Protein 1G5A (pdb70)

Nearest PDB structures (foldseek):
  1jg9-assembly1_A  TM=1.001E+00  e=0.000E+00  Neisseria polysaccharea
  1jgi-assembly1_A  TM=1.001E+00  e=0.000E+00  Neisseria polysaccharea
  1zs2-assembly1_A  TM=1.001E+00  e=0.000E+00  Neisseria polysaccharea
  5n6v-assembly1_A  TM=1.001E+00  e=0.000E+00  Neisseria polysaccharea
  5n7j-assembly1_A  TM=1.001E+00  e=0.000E+00  Neisseria polysaccharea

InterPro domains:
  IPR006047 Glycosyl hydrolase family 13, catalytic domain [PF00128] (110-401)
  IPR006047 Glycosyl hydrolase family 13, catalytic domain [SM00642] (112-553)
  IPR013780 Glycosyl hydrolase, all-beta [G3DSA:2.60.40.1180] (563-636)
  IPR017853 Glycoside hydrolase superfamily [SSF51445] (16-560)
  IPR044077 Amylosucrase, catalytic domain [cd11324] (36-559)
  IPR045857 Oligo-1,6-glucosidase, domain 2 [G3DSA:3.90.400.10] (195-266)
  IPR055218 Amylosucrase, C-terminal domain [PF22582] (583-633)

GO terms:
  GO:0047669 amylosucrase activity (F, EXP)

CATH classification: 1.10.1740.10 (+3 more: 3.20.20.80, 3.90.400.10, 2.60.40.1180)

Foldseek 3Di:
DDALVVLVVVLLPVDDPVVSVVLVPDPLNVQLSVLCNVQVVLLVVLLCVQQPVPVCSVVLVSVLSNLLSVLQVPFDPVLVVLLVVCVVVLCPQQFLLAAEAEAECCQAQFALVRVLVCLVVCVVLRHQEYEYEAFQDADPLAGPRNLAAQDLQAGHPRHHGLVSVLVSCVSCVVSNHAYEYALSQFWHFCNHPLNVCCVVPNPVSDQQFDKAQACPVQVQQQVQEDADAVVQDRGQWDADPVGIITGHNDHNRITTTAVSDSVSLSVSLSSVSVVLSSRHQEYEHPQLQQNADDGPYNSGLDPSSQSSQLSSLSSCSSRRSRYAYEYEDLAALVSQQSQDDSSGHQEYEDLQLQLLLLLCLQVLFCVSNQLCLAPRFDHDPSHFYAFENDDLDWRFNRYDQVSQVVVVHHPLVSQLSSQCLQCVNDPPRLANWHWFNQDPVPRGITTAWALQRRQNVVVPDVCSLLSLLLRQLCSSFQTGHYYHHPPVQLRDTFADPQCPSVSRNNGRSNRHNHHNDPVSVVCCCPCVDSRVVSNVLSSLSSVCSSPPSQRGHRDKHWQDQVWRSWTWIGGPNFKIKIWGSAQAKDKRALVSQVVFDQWWAWSRVGDIDGSNGIDIAGGGDMTITGRD

Structure (mmCIF, N/CA/C/O backbone):
data_1G5A
#
_entry.id   1G5A
#
_cell.length_a   95.765
_cell.length_b   117.110
_cell.length_c   60.965
_cell.angle_alpha   90.00
_cell.angle_beta   90.00
_cell.angle_gamma   90.00
#
_symmetry.space_group_name_H-M   'P 21 21 2'
#
loop_
_entity.id
_entity.type
_entity.pdbx_description
1 polymer AMYLOSUCRASE
2 non-polymer 'SODIUM ION'
3 non-polymer 2-AMINO-2-HYDROXYMETHYL-PROPANE-1,3-DIOL
4 non-polymer '4-(2-HYDROXYETHYL)-1-PIPERAZINE ETHANESULFONIC ACID'
5 water water
#
loop_
_atom_site.group_PDB
_atom_site.id
_atom_site.type_symbol
_atom_site.label_atom_id
_atom_site.label_alt_id
_atom_site.label_comp_id
_atom_site.label_asym_id
_atom_site.label_entity_id
_atom_site.label_seq_id
_atom_site.pdbx_PDB_ins_code
_atom_site.Cartn_x
_atom_site.Cartn_y
_atom_site.Cartn_z
_atom_site.occupancy
_atom_site.B_iso_or_equiv
_atom_site.auth_seq_id
_atom_site.auth_comp_id
_atom_site.auth_asym_id
_atom_site.auth_atom_id
_atom_site.pdbx_PDB_model_num
ATOM 1 N N . SER A 1 1 ? 86.907 43.429 -9.318 1.00 21.74 1 SER A N 1
ATOM 2 C CA . SER A 1 1 ? 87.061 43.055 -7.882 1.00 21.45 1 SER A CA 1
ATOM 3 C C . SER A 1 1 ? 88.461 43.398 -7.385 1.00 20.97 1 SER A C 1
ATOM 4 O O . SER A 1 1 ? 89.451 43.159 -8.079 1.00 21.28 1 SER A O 1
ATOM 7 N N . PRO A 1 2 ? 88.561 43.962 -6.170 1.00 20.30 2 PRO A N 1
ATOM 8 C CA . PRO A 1 2 ? 89.854 44.335 -5.586 1.00 19.60 2 PRO A CA 1
ATOM 9 C C . PRO A 1 2 ? 90.666 43.098 -5.207 1.00 18.84 2 PRO A C 1
ATOM 10 O O . PRO A 1 2 ? 90.095 42.041 -4.924 1.00 18.93 2 PRO A O 1
ATOM 14 N N . ASN A 1 3 ? 91.991 43.223 -5.203 1.00 17.88 3 ASN A N 1
ATOM 15 C CA . ASN A 1 3 ? 92.837 42.092 -4.846 1.00 16.98 3 ASN A CA 1
ATOM 16 C C . ASN A 1 3 ? 93.405 42.252 -3.438 1.00 16.53 3 ASN A C 1
ATOM 17 O O . ASN A 1 3 ? 93.375 43.343 -2.865 1.00 16.29 3 ASN A O 1
ATOM 22 N N . SER A 1 4 ? 93.912 41.156 -2.885 1.00 16.01 4 SER A N 1
ATOM 23 C CA . SER A 1 4 ? 94.464 41.140 -1.536 1.00 15.73 4 SER A CA 1
ATOM 24 C C . SER A 1 4 ? 95.572 42.159 -1.275 1.00 15.74 4 SER A C 1
ATOM 25 O O . SER A 1 4 ? 95.549 42.856 -0.258 1.00 15.57 4 SER A O 1
ATOM 29 N N . GLN A 1 5 ? 96.540 42.246 -2.182 1.00 15.64 5 GLN A N 1
ATOM 30 C CA . GLN A 1 5 ? 97.650 43.176 -1.996 1.00 15.95 5 GLN A CA 1
ATOM 31 C C . GLN A 1 5 ? 97.152 44.611 -1.874 1.00 15.86 5 GLN A C 1
ATOM 32 O O . GLN A 1 5 ? 97.551 45.342 -0.968 1.00 15.67 5 GLN A O 1
ATOM 38 N N . TYR A 1 6 ? 96.269 45.005 -2.782 1.00 15.89 6 TYR A N 1
ATOM 39 C CA . TYR A 1 6 ? 95.710 46.347 -2.761 1.00 16.15 6 TYR A CA 1
ATOM 40 C C . TYR A 1 6 ? 94.948 46.624 -1.464 1.00 16.05 6 TYR A C 1
ATOM 41 O O . TYR A 1 6 ? 95.144 47.656 -0.828 1.00 16.01 6 TYR A O 1
ATOM 50 N N . LEU A 1 7 ? 94.073 45.705 -1.074 1.00 16.08 7 LEU A N 1
ATOM 51 C CA . LEU A 1 7 ? 93.287 45.896 0.138 1.00 16.11 7 LEU A CA 1
ATOM 52 C C . LEU A 1 7 ? 94.154 46.004 1.388 1.00 16.08 7 LEU A C 1
ATOM 53 O O . LEU A 1 7 ? 93.829 46.750 2.309 1.00 16.01 7 LEU A O 1
ATOM 58 N N . LYS A 1 8 ? 95.257 45.267 1.421 1.00 16.00 8 LYS A N 1
ATOM 59 C CA . LYS A 1 8 ? 96.149 45.326 2.572 1.00 16.24 8 LYS A CA 1
ATOM 60 C C . LYS A 1 8 ? 96.838 46.689 2.702 1.00 16.33 8 LYS A C 1
ATOM 61 O O . LYS A 1 8 ? 97.061 47.164 3.816 1.00 16.22 8 LYS A O 1
ATOM 67 N N . THR A 1 9 ? 97.165 47.328 1.581 1.00 16.47 9 THR A N 1
ATOM 68 C CA . THR A 1 9 ? 97.806 48.639 1.661 1.00 16.95 9 THR A CA 1
ATOM 69 C C . THR A 1 9 ? 96.846 49.649 2.280 1.00 17.07 9 THR A C 1
ATOM 70 O O . THR A 1 9 ? 97.271 50.601 2.929 1.00 17.10 9 THR A O 1
ATOM 74 N N . ARG A 1 10 ? 95.549 49.439 2.080 1.00 17.26 10 ARG A N 1
ATOM 75 C CA . ARG A 1 10 ? 94.553 50.343 2.639 1.00 17.43 10 ARG A CA 1
ATOM 76 C C . ARG A 1 10 ? 94.297 50.049 4.114 1.00 17.10 10 ARG A C 1
ATOM 77 O O . ARG A 1 10 ? 93.972 50.954 4.879 1.00 16.88 10 ARG A O 1
ATOM 85 N N . ILE A 1 11 ? 94.450 48.790 4.518 1.00 16.68 11 ILE A N 1
ATOM 86 C CA . ILE A 1 11 ? 94.278 48.432 5.924 1.00 16.55 11 ILE A CA 1
ATOM 87 C C . ILE A 1 11 ? 95.327 49.214 6.720 1.00 16.74 11 ILE A C 1
ATOM 88 O O . ILE A 1 11 ? 95.040 49.784 7.774 1.00 16.53 11 ILE A O 1
ATOM 95 N N . LEU A 1 12 ? 96.545 49.251 6.190 1.00 17.01 12 LEU A N 1
ATOM 96 C CA . LEU A 1 12 ? 97.645 49.936 6.854 1.00 17.31 12 LEU A CA 1
ATOM 97 C C . LEU A 1 12 ? 97.603 51.460 6.822 1.00 17.57 12 LEU A C 1
ATOM 98 O O . LEU A 1 12 ? 98.386 52.108 7.513 1.00 17.49 12 LEU A O 1
ATOM 103 N N . ASP A 1 13 ? 96.696 52.039 6.041 1.00 17.97 13 ASP A N 1
ATOM 104 C CA . ASP A 1 13 ? 96.620 53.495 5.961 1.00 18.36 13 ASP A CA 1
ATOM 105 C C . ASP A 1 13 ? 96.208 54.187 7.257 1.00 18.52 13 ASP A C 1
ATOM 106 O O . ASP A 1 13 ? 96.312 55.410 7.363 1.00 18.50 13 ASP A O 1
ATOM 111 N N . ILE A 1 14 ? 95.741 53.427 8.245 1.00 18.60 14 ILE A N 1
ATOM 112 C CA . ILE A 1 14 ? 95.345 54.044 9.509 1.00 18.79 14 ILE A CA 1
ATOM 113 C C . ILE A 1 14 ? 96.571 54.398 10.345 1.00 18.97 14 ILE A C 1
ATOM 114 O O . ILE A 1 14 ? 96.476 55.171 11.298 1.00 19.04 14 ILE A O 1
ATOM 119 N N . TYR A 1 15 ? 97.721 53.839 9.980 1.00 19.12 15 TYR A N 1
ATOM 120 C CA . TYR A 1 15 ? 98.956 54.093 10.713 1.00 19.41 15 TYR A CA 1
ATOM 121 C C . TYR A 1 15 ? 99.788 55.222 10.121 1.00 19.77 15 TYR A C 1
ATOM 122 O O . TYR A 1 15 ? 99.771 55.454 8.910 1.00 19.73 15 TYR A O 1
ATOM 131 N N . THR A 1 16 ? 100.510 55.928 10.984 1.00 20.19 16 THR A N 1
ATOM 132 C CA . THR A 1 16 ? 101.382 57.000 10.523 1.00 20.65 16 THR A CA 1
ATOM 133 C C . THR A 1 16 ? 102.548 56.290 9.843 1.00 21.08 16 THR A C 1
ATOM 134 O O . THR A 1 16 ? 102.742 55.088 10.031 1.00 20.99 16 THR A O 1
ATOM 138 N N . PRO A 1 17 ? 103.337 57.016 9.038 1.00 21.42 17 PRO A N 1
ATOM 139 C CA . PRO A 1 17 ? 104.475 56.394 8.359 1.00 21.78 17 PRO A CA 1
ATOM 140 C C . PRO A 1 17 ? 105.376 55.605 9.309 1.00 22.14 17 PRO A C 1
ATOM 141 O O . PRO A 1 17 ? 105.818 54.502 8.989 1.00 22.12 17 PRO A O 1
ATOM 145 N N . GLU A 1 18 ? 105.636 56.171 10.484 1.00 22.63 18 GLU A N 1
ATOM 146 C CA . GLU A 1 18 ? 106.493 55.524 11.472 1.00 23.14 18 GLU A CA 1
ATOM 147 C C . GLU A 1 18 ? 105.875 54.245 12.027 1.00 22.91 18 GLU A C 1
ATOM 148 O O . GLU A 1 18 ? 106.544 53.214 12.121 1.00 22.97 18 GLU A O 1
ATOM 154 N N . GLN A 1 19 ? 104.602 54.312 12.404 1.00 22.61 19 GLN A N 1
ATOM 155 C CA . GLN A 1 19 ? 103.923 53.142 12.947 1.00 22.31 19 GLN A CA 1
ATOM 156 C C . GLN A 1 19 ? 103.809 52.057 11.886 1.00 21.97 19 GLN A C 1
ATOM 157 O O . GLN A 1 19 ? 104.023 50.877 12.167 1.00 21.87 19 GLN A O 1
ATOM 163 N N . ARG A 1 20 ? 103.468 52.465 10.667 1.00 21.53 20 ARG A N 1
ATOM 164 C CA . ARG A 1 20 ? 103.305 51.530 9.559 1.00 21.24 20 ARG A CA 1
ATOM 165 C C . ARG A 1 20 ? 104.544 50.672 9.331 1.00 21.09 20 ARG A C 1
ATOM 166 O O . ARG A 1 20 ? 104.439 49.467 9.116 1.00 21.02 20 ARG A O 1
ATOM 174 N N . ALA A 1 21 ? 105.716 51.296 9.374 1.00 21.09 21 ALA A N 1
ATOM 175 C CA . ALA A 1 21 ? 106.966 50.572 9.168 1.00 21.06 21 ALA A CA 1
ATOM 176 C C . ALA A 1 21 ? 107.108 49.453 10.194 1.00 21.11 21 ALA A C 1
ATOM 177 O O . ALA A 1 21 ? 107.588 48.362 9.877 1.00 21.28 21 ALA A O 1
ATOM 179 N N . GLY A 1 22 ? 106.682 49.726 11.424 1.00 21.11 22 GLY A N 1
ATOM 180 C CA . GLY A 1 22 ? 106.765 48.721 12.469 1.00 21.02 22 GLY A CA 1
ATOM 181 C C . GLY A 1 22 ? 105.781 47.586 12.251 1.00 21.00 22 GLY A C 1
ATOM 182 O O . GLY A 1 22 ? 106.130 46.414 12.392 1.00 21.02 22 GLY A O 1
ATOM 183 N N . ILE A 1 23 ? 104.546 47.932 11.904 1.00 20.96 23 ILE A N 1
ATOM 184 C CA . ILE A 1 23 ? 103.518 46.924 11.668 1.00 20.92 23 ILE A CA 1
ATOM 185 C C . ILE A 1 23 ? 103.941 45.958 10.564 1.00 21.10 23 ILE A C 1
ATOM 186 O O . ILE A 1 23 ? 103.821 44.741 10.718 1.00 20.95 23 ILE A O 1
ATOM 191 N N . GLU A 1 24 ? 104.441 46.503 9.457 1.00 21.32 24 GLU A N 1
ATOM 192 C CA . GLU A 1 24 ? 104.860 45.679 8.328 1.00 21.74 24 GLU A CA 1
ATOM 193 C C . GLU A 1 24 ? 105.945 44.657 8.657 1.00 21.76 24 GLU A C 1
ATOM 194 O O . GLU A 1 24 ? 106.075 43.645 7.968 1.00 21.72 24 GLU A O 1
ATOM 204 N N . LYS A 1 25 ? 106.715 44.914 9.709 1.00 21.87 25 LYS A N 1
ATOM 205 C CA . LYS A 1 25 ? 107.776 43.993 10.110 1.00 22.08 25 LYS A CA 1
ATOM 206 C C . LYS A 1 25 ? 107.325 43.033 11.211 1.00 21.84 25 LYS A C 1
ATOM 207 O O . LYS A 1 25 ? 108.037 42.086 11.540 1.00 21.89 25 LYS A O 1
ATOM 213 N N . SER A 1 26 ? 106.144 43.273 11.775 1.00 21.45 26 SER A N 1
ATOM 214 C CA . SER A 1 26 ? 105.637 42.436 12.861 1.00 21.12 26 SER A CA 1
ATOM 215 C C . SER A 1 26 ? 105.231 41.030 12.431 1.00 20.90 26 SER A C 1
ATOM 216 O O . SER A 1 26 ? 104.823 40.805 11.290 1.00 20.78 26 SER A O 1
ATOM 219 N N . GLU A 1 27 ? 105.343 40.087 13.362 1.00 20.83 27 GLU A N 1
ATOM 220 C CA . GLU A 1 27 ? 104.988 38.695 13.109 1.00 20.65 27 GLU A CA 1
ATOM 221 C C . GLU A 1 27 ? 103.492 38.539 12.846 1.00 20.08 27 GLU A C 1
ATOM 222 O O . GLU A 1 27 ? 103.089 37.761 11.985 1.00 19.87 27 GLU A O 1
ATOM 228 N N . ASP A 1 28 ? 102.670 39.277 13.589 1.00 19.45 28 ASP A N 1
ATOM 229 C CA . ASP A 1 28 ? 101.225 39.197 13.405 1.00 19.00 28 ASP A CA 1
ATOM 230 C C . ASP A 1 28 ? 100.820 39.629 12.002 1.00 18.65 28 ASP A C 1
ATOM 231 O O . ASP A 1 28 ? 99.970 38.996 11.377 1.00 18.49 28 ASP A O 1
ATOM 236 N N . TRP A 1 29 ? 101.417 40.707 11.504 1.00 18.33 29 TRP A N 1
ATOM 237 C CA . TRP A 1 29 ? 101.086 41.169 10.164 1.00 17.96 29 TRP A CA 1
ATOM 238 C C . TRP A 1 29 ? 101.563 40.160 9.125 1.00 18.07 29 TRP A C 1
ATOM 239 O O . TRP A 1 29 ? 100.887 39.919 8.129 1.00 18.11 29 TRP A O 1
ATOM 250 N N . ARG A 1 30 ? 102.729 39.571 9.360 1.00 18.26 30 ARG A N 1
ATOM 251 C CA . ARG A 1 30 ? 103.273 38.578 8.441 1.00 18.55 30 ARG A CA 1
ATOM 252 C C . ARG A 1 30 ? 102.300 37.408 8.271 1.00 18.15 30 ARG A C 1
ATOM 253 O O . ARG A 1 30 ? 102.046 36.957 7.151 1.00 17.91 30 ARG A O 1
ATOM 261 N N . GLN A 1 31 ? 101.760 36.924 9.387 1.00 17.78 31 GLN A N 1
ATOM 262 C CA . GLN A 1 31 ? 100.819 35.809 9.368 1.00 17.61 31 GLN A CA 1
ATOM 263 C C . GLN A 1 31 ? 99.496 36.218 8.723 1.00 16.90 31 GLN A C 1
ATOM 264 O O . GLN A 1 31 ? 98.946 35.483 7.907 1.00 16.48 31 GLN A O 1
ATOM 270 N N . PHE A 1 32 ? 98.993 37.393 9.093 1.00 16.31 32 PHE A N 1
ATOM 271 C CA . PHE A 1 32 ? 97.738 37.897 8.541 1.00 16.01 32 PHE A CA 1
ATOM 272 C C . PHE A 1 32 ? 97.873 38.094 7.034 1.00 15.81 32 PHE A C 1
ATOM 273 O O . PHE A 1 32 ? 96.983 37.725 6.265 1.00 15.41 32 PHE A O 1
ATOM 281 N N . SER A 1 33 ? 98.994 38.673 6.616 1.00 15.65 33 SER A N 1
ATOM 282 C CA . SER A 1 33 ? 99.245 38.927 5.205 1.00 15.73 33 SER A CA 1
ATOM 283 C C . SER A 1 33 ? 99.286 37.639 4.395 1.00 15.70 33 SER A C 1
ATOM 284 O O . SER A 1 33 ? 98.730 37.570 3.301 1.00 15.60 33 SER A O 1
ATOM 288 N N . ARG A 1 34 ? 99.947 36.619 4.936 1.00 15.74 34 ARG A N 1
ATOM 289 C CA . ARG A 1 34 ? 100.041 35.329 4.266 1.00 15.82 34 ARG A CA 1
ATOM 290 C C . ARG A 1 34 ? 98.655 34.708 4.093 1.00 15.51 34 ARG A C 1
ATOM 291 O O . ARG A 1 34 ? 98.296 34.250 3.008 1.00 15.36 34 ARG A O 1
ATOM 299 N N . ARG A 1 35 ? 97.880 34.689 5.172 1.00 15.12 35 ARG A N 1
ATOM 300 C CA . ARG A 1 35 ? 96.544 34.112 5.126 1.00 14.80 35 ARG A CA 1
ATOM 301 C C . ARG A 1 35 ? 95.615 34.887 4.198 1.00 14.60 35 ARG A C 1
ATOM 302 O O . ARG A 1 35 ? 94.741 34.301 3.559 1.00 14.46 35 ARG A O 1
ATOM 310 N N . MET A 1 36 ? 95.807 36.200 4.114 1.00 14.66 36 MET A N 1
ATOM 311 C CA . MET A 1 36 ? 94.997 37.023 3.219 1.00 14.89 36 MET A CA 1
ATOM 312 C C . MET A 1 36 ? 95.239 36.586 1.773 1.00 15.06 36 MET A C 1
ATOM 313 O O . MET A 1 36 ? 94.299 36.365 1.013 1.00 14.92 36 MET A O 1
ATOM 318 N N . ASP A 1 37 ? 96.504 36.458 1.389 1.00 15.29 37 ASP A N 1
ATOM 319 C CA . ASP A 1 37 ? 96.805 36.061 0.020 1.00 15.69 37 ASP A CA 1
ATOM 320 C C . ASP A 1 37 ? 96.234 34.696 -0.330 1.00 15.47 37 ASP A C 1
ATOM 321 O O . ASP A 1 37 ? 95.761 34.480 -1.441 1.00 15.42 37 ASP A O 1
ATOM 326 N N . THR A 1 38 ? 96.260 33.780 0.628 1.00 15.23 38 THR A N 1
ATOM 327 C CA . THR A 1 38 ? 95.758 32.435 0.400 1.00 15.11 38 THR A CA 1
ATOM 328 C C . THR A 1 38 ? 94.238 32.307 0.401 1.00 14.89 38 THR A C 1
ATOM 329 O O . THR A 1 38 ? 93.665 31.629 -0.453 1.00 15.04 38 THR A O 1
ATOM 333 N N . HIS A 1 39 ? 93.586 32.972 1.348 1.00 14.58 39 HIS A N 1
ATOM 334 C CA . HIS A 1 39 ? 92.142 32.848 1.492 1.00 14.21 39 HIS A CA 1
ATOM 335 C C . HIS A 1 39 ? 91.248 33.984 1.005 1.00 14.22 39 HIS A C 1
ATOM 336 O O . HIS A 1 39 ? 90.045 33.779 0.829 1.00 14.08 39 HIS A O 1
ATOM 343 N N . PHE A 1 40 ? 91.804 35.171 0.787 1.00 14.32 40 PHE A N 1
ATOM 344 C CA . PHE A 1 40 ? 90.971 36.281 0.332 1.00 14.43 40 PHE A CA 1
ATOM 345 C C . PHE A 1 40 ? 90.246 36.000 -0.984 1.00 14.58 40 PHE A C 1
ATOM 346 O O . PHE A 1 40 ? 89.086 36.379 -1.147 1.00 14.36 40 PHE A O 1
ATOM 354 N N . PRO A 1 41 ? 90.921 35.351 -1.951 1.00 14.66 41 PRO A N 1
ATOM 355 C CA . PRO A 1 41 ? 90.238 35.072 -3.220 1.00 14.77 41 PRO A CA 1
ATOM 356 C C . PRO A 1 41 ? 88.895 34.373 -3.031 1.00 14.77 41 PRO A C 1
ATOM 357 O O . PRO A 1 41 ? 87.930 34.667 -3.740 1.00 14.82 41 PRO A O 1
ATOM 361 N N . LYS A 1 42 ? 88.839 33.447 -2.079 1.00 14.80 42 LYS A N 1
ATOM 362 C CA . LYS A 1 42 ? 87.600 32.726 -1.794 1.00 14.89 42 LYS A CA 1
ATOM 363 C C . LYS A 1 42 ? 86.551 33.673 -1.216 1.00 14.77 42 LYS A C 1
ATOM 364 O O . LYS A 1 42 ? 85.388 33.638 -1.614 1.00 14.58 42 LYS A O 1
ATOM 370 N N . LEU A 1 43 ? 86.966 34.521 -0.281 1.00 14.53 43 LEU A N 1
ATOM 371 C CA . LEU A 1 43 ? 86.053 35.466 0.352 1.00 14.52 43 LEU A CA 1
ATOM 372 C C . LEU A 1 43 ? 85.438 36.393 -0.684 1.00 14.70 43 LEU A C 1
ATOM 373 O O . LEU A 1 43 ? 84.231 36.628 -0.682 1.00 14.65 43 LEU A O 1
ATOM 378 N N . MET A 1 44 ? 86.278 36.910 -1.573 1.00 14.96 44 MET A N 1
ATOM 379 C CA . MET A 1 44 ? 85.830 37.825 -2.612 1.00 15.26 44 MET A CA 1
ATOM 380 C C . MET A 1 44 ? 84.879 37.131 -3.576 1.00 15.42 44 MET A C 1
ATOM 381 O O . MET A 1 44 ? 83.837 37.681 -3.934 1.00 15.21 44 MET A O 1
ATOM 386 N N . ASN A 1 45 ? 85.237 35.921 -3.998 1.00 15.64 45 ASN A N 1
ATOM 387 C CA . ASN A 1 45 ? 84.397 35.173 -4.926 1.00 16.08 45 ASN A CA 1
ATOM 388 C C . ASN A 1 45 ? 83.030 34.865 -4.321 1.00 15.98 45 ASN A C 1
ATOM 389 O O . ASN A 1 45 ? 82.005 35.011 -4.988 1.00 15.63 45 ASN A O 1
ATOM 394 N N . GLU A 1 46 ? 83.007 34.442 -3.061 1.00 15.67 46 GLU A N 1
ATOM 395 C CA . GLU A 1 46 ? 81.740 34.124 -2.415 1.00 15.77 46 GLU A CA 1
ATOM 396 C C . GLU A 1 46 ? 80.872 35.374 -2.255 1.00 15.58 46 GLU A C 1
ATOM 397 O O . GLU A 1 46 ? 79.682 35.350 -2.560 1.00 15.51 46 GLU A O 1
ATOM 403 N N . LEU A 1 47 ? 81.460 36.470 -1.782 1.00 15.52 47 LEU A N 1
ATOM 404 C CA . LEU A 1 47 ? 80.696 37.701 -1.613 1.00 15.66 47 LEU A CA 1
ATOM 405 C C . LEU A 1 47 ? 80.201 38.244 -2.956 1.00 15.95 47 LEU A C 1
ATOM 406 O O . LEU A 1 47 ? 79.091 38.770 -3.044 1.00 15.83 47 LEU A O 1
ATOM 411 N N . ASP A 1 48 ? 81.012 38.115 -4.003 1.00 16.21 48 ASP A N 1
ATOM 412 C CA . ASP A 1 48 ? 80.601 38.586 -5.320 1.00 16.70 48 ASP A CA 1
ATOM 413 C C . ASP A 1 48 ? 79.425 37.775 -5.866 1.00 16.65 48 ASP A C 1
ATOM 414 O O . ASP A 1 48 ? 78.535 38.322 -6.518 1.00 16.48 48 ASP A O 1
ATOM 419 N N . SER A 1 49 ? 79.411 36.472 -5.599 1.00 16.44 49 SER A N 1
ATOM 420 C CA . SER A 1 49 ? 78.324 35.632 -6.094 1.00 16.56 49 SER A CA 1
ATOM 421 C C . SER A 1 49 ? 76.996 35.991 -5.434 1.00 16.59 49 SER A C 1
ATOM 422 O O . SER A 1 49 ? 75.932 35.727 -5.990 1.00 16.86 49 SER A O 1
ATOM 425 N N . VAL A 1 50 ? 77.056 36.597 -4.254 1.00 16.40 50 VAL A N 1
ATOM 426 C CA . VAL A 1 50 ? 75.841 36.977 -3.540 1.00 16.26 50 VAL A CA 1
ATOM 427 C C . VAL A 1 50 ? 75.440 38.430 -3.760 1.00 16.37 50 VAL A C 1
ATOM 428 O O . VAL A 1 50 ? 74.297 38.720 -4.108 1.00 16.75 50 VAL A O 1
ATOM 432 N N . TYR A 1 51 ? 76.386 39.341 -3.564 1.00 16.37 51 TYR A N 1
ATOM 433 C CA . TYR A 1 51 ? 76.097 40.762 -3.690 1.00 16.45 51 TYR A CA 1
ATOM 434 C C . TYR A 1 51 ? 76.368 41.387 -5.055 1.00 16.99 51 TYR A C 1
ATOM 435 O O . TYR A 1 51 ? 75.858 42.469 -5.357 1.00 17.33 51 TYR A O 1
ATOM 444 N N . GLY A 1 52 ? 77.154 40.707 -5.883 1.00 17.56 52 GLY A N 1
ATOM 445 C CA . GLY A 1 52 ? 77.447 41.228 -7.208 1.00 17.99 52 GLY A CA 1
ATOM 446 C C . GLY A 1 52 ? 78.027 42.632 -7.212 1.00 18.20 52 GLY A C 1
ATOM 447 O O . GLY A 1 52 ? 78.981 42.921 -6.491 1.00 18.65 52 GLY A O 1
ATOM 448 N N . ASN A 1 53 ? 77.442 43.508 -8.023 1.00 18.32 53 ASN A N 1
ATOM 449 C CA . ASN A 1 53 ? 77.907 44.887 -8.152 1.00 18.16 53 ASN A CA 1
ATOM 450 C C . ASN A 1 53 ? 77.274 45.866 -7.166 1.00 17.74 53 ASN A C 1
ATOM 451 O O . ASN A 1 53 ? 77.200 47.064 -7.441 1.00 17.46 53 ASN A O 1
ATOM 456 N N . ASN A 1 54 ? 76.822 45.363 -6.022 1.00 17.28 54 ASN A N 1
ATOM 457 C CA . ASN A 1 54 ? 76.207 46.209 -4.999 1.00 17.01 54 ASN A CA 1
ATOM 458 C C . ASN A 1 54 ? 77.200 47.301 -4.590 1.00 16.99 54 ASN A C 1
ATOM 459 O O . ASN A 1 54 ? 78.362 47.010 -4.302 1.00 16.74 54 ASN A O 1
ATOM 464 N N . GLU A 1 55 ? 76.751 48.554 -4.565 1.00 17.10 55 GLU A N 1
ATOM 465 C CA . GLU A 1 55 ? 77.639 49.654 -4.192 1.00 17.52 55 GLU A CA 1
ATOM 466 C C . GLU A 1 55 ? 78.240 49.507 -2.797 1.00 17.26 55 GLU A C 1
ATOM 467 O O . GLU A 1 55 ? 79.355 49.964 -2.552 1.00 17.31 55 GLU A O 1
ATOM 473 N N . ALA A 1 56 ? 77.516 48.857 -1.890 1.00 17.02 56 ALA A N 1
ATOM 474 C CA . ALA A 1 56 ? 77.998 48.689 -0.521 1.00 16.72 56 ALA A CA 1
ATOM 475 C C . ALA A 1 56 ? 79.018 47.570 -0.325 1.00 16.50 56 ALA A C 1
ATOM 476 O O . ALA A 1 56 ? 79.662 47.501 0.717 1.00 16.47 56 ALA A O 1
ATOM 478 N N . LEU A 1 57 ? 79.174 46.701 -1.317 1.00 16.41 57 LEU A N 1
ATOM 479 C CA . LEU A 1 57 ? 80.115 45.592 -1.181 1.00 16.30 57 LEU A CA 1
ATOM 480 C C . LEU A 1 57 ? 81.550 46.009 -0.856 1.00 16.33 57 LEU A C 1
ATOM 481 O O . LEU A 1 57 ? 82.113 45.564 0.146 1.00 16.14 57 LEU A O 1
ATOM 486 N N . LEU A 1 58 ? 82.141 46.854 -1.697 1.00 16.31 58 LEU A N 1
ATOM 487 C CA . LEU A 1 58 ? 83.516 47.301 -1.482 1.00 16.52 58 LEU A CA 1
ATOM 488 C C . LEU A 1 58 ? 83.709 47.989 -0.131 1.00 16.21 58 LEU A C 1
ATOM 489 O O . LEU A 1 58 ? 84.618 47.641 0.621 1.00 15.95 58 LEU A O 1
ATOM 494 N N . PRO A 1 59 ? 82.865 48.985 0.194 1.00 16.07 59 PRO A N 1
ATOM 495 C CA . PRO A 1 59 ? 83.024 49.661 1.487 1.00 15.90 59 PRO A CA 1
ATOM 496 C C . PRO A 1 59 ? 82.845 48.706 2.673 1.00 15.88 59 PRO A C 1
ATOM 497 O O . PRO A 1 59 ? 83.557 48.802 3.672 1.00 15.72 59 PRO A O 1
ATOM 502 N N . MET A 1 60 ? 81.895 47.782 2.556 1.0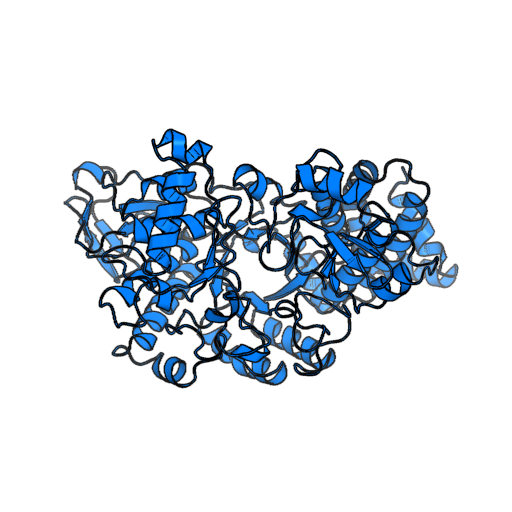0 15.82 60 MET A N 1
ATOM 503 C CA . MET A 1 60 ? 81.650 46.816 3.621 1.00 15.91 60 MET A CA 1
ATOM 504 C C . MET A 1 60 ? 82.857 45.898 3.783 1.00 15.97 60 MET A C 1
ATOM 505 O O . MET A 1 60 ? 83.310 45.637 4.894 1.00 15.93 60 MET A O 1
ATOM 510 N N . LEU A 1 61 ? 83.380 45.420 2.661 1.00 16.08 61 LEU A N 1
ATOM 511 C CA . LEU A 1 61 ? 84.524 44.525 2.684 1.00 16.31 61 LEU A CA 1
ATOM 512 C C . LEU A 1 61 ? 85.751 45.173 3.318 1.00 16.26 61 LEU A C 1
ATOM 513 O O . LEU A 1 61 ? 86.439 44.554 4.130 1.00 16.01 61 LEU A O 1
ATOM 518 N N . GLU A 1 62 ? 86.032 46.419 2.954 1.00 16.29 62 GLU A N 1
ATOM 519 C CA . GLU A 1 62 ? 87.188 47.091 3.524 1.00 16.46 62 GLU A CA 1
ATOM 520 C C . GLU A 1 62 ? 87.009 47.296 5.024 1.00 16.54 62 GLU A C 1
ATOM 521 O O . GLU A 1 62 ? 87.972 47.204 5.785 1.00 16.36 62 GLU A O 1
ATOM 527 N N . MET A 1 63 ? 85.779 47.563 5.451 1.00 16.79 63 MET A N 1
ATOM 528 C CA . MET A 1 63 ? 85.506 47.746 6.870 1.00 17.08 63 MET A CA 1
ATOM 529 C C . MET A 1 63 ? 85.716 46.417 7.591 1.00 16.65 63 MET A C 1
ATOM 530 O O . MET A 1 63 ? 86.301 46.371 8.671 1.00 16.44 63 MET A O 1
ATOM 535 N N . LEU A 1 64 ? 85.239 45.336 6.981 1.00 16.32 64 LEU A N 1
ATOM 536 C CA . LEU A 1 64 ? 85.380 44.008 7.565 1.00 16.05 64 LEU A CA 1
ATOM 537 C C . LEU A 1 64 ? 86.842 43.589 7.691 1.00 15.70 64 LEU A C 1
ATOM 538 O O . LEU A 1 64 ? 87.245 43.028 8.710 1.00 15.53 64 LEU A O 1
ATOM 543 N N . LEU A 1 65 ? 87.636 43.852 6.657 1.00 15.32 65 LEU A N 1
ATOM 544 C CA . LEU A 1 65 ? 89.049 43.485 6.687 1.00 15.12 65 LEU A CA 1
ATOM 545 C C . LEU A 1 65 ? 89.812 44.289 7.741 1.00 14.95 65 LEU A C 1
ATOM 546 O O . LEU A 1 65 ? 90.721 43.766 8.383 1.00 14.82 65 LEU A O 1
ATOM 551 N N . ALA A 1 66 ? 89.443 45.556 7.919 1.00 14.80 66 ALA A N 1
ATOM 552 C CA . ALA A 1 66 ? 90.090 46.397 8.922 1.00 14.85 66 ALA A CA 1
ATOM 553 C C . ALA A 1 66 ? 89.803 45.812 10.311 1.00 14.97 66 ALA A C 1
ATOM 554 O O . ALA A 1 66 ? 90.685 45.750 11.169 1.00 14.92 66 ALA A O 1
ATOM 556 N N . GLN A 1 67 ? 88.562 45.380 10.521 1.00 15.12 67 GLN A N 1
ATOM 557 C CA . GLN A 1 67 ? 88.158 44.786 11.792 1.00 15.36 67 GLN A CA 1
ATOM 558 C C . GLN A 1 67 ? 88.861 43.444 11.998 1.00 15.13 67 GLN A C 1
ATOM 559 O O . GLN A 1 67 ? 89.251 43.102 13.115 1.00 15.06 67 GLN A O 1
ATOM 570 N N . ALA A 1 68 ? 88.998 42.675 10.921 1.00 14.86 68 ALA A N 1
ATOM 571 C CA . ALA A 1 68 ? 89.652 41.374 10.999 1.00 14.75 68 ALA A CA 1
ATOM 572 C C . ALA A 1 68 ? 91.106 41.527 11.441 1.00 14.68 68 ALA A C 1
ATOM 573 O O . ALA A 1 68 ? 91.601 40.734 12.239 1.00 14.62 68 ALA A O 1
ATOM 575 N N . TRP A 1 69 ? 91.792 42.542 10.922 1.00 14.73 69 TRP A N 1
ATOM 576 C CA . TRP A 1 69 ? 93.182 42.764 11.302 1.00 14.76 69 TRP A CA 1
ATOM 577 C C . TRP A 1 69 ? 93.268 43.118 12.786 1.00 14.95 69 TRP A C 1
ATOM 578 O O . TRP A 1 69 ? 94.072 42.546 13.518 1.00 15.04 69 TRP A O 1
ATOM 589 N N . GLN A 1 70 ? 92.437 44.054 13.233 1.00 15.13 70 GLN A N 1
ATOM 590 C CA . GLN A 1 70 ? 92.458 44.441 14.637 1.00 15.58 70 GLN A CA 1
ATOM 591 C C . GLN A 1 70 ? 92.141 43.235 15.512 1.00 15.26 70 GLN A C 1
ATOM 592 O O . GLN A 1 70 ? 92.761 43.028 16.555 1.00 15.36 70 GLN A O 1
ATOM 598 N N . SER A 1 71 ? 91.182 42.428 15.078 1.00 15.00 71 SER A N 1
ATOM 599 C CA . SER A 1 71 ? 90.808 41.246 15.840 1.00 14.69 71 SER A CA 1
ATOM 600 C C . SER A 1 71 ? 91.982 40.274 15.946 1.00 14.69 71 SER A C 1
ATOM 601 O O . SER A 1 71 ? 92.282 39.770 17.032 1.00 14.57 71 SER A O 1
ATOM 604 N N . TYR A 1 72 ? 92.655 40.013 14.827 1.00 14.64 72 TYR A N 1
ATOM 605 C CA . TYR A 1 72 ? 93.782 39.091 14.861 1.00 14.73 72 TYR A CA 1
ATOM 606 C C . TYR A 1 72 ? 94.936 39.651 15.690 1.00 15.01 72 TYR A C 1
ATOM 607 O O . TYR A 1 72 ? 95.591 38.915 16.424 1.00 14.98 72 TYR A O 1
ATOM 616 N N . SER A 1 73 ? 95.186 40.949 15.568 1.00 15.32 73 SER A N 1
ATOM 617 C CA . SER A 1 73 ? 96.256 41.579 16.329 1.00 15.96 73 SER A CA 1
ATOM 618 C C . SER A 1 73 ? 96.005 41.402 17.830 1.00 16.09 73 SER A C 1
ATOM 619 O O . SER A 1 73 ? 96.933 41.122 18.595 1.00 16.51 73 SER A O 1
ATOM 622 N N . GLN A 1 74 ? 94.746 41.539 18.237 1.00 16.18 74 GLN A N 1
ATOM 623 C CA . GLN A 1 74 ? 94.341 41.411 19.641 1.00 16.29 74 GLN A CA 1
ATOM 624 C C . GLN A 1 74 ? 94.289 39.967 20.144 1.00 16.36 74 GLN A C 1
ATOM 625 O O . GLN A 1 74 ? 94.439 39.712 21.340 1.00 16.38 74 GLN A O 1
ATOM 631 N N . ARG A 1 75 ? 94.059 39.034 19.226 1.00 16.26 75 ARG A N 1
ATOM 632 C CA . ARG A 1 75 ? 93.954 37.616 19.560 1.00 16.42 75 ARG A CA 1
ATOM 633 C C . ARG A 1 75 ? 95.096 37.149 20.464 1.00 16.83 75 ARG A C 1
ATOM 634 O O . ARG A 1 75 ? 96.266 37.410 20.189 1.00 16.90 75 ARG A O 1
ATOM 642 N N . ASN A 1 76 ? 94.743 36.454 21.545 1.00 17.26 76 ASN A N 1
ATOM 643 C CA . ASN A 1 76 ? 95.723 35.954 22.510 1.00 17.83 76 ASN A CA 1
ATOM 644 C C . ASN A 1 76 ? 96.724 34.987 21.868 1.00 17.86 76 ASN A C 1
ATOM 645 O O . ASN A 1 76 ? 96.372 34.185 21.002 1.00 17.72 76 ASN A O 1
ATOM 650 N N . SER A 1 77 ? 97.975 35.080 22.304 1.00 17.94 77 SER A N 1
ATOM 651 C CA . SER A 1 77 ? 99.053 34.241 21.785 1.00 18.22 77 SER A CA 1
ATOM 652 C C . SER A 1 77 ? 98.778 32.734 21.867 1.00 18.19 77 SER A C 1
ATOM 653 O O . SER A 1 77 ? 99.148 31.974 20.968 1.00 18.37 77 SER A O 1
ATOM 657 N N . SER A 1 78 ? 98.137 32.299 22.946 1.00 18.27 78 SER A N 1
ATOM 658 C CA . SER A 1 78 ? 97.832 30.881 23.099 1.00 18.33 78 SER A CA 1
ATOM 659 C C . SER A 1 78 ? 96.852 30.417 22.023 1.00 18.11 78 SER A C 1
ATOM 660 O O . SER A 1 78 ? 96.940 29.290 21.541 1.00 18.18 78 SER A O 1
ATOM 664 N N . LEU A 1 79 ? 95.918 31.287 21.650 1.00 17.91 79 LEU A N 1
ATOM 665 C CA . LEU A 1 79 ? 94.941 30.948 20.622 1.00 17.75 79 LEU A CA 1
ATOM 666 C C . LEU A 1 79 ? 95.630 30.953 19.257 1.00 17.94 79 LEU A C 1
ATOM 667 O O . LEU A 1 79 ? 95.270 30.180 18.365 1.00 17.89 79 LEU A O 1
ATOM 672 N N . LYS A 1 80 ? 96.632 31.814 19.099 1.00 18.15 80 LYS A N 1
ATOM 673 C CA . LYS A 1 80 ? 97.367 31.877 17.843 1.00 18.50 80 LYS A CA 1
ATOM 674 C C . LYS A 1 80 ? 98.163 30.593 17.616 1.00 18.81 80 LYS A C 1
ATOM 675 O O . LYS A 1 80 ? 98.410 30.203 16.475 1.00 18.77 80 LYS A O 1
ATOM 681 N N . ASP A 1 81 ? 98.561 29.931 18.701 1.00 19.08 81 ASP A N 1
ATOM 682 C CA . ASP A 1 81 ? 99.295 28.676 18.574 1.00 19.43 81 ASP A CA 1
ATOM 683 C C . ASP A 1 81 ? 98.341 27.586 18.103 1.00 19.11 81 ASP A C 1
ATOM 684 O O . ASP A 1 81 ? 98.725 26.706 17.336 1.00 19.19 81 ASP A O 1
ATOM 689 N N . ILE A 1 82 ? 97.096 27.647 18.570 1.00 18.78 82 ILE A N 1
ATOM 690 C CA . ILE A 1 82 ? 96.095 26.669 18.167 1.00 18.39 82 ILE A CA 1
ATOM 691 C C . ILE A 1 82 ? 95.754 26.920 16.699 1.00 18.05 82 ILE A C 1
ATOM 692 O O . ILE A 1 82 ? 95.494 25.979 15.954 1.00 17.91 82 ILE A O 1
ATOM 698 N N . ASP A 1 83 ? 95.758 28.188 16.288 1.00 17.70 83 ASP A N 1
ATOM 699 C CA . ASP A 1 83 ? 95.476 28.528 14.892 1.00 17.52 83 ASP A CA 1
ATOM 700 C C . ASP A 1 83 ? 96.459 27.784 13.994 1.00 17.42 83 ASP A C 1
ATOM 701 O O . ASP A 1 83 ? 96.070 27.147 13.015 1.00 17.20 83 ASP A O 1
ATOM 706 N N . ILE A 1 84 ? 97.742 27.878 14.335 1.00 17.57 84 ILE A N 1
ATOM 707 C CA . ILE A 1 84 ? 98.789 27.226 13.563 1.00 17.73 84 ILE A CA 1
ATOM 708 C C . ILE A 1 84 ? 98.665 25.705 13.621 1.00 17.75 84 ILE A C 1
ATOM 709 O O . ILE A 1 84 ? 98.817 25.026 12.611 1.00 17.73 84 ILE A O 1
ATOM 714 N N . ALA A 1 85 ? 98.379 25.178 14.806 1.00 17.89 85 ALA A N 1
ATOM 715 C CA . ALA A 1 85 ? 98.236 23.740 14.979 1.00 18.13 85 ALA A CA 1
ATOM 716 C C . ALA A 1 85 ? 97.148 23.172 14.068 1.00 18.15 85 ALA A C 1
ATOM 717 O O . ALA A 1 85 ? 97.353 22.159 13.397 1.00 18.32 85 ALA A O 1
ATOM 719 N N . ARG A 1 86 ? 95.992 23.826 14.028 1.00 18.10 86 ARG A N 1
ATOM 720 C CA . ARG A 1 86 ? 94.909 23.330 13.193 1.00 18.05 86 ARG A CA 1
ATOM 721 C C . ARG A 1 86 ? 95.088 23.599 11.707 1.00 18.11 86 ARG A C 1
ATOM 722 O O . ARG A 1 86 ? 94.595 22.836 10.881 1.00 17.85 86 ARG A O 1
ATOM 730 N N . GLU A 1 87 ? 95.804 24.666 11.362 1.00 18.17 87 GLU A N 1
ATOM 731 C CA . GLU A 1 87 ? 96.067 24.964 9.957 1.00 18.50 87 GLU A CA 1
ATOM 732 C C . GLU A 1 87 ? 96.793 23.779 9.332 1.00 18.59 87 GLU A C 1
ATOM 733 O O . GLU A 1 87 ? 96.594 23.461 8.160 1.00 18.74 87 GLU A O 1
ATOM 739 N N . ASN A 1 88 ? 97.650 23.136 10.120 1.00 18.46 88 ASN A N 1
ATOM 740 C CA . ASN A 1 88 ? 98.413 22.002 9.623 1.00 18.41 88 ASN A CA 1
ATOM 741 C C . ASN A 1 88 ? 97.889 20.644 10.079 1.00 18.18 88 ASN A C 1
ATOM 742 O O . ASN A 1 88 ? 98.564 19.630 9.929 1.00 18.42 88 ASN A O 1
ATOM 750 N N . ASN A 1 89 ? 96.679 20.627 10.628 1.00 17.68 89 ASN A N 1
ATOM 751 C CA . ASN A 1 89 ? 96.054 19.386 11.078 1.00 17.21 89 ASN A CA 1
ATOM 752 C C . ASN A 1 89 ? 94.546 19.495 10.857 1.00 16.81 89 ASN A C 1
ATOM 753 O O . ASN A 1 89 ? 93.756 19.482 11.804 1.00 16.60 89 ASN A O 1
ATOM 758 N N . PRO A 1 90 ? 94.130 19.602 9.588 1.00 16.31 90 PRO A N 1
ATOM 759 C CA . PRO A 1 90 ? 92.714 19.719 9.228 1.00 16.26 90 PRO A CA 1
ATOM 760 C C . PRO A 1 90 ? 91.841 18.544 9.661 1.00 16.13 90 PRO A C 1
ATOM 761 O O . PRO A 1 90 ? 90.624 18.687 9.807 1.00 15.93 90 PRO A O 1
ATOM 765 N N . ASP A 1 91 ? 92.454 17.386 9.881 1.00 16.12 91 ASP A N 1
ATOM 766 C CA . ASP A 1 91 ? 91.684 16.215 10.272 1.00 16.26 91 ASP A CA 1
ATOM 767 C C . ASP A 1 91 ? 91.572 15.971 11.770 1.00 16.01 91 ASP A C 1
ATOM 768 O O . ASP A 1 91 ? 91.233 14.865 12.190 1.00 15.85 91 ASP A O 1
ATOM 773 N N . TRP A 1 92 ? 91.833 16.993 12.581 1.00 16.00 92 TRP A N 1
ATOM 774 C CA . TRP A 1 92 ? 91.726 16.815 14.024 1.00 16.12 92 TRP A CA 1
ATOM 775 C C . TRP A 1 92 ? 90.296 16.413 14.391 1.00 16.10 92 TRP A C 1
ATOM 776 O O . TRP A 1 92 ? 90.069 15.698 15.368 1.00 16.30 92 TRP A O 1
ATOM 787 N N . ILE A 1 93 ? 89.340 16.865 13.586 1.00 16.08 93 ILE A N 1
ATOM 788 C CA . ILE A 1 93 ? 87.925 16.567 13.802 1.00 15.94 93 ILE A CA 1
ATOM 789 C C . ILE A 1 93 ? 87.550 15.115 13.501 1.00 15.67 93 ILE A C 1
ATOM 790 O O . ILE A 1 93 ? 86.492 14.646 13.926 1.00 15.52 93 ILE A O 1
ATOM 795 N N . LEU A 1 94 ? 88.414 14.411 12.771 1.00 15.26 94 LEU A N 1
ATOM 796 C CA . LEU A 1 94 ? 88.162 13.022 12.386 1.00 15.11 94 LEU A CA 1
ATOM 797 C C . LEU A 1 94 ? 88.837 11.982 13.274 1.00 15.09 94 LEU A C 1
ATOM 798 O O . LEU A 1 94 ? 88.659 10.778 13.077 1.00 15.29 94 LEU A O 1
ATOM 803 N N . SER A 1 95 ? 89.606 12.443 14.251 1.00 15.09 95 SER A N 1
ATOM 804 C CA . SER A 1 95 ? 90.312 11.541 15.153 1.00 15.02 95 SER A CA 1
ATOM 805 C C . SER A 1 95 ? 89.375 10.780 16.084 1.00 15.12 95 SER A C 1
ATOM 806 O O . SER A 1 95 ? 88.421 11.345 16.614 1.00 15.18 95 SER A O 1
ATOM 809 N N . ASN A 1 96 ? 89.656 9.495 16.286 1.00 15.16 96 ASN A N 1
ATOM 810 C CA . ASN A 1 96 ? 88.839 8.676 17.177 1.00 15.46 96 ASN A CA 1
ATOM 811 C C . ASN A 1 96 ? 89.000 9.128 18.630 1.00 15.54 96 ASN A C 1
ATOM 812 O O . ASN A 1 96 ? 88.227 8.736 19.501 1.00 15.33 96 ASN A O 1
ATOM 817 N N . LYS A 1 97 ? 90.001 9.963 18.894 1.00 15.91 97 LYS A N 1
ATOM 818 C CA . LYS A 1 97 ? 90.208 10.450 20.250 1.00 16.27 97 LYS A CA 1
ATOM 819 C C . LYS A 1 97 ? 89.134 11.443 20.678 1.00 15.99 97 LYS A C 1
ATOM 820 O O . LYS A 1 97 ? 88.977 11.718 21.870 1.00 15.87 97 LYS A O 1
ATOM 826 N N . GLN A 1 98 ? 88.384 11.964 19.710 1.00 15.69 98 GLN A N 1
ATOM 827 C CA . GLN A 1 98 ? 87.336 12.938 19.997 1.00 15.57 98 GLN A CA 1
ATOM 828 C C . GLN A 1 98 ? 86.002 12.329 20.416 1.00 15.03 98 GLN A C 1
ATOM 829 O O . GLN A 1 98 ? 85.503 11.395 19.784 1.00 15.14 98 GLN A O 1
ATOM 835 N N . VAL A 1 99 ? 85.441 12.877 21.491 1.00 14.66 99 VAL A N 1
ATOM 836 C CA . VAL A 1 99 ? 84.137 12.482 22.020 1.00 14.22 99 VAL A CA 1
ATOM 837 C C . VAL A 1 99 ? 83.573 13.742 22.665 1.00 13.95 99 VAL A C 1
ATOM 838 O O . VAL A 1 99 ? 84.213 14.357 23.516 1.00 13.71 99 VAL A O 1
ATOM 842 N N . GLY A 1 100 ? 82.375 14.135 22.255 1.00 13.65 100 GLY A N 1
ATOM 843 C CA . GLY A 1 100 ? 81.802 15.345 22.808 1.00 13.59 100 GLY A CA 1
ATOM 844 C C . GLY A 1 100 ? 80.569 15.177 23.667 1.00 13.44 100 GLY A C 1
ATOM 845 O O . GLY A 1 100 ? 79.946 14.113 23.704 1.00 13.45 100 GLY A O 1
ATOM 846 N N . GLY A 1 101 ? 80.237 16.247 24.377 1.00 13.45 101 GLY A N 1
ATOM 847 C CA . GLY A 1 101 ? 79.062 16.259 25.227 1.00 13.51 101 GLY A CA 1
ATOM 848 C C . GLY A 1 101 ? 78.387 17.615 25.103 1.00 13.52 101 GLY A C 1
ATOM 849 O O . GLY A 1 101 ? 79.027 18.597 24.725 1.00 13.65 101 GLY A O 1
ATOM 850 N N . VAL A 1 102 ? 77.093 17.675 25.396 1.00 13.76 102 VAL A N 1
ATOM 851 C CA . VAL A 1 102 ? 76.364 18.940 25.333 1.00 13.82 102 VAL A CA 1
ATOM 852 C C . VAL A 1 102 ? 75.472 19.076 26.558 1.00 13.96 102 VAL A C 1
ATOM 853 O O . VAL A 1 102 ? 74.917 18.088 27.042 1.00 14.03 102 VAL A O 1
ATOM 857 N N . CYS A 1 103 ? 75.354 20.296 27.077 1.00 14.18 103 CYS A N 1
ATOM 858 C CA . CYS A 1 103 ? 74.497 20.533 28.232 1.00 14.66 103 CYS A CA 1
ATOM 859 C C . CYS A 1 103 ? 74.128 21.998 28.388 1.00 14.45 103 CYS A C 1
ATOM 860 O O . CYS A 1 103 ? 74.772 22.883 27.817 1.00 14.26 103 CYS A O 1
ATOM 863 N N . TYR A 1 104 ? 73.060 22.237 29.144 1.00 14.51 104 TYR A N 1
ATOM 864 C CA . TYR A 1 104 ? 72.621 23.592 29.452 1.00 14.69 104 TYR A CA 1
ATOM 865 C C . TYR A 1 104 ? 73.361 23.919 30.738 1.00 15.16 104 TYR A C 1
ATOM 866 O O . TYR A 1 104 ? 73.362 23.117 31.673 1.00 15.19 104 TYR A O 1
ATOM 875 N N . VAL A 1 105 ? 73.986 25.089 30.795 1.00 15.52 105 VAL A N 1
ATOM 876 C CA . VAL A 1 105 ? 74.723 25.478 31.987 1.00 15.98 105 VAL A CA 1
ATOM 877 C C . VAL A 1 105 ? 73.821 25.557 33.220 1.00 16.27 105 VAL A C 1
ATOM 878 O O . VAL A 1 105 ? 74.174 25.053 34.287 1.00 16.54 105 VAL A O 1
ATOM 882 N N . ASP A 1 106 ? 72.652 26.172 33.079 1.00 16.67 106 ASP A N 1
ATOM 883 C CA . ASP A 1 106 ? 71.754 26.300 34.219 1.00 17.13 106 ASP A CA 1
ATOM 884 C C . ASP A 1 106 ? 71.155 24.971 34.678 1.00 17.19 106 ASP A C 1
ATOM 885 O O . ASP A 1 106 ? 71.125 24.678 35.875 1.00 17.36 106 ASP A O 1
ATOM 890 N N . LEU A 1 107 ? 70.704 24.155 33.733 1.00 17.03 107 LEU A N 1
ATOM 891 C CA . LEU A 1 107 ? 70.095 22.875 34.077 1.00 16.82 107 LEU A CA 1
ATOM 892 C C . LEU A 1 107 ? 71.091 21.853 34.613 1.00 16.79 107 LEU A C 1
ATOM 893 O O . LEU A 1 107 ? 70.791 21.119 35.556 1.00 16.65 107 LEU A O 1
ATOM 898 N N . PHE A 1 108 ? 72.278 21.808 34.020 1.00 16.77 108 PHE A N 1
ATOM 899 C CA . PHE A 1 108 ? 73.290 20.845 34.432 1.00 16.98 108 PHE A CA 1
ATOM 900 C C . PHE A 1 108 ? 74.138 21.261 35.630 1.00 17.27 108 PHE A C 1
ATOM 901 O O . PHE A 1 108 ? 74.503 20.419 36.449 1.00 17.22 108 PHE A O 1
ATOM 909 N N . ALA A 1 109 ? 74.450 22.550 35.747 1.00 17.66 109 ALA A N 1
ATOM 910 C CA . ALA A 1 109 ? 75.301 22.993 36.849 1.00 18.20 109 ALA A CA 1
ATOM 911 C C . ALA A 1 109 ? 74.946 24.312 37.534 1.00 18.41 109 ALA A C 1
ATOM 912 O O . ALA A 1 109 ? 75.761 24.850 38.285 1.00 18.73 109 ALA A O 1
ATOM 914 N N . GLY A 1 110 ? 73.752 24.839 37.283 1.00 18.62 110 GLY A N 1
ATOM 915 C CA . GLY A 1 110 ? 73.357 26.090 37.917 1.00 18.93 110 GLY A CA 1
ATOM 916 C C . GLY A 1 110 ? 73.862 27.332 37.205 1.00 19.10 110 GLY A C 1
ATOM 917 O O . GLY A 1 110 ? 73.075 28.101 36.651 1.00 19.15 110 GLY A O 1
ATOM 918 N N . ASP A 1 111 ? 75.173 27.546 37.235 1.00 19.22 111 ASP A N 1
ATOM 919 C CA . ASP A 1 111 ? 75.768 28.699 36.565 1.00 19.60 111 ASP A CA 1
ATOM 920 C C . ASP A 1 111 ? 77.168 28.382 36.057 1.00 19.47 111 ASP A C 1
ATOM 921 O O . ASP A 1 111 ? 77.655 27.263 36.219 1.00 19.23 111 ASP A O 1
ATOM 926 N N . LEU A 1 112 ? 77.814 29.367 35.441 1.00 19.38 112 LEU A N 1
ATOM 927 C CA . LEU A 1 112 ? 79.150 29.169 34.890 1.00 19.62 112 LEU A CA 1
ATOM 928 C C . LEU A 1 112 ? 80.185 28.719 35.916 1.00 19.94 112 LEU A C 1
ATOM 929 O O . LEU A 1 112 ? 81.041 27.894 35.607 1.00 19.84 112 LEU A O 1
ATOM 934 N N . LYS A 1 113 ? 80.117 29.251 37.132 1.00 20.36 113 LYS A N 1
ATOM 935 C CA . LYS A 1 113 ? 81.069 28.840 38.159 1.00 20.95 113 LYS A CA 1
ATOM 936 C C . LYS A 1 113 ? 80.808 27.387 38.526 1.00 20.97 113 LYS A C 1
ATOM 937 O O . LYS A 1 113 ? 81.740 26.623 38.781 1.00 21.06 113 LYS A O 1
ATOM 943 N N . GLY A 1 114 ? 79.534 27.010 38.539 1.00 20.89 114 GLY A N 1
ATOM 944 C CA . GLY A 1 114 ? 79.172 25.642 38.854 1.00 20.76 114 GLY A CA 1
ATOM 945 C C . GLY A 1 114 ? 79.623 24.700 37.753 1.00 20.83 114 GLY A C 1
ATOM 946 O O . GLY A 1 114 ? 80.049 23.577 38.020 1.00 20.89 114 GLY A O 1
ATOM 947 N N . LEU A 1 115 ? 79.532 25.157 36.509 1.00 20.86 115 LEU A N 1
ATOM 948 C CA . LEU A 1 115 ? 79.939 24.349 35.364 1.00 21.10 115 LEU A CA 1
ATOM 949 C C . LEU A 1 115 ? 81.430 24.053 35.468 1.00 21.31 115 LEU A C 1
ATOM 950 O O . LEU A 1 115 ? 81.882 22.943 35.176 1.00 21.26 115 LEU A O 1
ATOM 955 N N . LYS A 1 116 ? 82.191 25.057 35.889 1.00 21.59 116 LYS A N 1
ATOM 956 C CA . LYS A 1 116 ? 83.631 24.911 36.025 1.00 21.89 116 LYS A CA 1
ATOM 957 C C . LYS A 1 116 ? 83.953 23.792 37.012 1.00 21.92 116 LYS A C 1
ATOM 958 O O . LYS A 1 116 ? 84.927 23.062 36.833 1.00 21.82 116 LYS A O 1
ATOM 964 N N . ASP A 1 117 ? 83.124 23.649 38.044 1.00 21.96 117 ASP A N 1
ATOM 965 C CA . ASP A 1 117 ? 83.332 22.603 39.042 1.00 22.07 117 ASP A CA 1
ATOM 966 C C . ASP A 1 117 ? 82.969 21.211 38.518 1.00 21.66 117 ASP A C 1
ATOM 967 O O . ASP A 1 117 ? 83.300 20.204 39.142 1.00 21.70 117 ASP A O 1
ATOM 972 N N . LYS A 1 118 ? 82.291 21.157 37.375 1.00 21.17 118 LYS A N 1
ATOM 973 C CA . LYS A 1 118 ? 81.900 19.883 36.774 1.00 20.63 118 LYS A CA 1
ATOM 974 C C . LYS A 1 118 ? 82.946 19.382 35.778 1.00 20.02 118 LYS A C 1
ATOM 975 O O . LYS A 1 118 ? 82.853 18.258 35.279 1.00 19.85 118 LYS A O 1
ATOM 982 N N . ILE A 1 119 ? 83.944 20.210 35.487 1.00 19.56 119 ILE A N 1
ATOM 983 C CA . ILE A 1 119 ? 84.972 19.820 34.534 1.00 19.11 119 ILE A CA 1
ATOM 984 C C . ILE A 1 119 ? 85.676 18.512 34.902 1.00 18.83 119 ILE A C 1
ATOM 985 O O . ILE A 1 119 ? 85.984 17.705 34.024 1.00 18.77 119 ILE A O 1
ATOM 990 N N . PRO A 1 120 ? 85.944 18.278 36.200 1.00 18.54 120 PRO A N 1
ATOM 991 C CA . PRO A 1 120 ? 86.608 17.015 36.541 1.00 18.33 120 PRO A CA 1
ATOM 992 C C . PRO A 1 120 ? 85.753 15.818 36.107 1.00 18.04 120 PRO A C 1
ATOM 993 O O . PRO A 1 120 ? 86.283 14.777 35.714 1.00 18.10 120 PRO A O 1
ATOM 997 N N . TYR A 1 121 ? 84.433 15.963 36.185 1.00 17.62 121 TYR A N 1
ATOM 998 C CA . TYR A 1 121 ? 83.545 14.886 35.764 1.00 17.22 121 TYR A CA 1
ATOM 999 C C . TYR A 1 121 ? 83.656 14.696 34.253 1.00 17.06 121 TYR A C 1
ATOM 1000 O O . TYR A 1 121 ? 83.677 13.570 33.761 1.00 16.61 121 TYR A O 1
ATOM 1009 N N . PHE A 1 122 ? 83.718 15.797 33.510 1.00 16.91 122 PHE A N 1
ATOM 1010 C CA . PHE A 1 122 ? 83.836 15.688 32.063 1.00 17.26 122 PHE A CA 1
ATOM 1011 C C . PHE A 1 122 ? 85.122 14.947 31.705 1.00 17.50 122 PHE A C 1
ATOM 1012 O O . PHE A 1 122 ? 85.155 14.193 30.736 1.00 17.28 122 PHE A O 1
ATOM 1020 N N . GLN A 1 123 ? 86.177 15.150 32.492 1.00 18.00 123 GLN A N 1
ATOM 1021 C CA . GLN A 1 123 ? 87.440 14.455 32.243 1.00 18.64 123 GLN A CA 1
ATOM 1022 C C . GLN A 1 123 ? 87.271 12.981 32.606 1.00 18.72 123 GLN A C 1
ATOM 1023 O O . GLN A 1 123 ? 87.809 12.099 31.936 1.00 19.01 123 GLN A O 1
ATOM 1029 N N . GLU A 1 124 ? 86.522 12.724 33.675 1.00 18.75 124 GLU A N 1
ATOM 1030 C CA . GLU A 1 124 ? 86.254 11.361 34.131 1.00 18.79 124 GLU A CA 1
ATOM 1031 C C . GLU A 1 124 ? 85.545 10.592 33.017 1.00 18.40 124 GLU A C 1
ATOM 1032 O O . GLU A 1 124 ? 85.874 9.443 32.730 1.00 18.57 124 GLU A O 1
ATOM 1038 N N . LEU A 1 125 ? 84.568 11.244 32.395 1.00 18.04 125 LEU A N 1
ATOM 1039 C CA . LEU A 1 125 ? 83.795 10.632 31.321 1.00 17.53 125 LEU A CA 1
ATOM 1040 C C . LEU A 1 125 ? 84.616 10.459 30.046 1.00 17.25 125 LEU A C 1
ATOM 1041 O O . LEU A 1 125 ? 84.337 9.570 29.243 1.00 17.25 125 LEU A O 1
ATOM 1046 N N . GLY A 1 126 ? 85.618 11.314 29.863 1.00 16.81 126 GLY A N 1
ATOM 1047 C CA . GLY A 1 126 ? 86.473 11.228 28.689 1.00 16.57 126 GLY A CA 1
ATOM 1048 C C . GLY A 1 126 ? 86.192 12.235 27.583 1.00 16.30 126 GLY A C 1
ATOM 1049 O O . GLY A 1 126 ? 86.672 12.075 26.462 1.00 16.44 126 GLY A O 1
ATOM 1050 N N . LEU A 1 127 ? 85.431 13.282 27.886 1.00 15.82 127 LEU A N 1
ATOM 1051 C CA . LEU A 1 127 ? 85.104 14.286 26.876 1.00 15.56 127 LEU A CA 1
ATOM 1052 C C . LEU A 1 127 ? 86.303 15.121 26.427 1.00 15.37 127 LEU A C 1
ATOM 1053 O O . LEU A 1 127 ? 87.200 15.425 27.210 1.00 15.49 127 LEU A O 1
ATOM 1058 N N . THR A 1 128 ? 86.298 15.496 25.153 1.00 15.01 128 THR A N 1
ATOM 1059 C CA . THR A 1 128 ? 87.351 16.325 24.575 1.00 14.75 128 THR A CA 1
ATOM 1060 C C . THR A 1 128 ? 86.680 17.489 23.856 1.00 14.58 128 THR A C 1
ATOM 1061 O O . THR A 1 128 ? 87.343 18.340 23.264 1.00 14.47 128 THR A O 1
ATOM 1065 N N . TYR A 1 129 ? 85.354 17.528 23.949 1.00 14.27 129 TYR A N 1
ATOM 1066 C CA . TYR A 1 129 ? 84.536 18.521 23.259 1.00 14.23 129 TYR A CA 1
ATOM 1067 C C . TYR A 1 129 ? 83.292 18.796 24.118 1.00 13.90 129 TYR A C 1
ATOM 1068 O O . TYR A 1 129 ? 82.627 17.861 24.558 1.00 13.58 129 TYR A O 1
ATOM 1077 N N . LEU A 1 130 ? 82.988 20.066 24.372 1.00 13.71 130 LEU A N 1
ATOM 1078 C CA . LEU A 1 130 ? 81.817 20.409 25.175 1.00 13.64 130 LEU A CA 1
ATOM 1079 C C . LEU A 1 130 ? 81.048 21.580 24.585 1.00 13.48 130 LEU A C 1
ATOM 1080 O O . LEU A 1 130 ? 81.573 22.688 24.462 1.00 13.57 130 LEU A O 1
ATOM 1085 N N . HIS A 1 131 ? 79.802 21.311 24.212 1.00 13.29 131 HIS A N 1
ATOM 1086 C CA . HIS A 1 131 ? 78.910 22.322 23.660 1.00 13.41 131 HIS A CA 1
ATOM 1087 C C . HIS A 1 131 ? 78.036 22.846 24.796 1.00 13.51 131 HIS A C 1
ATOM 1088 O O . HIS A 1 131 ? 77.335 22.075 25.461 1.00 13.52 131 HIS A O 1
ATOM 1095 N N . LEU A 1 132 ? 78.109 24.152 25.036 1.00 13.75 132 LEU A N 1
ATOM 1096 C CA . LEU A 1 132 ? 77.294 24.787 26.064 1.00 14.11 132 LEU A CA 1
ATOM 1097 C C . LEU A 1 132 ? 76.161 25.503 25.332 1.00 14.24 132 LEU A C 1
ATOM 1098 O O . LEU A 1 132 ? 76.404 26.253 24.384 1.00 14.30 132 LEU A O 1
ATOM 1103 N N . MET A 1 133 ? 74.927 25.255 25.762 1.00 14.30 133 MET A N 1
ATOM 1104 C CA . MET A 1 133 ? 73.752 25.861 25.137 1.00 14.29 133 MET A CA 1
ATOM 1105 C C . MET A 1 133 ? 73.762 27.388 25.294 1.00 14.32 133 MET A C 1
ATOM 1106 O O . MET A 1 133 ? 74.465 27.917 26.152 1.00 14.17 133 MET A O 1
ATOM 1111 N N . PRO A 1 134 ? 72.971 28.111 24.472 1.00 14.29 134 PRO A N 1
ATOM 1112 C CA . PRO A 1 134 ? 72.896 29.582 24.502 1.00 14.39 134 PRO A CA 1
ATOM 1113 C C . PRO A 1 134 ? 73.151 30.233 25.860 1.00 14.84 134 PRO A C 1
ATOM 1114 O O . PRO A 1 134 ? 72.396 30.039 26.816 1.00 14.91 134 PRO A O 1
ATOM 1118 N N . LEU A 1 135 ? 74.211 31.038 25.908 1.00 15.13 135 LEU A N 1
ATOM 1119 C CA . LEU A 1 135 ? 74.670 31.694 27.132 1.00 15.64 135 LEU A CA 1
ATOM 1120 C C . LEU A 1 135 ? 74.408 33.186 27.269 1.00 15.76 135 LEU A C 1
ATOM 1121 O O . LEU A 1 135 ? 74.543 33.736 28.365 1.00 15.71 135 LEU A O 1
ATOM 1126 N N . PHE A 1 136 ? 74.045 33.847 26.179 1.00 16.05 136 PHE A N 1
ATOM 1127 C CA . PHE A 1 136 ? 73.864 35.288 26.227 1.00 16.44 136 PHE A CA 1
ATOM 1128 C C . PHE A 1 136 ? 72.471 35.815 26.535 1.00 16.80 136 PHE A C 1
ATOM 1129 O O . PHE A 1 136 ? 71.488 35.070 26.520 1.00 16.84 136 PHE A O 1
ATOM 1137 N N . LYS A 1 137 ? 72.408 37.109 26.841 1.00 17.03 137 LYS A N 1
ATOM 1138 C CA . LYS A 1 137 ? 71.159 37.770 27.202 1.00 17.55 137 LYS A CA 1
ATOM 1139 C C . LYS A 1 137 ? 70.025 37.454 26.234 1.00 17.51 137 LYS A C 1
ATOM 1140 O O . LYS A 1 137 ? 70.205 37.465 25.017 1.00 17.26 137 LYS A O 1
ATOM 1146 N N . CYS A 1 138 ? 68.854 37.180 26.795 1.00 17.75 138 CYS A N 1
ATOM 1147 C CA . CYS A 1 138 ? 67.674 36.839 26.010 1.00 18.12 138 CYS A CA 1
ATOM 1148 C C . CYS A 1 138 ? 66.425 37.267 26.780 1.00 18.31 138 CYS A C 1
ATOM 1149 O O . CYS A 1 138 ? 66.502 37.576 27.969 1.00 18.35 138 CYS A O 1
ATOM 1152 N N . PRO A 1 139 ? 65.258 37.291 26.113 1.00 18.60 139 PRO A N 1
ATOM 1153 C CA . PRO A 1 139 ? 64.019 37.694 26.786 1.00 19.04 139 PRO A CA 1
ATOM 1154 C C . PRO A 1 139 ? 63.706 36.849 28.013 1.00 19.63 139 PRO A C 1
ATOM 1155 O O . PRO A 1 139 ? 64.001 35.654 28.053 1.00 19.55 139 PRO A O 1
ATOM 1159 N N . GLU A 1 140 ? 63.105 37.480 29.014 1.00 20.26 140 GLU A N 1
ATOM 1160 C CA . GLU A 1 140 ? 62.735 36.779 30.233 1.00 20.95 140 GLU A CA 1
ATOM 1161 C C . GLU A 1 140 ? 61.467 35.965 29.981 1.00 20.74 140 GLU A C 1
ATOM 1162 O O . GLU A 1 140 ? 60.588 36.382 29.225 1.00 20.95 140 GLU A O 1
ATOM 1168 N N . GLY A 1 141 ? 61.384 34.790 30.594 1.00 20.47 141 GLY A N 1
ATOM 1169 C CA . GLY A 1 141 ? 60.208 33.954 30.416 1.00 20.10 141 GLY A CA 1
ATOM 1170 C C . GLY A 1 141 ? 60.263 33.029 29.212 1.00 19.66 141 GLY A C 1
ATOM 1171 O O . GLY A 1 141 ? 60.473 31.825 29.360 1.00 20.19 141 GLY A O 1
ATOM 1172 N N . LYS A 1 142 ? 60.066 33.587 28.021 1.00 19.21 142 LYS A N 1
ATOM 1173 C CA . LYS A 1 142 ? 60.086 32.799 26.788 1.00 18.50 142 LYS A CA 1
ATOM 1174 C C . LYS A 1 142 ? 61.139 33.320 25.814 1.00 17.88 142 LYS A C 1
ATOM 1175 O O . LYS A 1 142 ? 61.034 34.438 25.306 1.00 17.76 142 LYS A O 1
ATOM 1181 N N . SER A 1 143 ? 62.149 32.493 25.554 1.00 17.05 143 SER A N 1
ATOM 1182 C CA . SER A 1 143 ? 63.247 32.863 24.664 1.00 16.38 143 SER A CA 1
ATOM 1183 C C . SER A 1 143 ? 63.703 31.689 23.804 1.00 15.84 143 SER A C 1
ATOM 1184 O O . SER A 1 143 ? 64.812 31.706 23.262 1.00 15.60 143 SER A O 1
ATOM 1187 N N . ASP A 1 144 ? 62.849 30.678 23.670 1.00 15.34 144 ASP A N 1
ATOM 1188 C CA . ASP A 1 144 ? 63.187 29.484 22.900 1.00 14.92 144 ASP A CA 1
ATOM 1189 C C . ASP A 1 144 ? 64.469 28.878 23.474 1.00 14.62 144 ASP A C 1
ATOM 1190 O O . ASP A 1 144 ? 65.396 28.531 22.742 1.00 14.28 144 ASP A O 1
ATOM 1195 N N . GLY A 1 145 ? 64.507 28.762 24.798 1.00 14.35 145 GLY A N 1
ATOM 1196 C CA . GLY A 1 145 ? 65.662 28.192 25.467 1.00 14.21 145 GLY A CA 1
ATOM 1197 C C . GLY A 1 145 ? 66.958 28.927 25.192 1.00 14.16 145 GLY A C 1
ATOM 1198 O O . GLY A 1 145 ? 68.015 28.303 25.055 1.00 14.20 145 GLY A O 1
ATOM 1199 N N . GLY A 1 146 ? 66.873 30.253 25.107 1.00 14.06 146 GLY A N 1
ATOM 1200 C CA . GLY A 1 146 ? 68.049 31.067 24.857 1.00 13.85 146 GLY A CA 1
ATOM 1201 C C . GLY A 1 146 ? 68.352 31.345 23.395 1.00 13.87 146 GLY A C 1
ATOM 1202 O O . GLY A 1 146 ? 69.258 32.125 23.094 1.00 13.70 146 GLY A O 1
ATOM 1203 N N . TYR A 1 147 ? 67.609 30.724 22.480 1.00 13.80 147 TYR A N 1
ATOM 1204 C CA . TYR A 1 147 ? 67.854 30.940 21.058 1.00 13.75 147 TYR A CA 1
ATOM 1205 C C . TYR A 1 147 ? 67.312 32.253 20.494 1.00 13.85 147 TYR A C 1
ATOM 1206 O O . TYR A 1 147 ? 67.448 32.522 19.304 1.00 13.91 147 TYR A O 1
ATOM 1215 N N . ALA A 1 148 ? 66.692 33.063 21.346 1.00 14.01 148 ALA A N 1
ATOM 1216 C CA . ALA A 1 148 ? 66.213 34.388 20.937 1.00 14.43 148 ALA A CA 1
ATOM 1217 C C . ALA A 1 148 ? 67.201 35.322 21.640 1.00 14.81 148 ALA A C 1
ATOM 1218 O O . ALA A 1 148 ? 67.028 35.652 22.812 1.00 15.16 148 ALA A O 1
ATOM 1220 N N . VAL A 1 149 ? 68.247 35.724 20.922 1.00 15.22 149 VAL A N 1
ATOM 1221 C CA . VAL A 1 149 ? 69.299 36.565 21.493 1.00 15.75 149 VAL A CA 1
ATOM 1222 C C . VAL A 1 149 ? 69.015 38.064 21.502 1.00 15.95 149 VAL A C 1
ATOM 1223 O O . VAL A 1 149 ? 68.698 38.658 20.472 1.00 15.95 149 VAL A O 1
ATOM 1227 N N . SER A 1 150 ? 69.145 38.674 22.676 1.00 16.36 150 SER A N 1
ATOM 1228 C CA . SER A 1 150 ? 68.909 40.107 22.823 1.00 17.12 150 SER A CA 1
ATOM 1229 C C . SER A 1 150 ? 70.221 40.886 22.840 1.00 17.69 150 SER A C 1
ATOM 1230 O O . SER A 1 150 ? 70.231 42.114 22.764 1.00 17.91 150 SER A O 1
ATOM 1233 N N . SER A 1 151 ? 71.326 40.156 22.941 1.00 18.38 151 SER A N 1
ATOM 1234 C CA . SER A 1 151 ? 72.661 40.741 22.942 1.00 19.10 151 SER A CA 1
ATOM 1235 C C . SER A 1 151 ? 73.666 39.622 22.728 1.00 19.33 151 SER A C 1
ATOM 1236 O O . SER A 1 151 ? 73.633 38.610 23.427 1.00 19.58 151 SER A O 1
ATOM 1239 N N . TYR A 1 152 ? 74.550 39.802 21.753 1.00 19.64 152 TYR A N 1
ATOM 1240 C CA . TYR A 1 152 ? 75.560 38.801 21.451 1.00 19.67 152 TYR A CA 1
ATOM 1241 C C . TYR A 1 152 ? 76.803 38.939 22.324 1.00 20.01 152 TYR A C 1
ATOM 1242 O O . TYR A 1 152 ? 77.685 38.083 22.273 1.00 20.28 152 TYR A O 1
ATOM 1251 N N . ARG A 1 153 ? 76.876 39.996 23.128 1.00 20.33 153 ARG A N 1
ATOM 1252 C CA . ARG A 1 153 ? 78.063 40.206 23.954 1.00 20.49 153 ARG A CA 1
ATOM 1253 C C . ARG A 1 153 ? 77.851 40.100 25.459 1.00 20.58 153 ARG A C 1
ATOM 1254 O O . ARG A 1 153 ? 78.783 39.773 26.194 1.00 20.86 153 ARG A O 1
ATOM 1269 N N . ASP A 1 154 ? 76.640 40.379 25.925 1.00 20.54 154 ASP A N 1
ATOM 1270 C CA . ASP A 1 154 ? 76.359 40.317 27.353 1.00 20.54 154 ASP A CA 1
ATOM 1271 C C . ASP A 1 154 ? 75.820 38.957 27.766 1.00 20.22 154 ASP A C 1
ATOM 1272 O O . ASP A 1 154 ? 74.812 38.492 27.244 1.00 19.85 154 ASP A O 1
ATOM 1277 N N . VAL A 1 155 ? 76.509 38.327 28.709 1.00 19.87 155 VAL A N 1
ATOM 1278 C CA . VAL A 1 155 ? 76.120 37.018 29.211 1.00 19.79 155 VAL A CA 1
ATOM 1279 C C . VAL A 1 155 ? 74.840 37.095 30.043 1.00 19.85 155 VAL A C 1
ATOM 1280 O O . VAL A 1 155 ? 74.586 38.090 30.726 1.00 19.73 155 VAL A O 1
ATOM 1284 N N . ASN A 1 156 ? 74.027 36.045 29.956 1.00 19.92 156 ASN A N 1
ATOM 1285 C CA . ASN A 1 156 ? 72.787 35.955 30.718 1.00 20.19 156 ASN A CA 1
ATOM 1286 C C . ASN A 1 156 ? 73.201 36.091 32.182 1.00 20.48 156 ASN A C 1
ATOM 1287 O O . ASN A 1 156 ? 73.917 35.239 32.707 1.00 20.24 156 ASN A O 1
ATOM 1292 N N . PRO A 1 157 ? 72.755 37.161 32.860 1.00 20.76 157 PRO A N 1
ATOM 1293 C CA . PRO A 1 157 ? 73.110 37.382 34.267 1.00 21.03 157 PRO A CA 1
ATOM 1294 C C . PRO A 1 157 ? 72.850 36.226 35.230 1.00 21.16 157 PRO A C 1
ATOM 1295 O O . PRO A 1 157 ? 73.484 36.138 36.279 1.00 21.26 157 PRO A O 1
ATOM 1299 N N . ALA A 1 158 ? 71.929 35.336 34.880 1.00 21.27 158 ALA A N 1
ATOM 1300 C CA . ALA A 1 158 ? 71.633 34.199 35.745 1.00 21.41 158 ALA A CA 1
ATOM 1301 C C . ALA A 1 158 ? 72.767 33.183 35.675 1.00 21.55 158 ALA A C 1
ATOM 1302 O O . ALA A 1 158 ? 72.938 32.365 36.580 1.00 21.72 158 ALA A O 1
ATOM 1304 N N . LEU A 1 159 ? 73.543 33.247 34.598 1.00 21.60 159 LEU A N 1
ATOM 1305 C CA . LEU A 1 159 ? 74.656 32.325 34.400 1.00 21.69 159 LEU A CA 1
ATOM 1306 C C . LEU A 1 159 ? 75.982 32.895 34.887 1.00 21.87 159 LEU A C 1
ATOM 1307 O O . LEU A 1 159 ? 76.882 32.149 35.276 1.00 21.82 159 LEU A O 1
ATOM 1312 N N . GLY A 1 160 ? 76.101 34.217 34.858 1.00 22.09 160 GLY A N 1
ATOM 1313 C CA . GLY A 1 160 ? 77.324 34.862 35.295 1.00 22.42 160 GLY A CA 1
ATOM 1314 C C . GLY A 1 160 ? 77.705 36.018 34.392 1.00 22.65 160 GLY A C 1
ATOM 1315 O O . GLY A 1 160 ? 76.849 36.609 33.733 1.00 22.62 160 GLY A O 1
ATOM 1316 N N . THR A 1 161 ? 78.996 36.331 34.355 1.00 22.98 161 THR A N 1
ATOM 1317 C CA . THR A 1 161 ? 79.514 37.428 33.545 1.00 23.36 161 THR A CA 1
ATOM 1318 C C . THR A 1 161 ? 80.390 36.919 32.404 1.00 23.49 161 THR A C 1
ATOM 1319 O O . THR A 1 161 ? 80.738 35.739 32.355 1.00 23.45 161 THR A O 1
ATOM 1323 N N . ILE A 1 162 ? 80.747 37.815 31.490 1.00 23.67 162 ILE A N 1
ATOM 1324 C CA . ILE A 1 162 ? 81.596 37.448 30.364 1.00 23.81 162 ILE A CA 1
ATOM 1325 C C . ILE A 1 162 ? 82.942 36.989 30.923 1.00 23.96 162 ILE A C 1
ATOM 1326 O O . ILE A 1 162 ? 83.630 36.162 30.324 1.00 23.88 162 ILE A O 1
ATOM 1331 N N . GLY A 1 163 ? 83.303 37.526 32.084 1.00 24.01 163 GLY A N 1
ATOM 1332 C CA . GLY A 1 163 ? 84.551 37.145 32.715 1.00 24.13 163 GLY A CA 1
ATOM 1333 C C . GLY A 1 163 ? 84.482 35.695 33.148 1.00 24.18 163 GLY A C 1
ATOM 1334 O O . GLY A 1 163 ? 85.451 34.947 32.999 1.00 24.28 163 GLY A O 1
ATOM 1335 N N . ASP A 1 164 ? 83.335 35.294 33.691 1.00 24.12 164 ASP A N 1
ATOM 1336 C CA . ASP A 1 164 ? 83.150 33.916 34.131 1.00 24.02 164 ASP A CA 1
ATOM 1337 C C . ASP A 1 164 ? 83.238 32.982 32.927 1.00 23.74 164 ASP A C 1
ATOM 1338 O O . ASP A 1 164 ? 83.753 31.866 33.032 1.00 23.50 164 ASP A O 1
ATOM 1343 N N . LEU A 1 165 ? 82.732 33.439 31.785 1.00 23.34 165 LEU A N 1
ATOM 1344 C CA . LEU A 1 165 ? 82.766 32.633 30.574 1.00 23.19 165 LEU A CA 1
ATOM 1345 C C . LEU A 1 165 ? 84.204 32.421 30.118 1.00 23.26 165 LEU A C 1
ATOM 1346 O O . LEU A 1 165 ? 84.558 31.334 29.663 1.00 23.14 165 LEU A O 1
ATOM 1351 N N . ARG A 1 166 ? 85.030 33.460 30.243 1.00 23.40 166 ARG A N 1
ATOM 1352 C CA . ARG A 1 166 ? 86.439 33.363 29.859 1.00 23.52 166 ARG A CA 1
ATOM 1353 C C . ARG A 1 166 ? 87.154 32.342 30.734 1.00 23.36 166 ARG A C 1
ATOM 1354 O O . ARG A 1 166 ? 87.967 31.552 30.249 1.00 23.30 166 ARG A O 1
ATOM 1362 N N . GLU A 1 167 ? 86.852 32.369 32.029 1.00 23.26 167 GLU A N 1
ATOM 1363 C CA . GLU A 1 167 ? 87.457 31.441 32.972 1.00 23.21 167 GLU A CA 1
ATOM 1364 C C . GLU A 1 167 ? 87.051 30.010 32.639 1.00 22.53 167 GLU A C 1
ATOM 1365 O O . GLU A 1 167 ? 87.867 29.094 32.715 1.00 22.62 167 GLU A O 1
ATOM 1371 N N . VAL A 1 168 ? 85.786 29.822 32.271 1.00 21.61 168 VAL A N 1
ATOM 1372 C CA . VAL A 1 168 ? 85.287 28.497 31.921 1.00 20.66 168 VAL A CA 1
ATOM 1373 C C . VAL A 1 168 ? 86.018 27.955 30.698 1.00 20.20 168 VAL A C 1
ATOM 1374 O O . VAL A 1 168 ? 86.471 26.813 30.689 1.00 19.88 168 VAL A O 1
ATOM 1378 N N . ILE A 1 169 ? 86.129 28.778 29.663 1.00 19.75 169 ILE A N 1
ATOM 1379 C CA . ILE A 1 169 ? 86.803 28.357 28.444 1.00 19.42 169 ILE A CA 1
ATOM 1380 C C . ILE A 1 169 ? 88.266 28.026 28.729 1.00 19.36 169 ILE A C 1
ATOM 1381 O O . ILE A 1 169 ? 88.796 27.038 28.224 1.00 19.15 169 ILE A O 1
ATOM 1386 N N . ALA A 1 170 ? 88.910 28.849 29.551 1.00 19.31 170 ALA A N 1
ATOM 1387 C CA . ALA A 1 170 ? 90.304 28.621 29.905 1.00 19.34 170 ALA A CA 1
ATOM 1388 C C . ALA A 1 170 ? 90.449 27.304 30.659 1.00 19.27 170 ALA A C 1
ATOM 1389 O O . ALA A 1 170 ? 91.388 26.547 30.422 1.00 19.45 170 ALA A O 1
ATOM 1391 N N . ALA A 1 171 ? 89.514 27.035 31.567 1.00 19.25 171 ALA A N 1
ATOM 1392 C CA . ALA A 1 171 ? 89.543 25.808 32.354 1.00 19.18 171 ALA A CA 1
ATOM 1393 C C . ALA A 1 171 ? 89.275 24.576 31.488 1.00 19.08 171 ALA A C 1
ATOM 1394 O O . ALA A 1 171 ? 89.833 23.503 31.736 1.00 19.25 171 ALA A O 1
ATOM 1396 N N . LEU A 1 172 ? 88.422 24.723 30.476 1.00 18.92 172 LEU A N 1
ATOM 1397 C CA . LEU A 1 172 ? 88.124 23.605 29.587 1.00 18.83 172 LEU A CA 1
ATOM 1398 C C . LEU A 1 172 ? 89.377 23.258 28.792 1.00 18.87 172 LEU A C 1
ATOM 1399 O O . LEU A 1 172 ? 89.745 22.088 28.671 1.00 18.67 172 LEU A O 1
ATOM 1404 N N . HIS A 1 173 ? 90.030 24.284 28.254 1.00 19.03 173 HIS A N 1
ATOM 1405 C CA . HIS A 1 173 ? 91.249 24.101 27.476 1.00 19.39 173 HIS A CA 1
ATOM 1406 C C . HIS A 1 173 ? 92.340 23.445 28.319 1.00 19.64 173 HIS A C 1
ATOM 1407 O O . HIS A 1 173 ? 93.067 22.577 27.838 1.00 19.69 173 HIS A O 1
ATOM 1414 N N . GLU A 1 174 ? 92.444 23.854 29.579 1.00 19.93 174 GLU A N 1
ATOM 1415 C CA . GLU A 1 174 ? 93.442 23.284 30.480 1.00 20.30 174 GLU A CA 1
ATOM 1416 C C . GLU A 1 174 ? 93.185 21.791 30.688 1.00 19.93 174 GLU A C 1
ATOM 1417 O O . GLU A 1 174 ? 94.121 21.011 30.881 1.00 19.95 174 GLU A O 1
ATOM 1423 N N . ALA A 1 175 ? 91.914 21.401 30.642 1.00 19.39 175 ALA A N 1
ATOM 1424 C CA . ALA A 1 175 ? 91.524 20.007 30.828 1.00 18.83 175 ALA A CA 1
ATOM 1425 C C . ALA A 1 175 ? 91.485 19.220 29.518 1.00 18.50 175 ALA A C 1
ATOM 1426 O O . ALA A 1 175 ? 91.023 18.080 29.489 1.00 18.62 175 ALA A O 1
ATOM 1428 N N . GLY A 1 176 ? 91.966 19.827 28.436 1.00 18.06 176 GLY A N 1
ATOM 1429 C CA . GLY A 1 176 ? 91.975 19.148 27.150 1.00 17.39 176 GLY A CA 1
ATOM 1430 C C . GLY A 1 176 ? 90.608 19.042 26.497 1.00 16.90 176 GLY A C 1
ATOM 1431 O O . GLY A 1 176 ? 90.328 18.089 25.770 1.00 17.05 176 GLY A O 1
ATOM 1432 N N . ILE A 1 177 ? 89.757 20.033 26.743 1.00 16.40 177 ILE A N 1
ATOM 1433 C CA . ILE A 1 177 ? 88.409 20.036 26.184 1.00 15.92 177 ILE A CA 1
ATOM 1434 C C . ILE A 1 177 ? 88.164 21.282 25.335 1.00 15.77 177 ILE A C 1
ATOM 1435 O O . ILE A 1 177 ? 88.406 22.402 25.785 1.00 15.96 177 ILE A O 1
ATOM 1440 N N . SER A 1 178 ? 87.694 21.079 24.105 1.00 15.45 178 SER A N 1
ATOM 1441 C CA . SER A 1 178 ? 87.395 22.190 23.208 1.00 15.33 178 SER A CA 1
ATOM 1442 C C . SER A 1 178 ? 86.053 22.795 23.594 1.00 15.08 178 SER A C 1
ATOM 1443 O O . SER A 1 178 ? 85.138 22.078 24.007 1.00 15.01 178 SER A O 1
ATOM 1446 N N . ALA A 1 179 ? 85.945 24.114 23.465 1.00 14.73 179 ALA A N 1
ATOM 1447 C CA . ALA A 1 179 ? 84.712 24.823 23.800 1.00 14.46 179 ALA A CA 1
ATOM 1448 C C . ALA A 1 179 ? 83.879 25.037 22.543 1.00 14.33 179 ALA A C 1
ATOM 1449 O O . ALA A 1 179 ? 84.376 25.530 21.527 1.00 14.05 179 ALA A O 1
ATOM 1451 N N . VAL A 1 180 ? 82.604 24.673 22.622 1.00 13.92 180 VAL A N 1
ATOM 1452 C CA . VAL A 1 180 ? 81.694 24.800 21.490 1.00 13.89 180 VAL A CA 1
ATOM 1453 C C . VAL A 1 180 ? 80.475 25.623 21.895 1.00 13.96 180 VAL A C 1
ATOM 1454 O O . VAL A 1 180 ? 79.826 25.332 22.899 1.00 14.15 180 VAL A O 1
ATOM 1458 N N . VAL A 1 181 ? 80.174 26.665 21.126 1.00 13.88 181 VAL A N 1
ATOM 1459 C CA . VAL A 1 181 ? 79.025 27.510 21.427 1.00 13.89 181 VAL A CA 1
ATOM 1460 C C . VAL A 1 181 ? 78.242 27.804 20.152 1.00 13.87 181 VAL A C 1
ATOM 1461 O O . VAL A 1 181 ? 78.749 27.625 19.042 1.00 13.86 181 VAL A O 1
ATOM 1468 N N . ASP A 1 182 ? 77.000 28.248 20.323 1.00 13.49 182 ASP A N 1
ATOM 1469 C CA . ASP A 1 182 ? 76.129 28.563 19.199 1.00 13.61 182 ASP A CA 1
ATOM 1470 C C . ASP A 1 182 ? 76.406 29.904 18.533 1.00 13.50 182 ASP A C 1
ATOM 1471 O O . ASP A 1 182 ? 76.718 30.896 19.195 1.00 13.74 182 ASP A O 1
ATOM 1476 N N . PHE A 1 183 ? 76.286 29.919 17.212 1.00 13.45 183 PHE A N 1
ATOM 1477 C CA . PHE A 1 183 ? 76.413 31.149 16.437 1.00 13.55 183 PHE A CA 1
ATOM 1478 C C . PHE A 1 183 ? 75.001 31.274 15.866 1.00 13.43 183 PHE A C 1
ATOM 1479 O O . PHE A 1 183 ? 74.670 30.695 14.826 1.00 13.35 183 PHE A O 1
ATOM 1487 N N . ILE A 1 184 ? 74.157 31.999 16.589 1.00 13.63 184 ILE A N 1
ATOM 1488 C CA . ILE A 1 184 ? 72.761 32.185 16.207 1.00 13.94 184 ILE A CA 1
ATOM 1489 C C . ILE A 1 184 ? 72.711 33.370 15.251 1.00 13.98 184 ILE A C 1
ATOM 1490 O O . ILE A 1 184 ? 72.407 34.503 15.640 1.00 14.86 184 ILE A O 1
ATOM 1495 N N . PHE A 1 185 ? 73.005 33.082 13.985 1.00 13.88 185 PHE A N 1
ATOM 1496 C CA . PHE A 1 185 ? 73.090 34.112 12.965 1.00 13.50 185 PHE A CA 1
ATOM 1497 C C . PHE A 1 185 ? 71.930 34.287 11.991 1.00 13.27 185 PHE A C 1
ATOM 1498 O O . PHE A 1 185 ? 71.989 35.155 11.124 1.00 13.31 185 PHE A O 1
ATOM 1506 N N . ASN A 1 186 ? 70.872 33.492 12.117 1.00 13.04 186 ASN A N 1
ATOM 1507 C CA . ASN A 1 186 ? 69.748 33.664 11.200 1.00 12.85 186 ASN A CA 1
ATOM 1508 C C . ASN A 1 186 ? 68.721 34.660 11.731 1.00 12.82 186 ASN A C 1
ATOM 1509 O O . ASN A 1 186 ? 67.942 35.222 10.962 1.00 12.64 186 ASN A O 1
ATOM 1514 N N . HIS A 1 187 ? 68.742 34.895 13.038 1.00 12.83 187 HIS A N 1
ATOM 1515 C CA . HIS A 1 187 ? 67.762 35.772 13.665 1.00 13.10 187 HIS A CA 1
ATOM 1516 C C . HIS A 1 187 ? 68.205 36.245 15.041 1.00 13.23 187 HIS A C 1
ATOM 1517 O O . HIS A 1 187 ? 69.096 35.659 15.652 1.00 13.36 187 HIS A O 1
ATOM 1524 N N . THR A 1 188 ? 67.560 37.303 15.526 1.00 13.30 188 THR A N 1
ATOM 1525 C CA . THR A 1 188 ? 67.822 37.838 16.861 1.00 13.60 188 THR A CA 1
ATOM 1526 C C . THR A 1 188 ? 66.457 37.895 17.536 1.00 13.80 188 THR A C 1
ATOM 1527 O O . THR A 1 188 ? 65.437 37.632 16.898 1.00 13.76 188 THR A O 1
ATOM 1531 N N . SER A 1 189 ? 66.431 38.226 18.822 1.00 14.18 189 SER A N 1
ATOM 1532 C CA . SER A 1 189 ? 65.160 38.351 19.522 1.00 14.70 189 SER A CA 1
ATOM 1533 C C . SER A 1 189 ? 64.574 39.693 19.078 1.00 14.98 189 SER A C 1
ATOM 1534 O O . SER A 1 189 ? 65.282 40.524 18.497 1.00 14.90 189 SER A O 1
ATOM 1537 N N . ASN A 1 190 ? 63.292 39.905 19.347 1.00 15.46 190 ASN A N 1
ATOM 1538 C CA . ASN A 1 190 ? 62.650 41.159 18.972 1.00 16.18 190 ASN A CA 1
ATOM 1539 C C . ASN A 1 190 ? 63.009 42.266 19.957 1.00 16.53 190 ASN A C 1
ATOM 1540 O O . ASN A 1 190 ? 62.588 43.410 19.799 1.00 16.76 190 ASN A O 1
ATOM 1545 N N . GLU A 1 191 ? 63.806 41.923 20.965 1.00 16.88 191 GLU A N 1
ATOM 1546 C CA . GLU A 1 191 ? 64.227 42.896 21.969 1.00 17.47 191 GLU A CA 1
ATOM 1547 C C . GLU A 1 191 ? 65.678 43.320 21.766 1.00 17.33 191 GLU A C 1
ATOM 1548 O O . GLU A 1 191 ? 66.213 44.131 22.524 1.00 17.60 191 GLU A O 1
ATOM 1554 N N . HIS A 1 192 ? 66.310 42.775 20.731 1.00 17.09 192 HIS A N 1
ATOM 1555 C CA . HIS A 1 192 ? 67.691 43.114 20.414 1.00 16.88 192 HIS A CA 1
ATOM 1556 C C . HIS A 1 192 ? 67.705 44.562 19.923 1.00 16.90 192 HIS A C 1
ATOM 1557 O O . HIS A 1 192 ? 66.780 45.001 19.238 1.00 16.75 192 HIS A O 1
ATOM 1564 N N . GLU A 1 193 ? 68.751 45.299 20.277 1.00 17.10 193 GLU A N 1
ATOM 1565 C CA . GLU A 1 193 ? 68.874 46.693 19.871 1.00 17.52 193 GLU A CA 1
ATOM 1566 C C . GLU A 1 193 ? 68.716 46.900 18.366 1.00 17.10 193 GLU A C 1
ATOM 1567 O O . GLU A 1 193 ? 68.089 47.868 17.936 1.00 16.94 193 GLU A O 1
ATOM 1573 N N . TRP A 1 194 ? 69.288 46.003 17.565 1.00 16.60 194 TRP A N 1
ATOM 1574 C CA . TRP A 1 194 ? 69.197 46.132 16.110 1.00 16.25 194 TRP A CA 1
ATOM 1575 C C . TRP A 1 194 ? 67.749 46.071 15.635 1.00 16.16 194 TRP A C 1
ATOM 1576 O O . TRP A 1 194 ? 67.350 46.808 14.731 1.00 16.06 194 TRP A O 1
ATOM 1587 N N . ALA A 1 195 ? 66.977 45.170 16.234 1.00 16.11 195 ALA A N 1
ATOM 1588 C CA . ALA A 1 195 ? 65.574 44.992 15.884 1.00 16.33 195 ALA A CA 1
ATOM 1589 C C . ALA A 1 195 ? 64.762 46.226 16.263 1.00 16.65 195 ALA A C 1
ATOM 1590 O O . ALA A 1 195 ? 63.956 46.714 15.473 1.00 16.61 195 ALA A O 1
ATOM 1592 N N . GLN A 1 196 ? 64.977 46.721 17.476 1.00 16.98 196 GLN A N 1
ATOM 1593 C CA . GLN A 1 196 ? 64.272 47.904 17.951 1.00 17.60 196 GLN A CA 1
ATOM 1594 C C . GLN A 1 196 ? 64.572 49.099 17.050 1.00 17.50 196 GLN A C 1
ATOM 1595 O O . GLN A 1 196 ? 63.663 49.816 16.633 1.00 17.58 196 GLN A O 1
ATOM 1601 N N . ARG A 1 197 ? 65.848 49.303 16.738 1.00 17.46 197 ARG A N 1
ATOM 1602 C CA . ARG A 1 197 ? 66.244 50.423 15.894 1.00 17.53 197 ARG A CA 1
ATOM 1603 C C . ARG A 1 197 ? 65.790 50.285 14.439 1.00 17.48 197 ARG A C 1
ATOM 1604 O O . ARG A 1 197 ? 65.437 51.277 13.804 1.00 17.53 197 ARG A O 1
ATOM 1612 N N . CYS A 1 198 ? 65.794 49.067 13.905 1.00 17.25 198 CYS A N 1
ATOM 1613 C CA . CYS A 1 198 ? 65.348 48.877 12.529 1.00 17.27 198 CYS A CA 1
ATOM 1614 C C . CYS A 1 198 ? 63.858 49.202 12.446 1.00 17.42 198 CYS A C 1
ATOM 1615 O O . CYS A 1 198 ? 63.426 49.969 11.585 1.00 17.36 198 CYS A O 1
ATOM 1618 N N . ALA A 1 199 ? 63.080 48.623 13.356 1.00 17.51 199 ALA A N 1
ATOM 1619 C CA . ALA A 1 199 ? 61.635 48.840 13.386 1.00 17.76 199 ALA A CA 1
ATOM 1620 C C . ALA A 1 199 ? 61.251 50.297 13.644 1.00 18.07 199 ALA A C 1
ATOM 1621 O O . ALA A 1 199 ? 60.216 50.757 13.176 1.00 18.17 199 ALA A O 1
ATOM 1623 N N . ALA A 1 200 ? 62.089 51.017 14.384 1.00 18.22 200 ALA A N 1
ATOM 1624 C CA . ALA A 1 200 ? 61.825 52.418 14.702 1.00 18.42 200 ALA A CA 1
ATOM 1625 C C . ALA A 1 200 ? 62.136 53.357 13.535 1.00 18.58 200 ALA A C 1
ATOM 1626 O O . ALA A 1 200 ? 61.801 54.543 13.578 1.00 18.80 200 ALA A O 1
ATOM 1628 N N . GLY A 1 201 ? 62.785 52.834 12.499 1.00 18.67 201 GLY A N 1
ATOM 1629 C CA . GLY A 1 201 ? 63.108 53.656 11.343 1.00 18.90 201 GLY A CA 1
ATOM 1630 C C . GLY A 1 201 ? 64.483 54.301 11.365 1.00 18.97 201 GLY A C 1
ATOM 1631 O O . GLY A 1 201 ? 64.752 55.222 10.588 1.00 19.05 201 GLY A O 1
ATOM 1632 N N . ASP A 1 202 ? 65.353 53.835 12.255 1.00 19.05 202 ASP A N 1
ATOM 1633 C CA . ASP A 1 202 ? 66.712 54.362 12.357 1.00 19.19 202 ASP A CA 1
ATOM 1634 C C . ASP A 1 202 ? 67.439 54.013 11.054 1.00 19.41 202 ASP A C 1
ATOM 1635 O O . ASP A 1 202 ? 67.576 52.843 10.711 1.00 19.23 202 ASP A O 1
ATOM 1640 N N . PRO A 1 203 ? 67.919 55.025 10.314 1.00 19.62 203 PRO A N 1
ATOM 1641 C CA . PRO A 1 203 ? 68.625 54.781 9.049 1.00 19.88 203 PRO A CA 1
ATOM 1642 C C . PRO A 1 203 ? 69.823 53.837 9.145 1.00 20.09 203 PRO A C 1
ATOM 1643 O O . PRO A 1 203 ? 70.104 53.088 8.208 1.00 20.22 203 PRO A O 1
ATOM 1648 N N . LEU A 1 204 ? 70.527 53.870 10.271 1.00 20.22 204 LEU A N 1
ATOM 1649 C CA . LEU A 1 204 ? 71.693 53.015 10.454 1.00 20.33 204 LEU A CA 1
ATOM 1650 C C . LEU A 1 204 ? 71.339 51.531 10.447 1.00 20.29 204 LEU A C 1
ATOM 1651 O O . LEU A 1 204 ? 72.194 50.682 10.180 1.00 20.49 204 LEU A 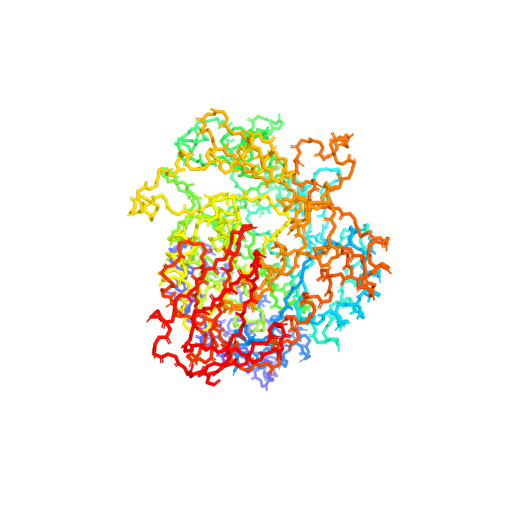O 1
ATOM 1656 N N . PHE A 1 205 ? 70.085 51.211 10.744 1.00 19.94 205 PHE A N 1
ATOM 1657 C CA . PHE A 1 205 ? 69.671 49.814 10.761 1.00 19.79 205 PHE A CA 1
ATOM 1658 C C . PHE A 1 205 ? 68.607 49.493 9.737 1.00 19.77 205 PHE A C 1
ATOM 1659 O O . PHE A 1 205 ? 67.821 48.557 9.899 1.00 19.72 205 PHE A O 1
ATOM 1667 N N . ASP A 1 206 ? 68.600 50.275 8.667 1.00 19.73 206 ASP A N 1
ATOM 1668 C CA . ASP A 1 206 ? 67.656 50.076 7.589 1.00 19.58 206 ASP A CA 1
ATOM 1669 C C . ASP A 1 206 ? 67.912 48.726 6.927 1.00 19.04 206 ASP A C 1
ATOM 1670 O O . ASP A 1 206 ? 69.060 48.336 6.693 1.00 18.95 206 ASP A O 1
ATOM 1675 N N . ASN A 1 207 ? 66.831 48.010 6.646 1.00 18.34 207 ASN A N 1
ATOM 1676 C CA . ASN A 1 207 ? 66.908 46.721 5.981 1.00 17.53 207 ASN A CA 1
ATOM 1677 C C . ASN A 1 207 ? 67.742 45.661 6.705 1.00 16.64 207 ASN A C 1
ATOM 1678 O O . ASN A 1 207 ? 68.413 44.854 6.061 1.00 16.45 207 ASN A O 1
ATOM 1683 N N . PHE A 1 208 ? 67.701 45.661 8.036 1.00 15.46 208 PHE A N 1
ATOM 1684 C CA . PHE A 1 208 ? 68.431 44.658 8.811 1.00 14.61 208 PHE A CA 1
ATOM 1685 C C . PHE A 1 208 ? 67.549 43.423 9.012 1.00 14.35 208 PHE A C 1
ATOM 1686 O O . PHE A 1 208 ? 68.034 42.353 9.386 1.00 14.15 208 PHE A O 1
ATOM 1694 N N . TYR A 1 209 ? 66.251 43.591 8.765 1.00 13.89 209 TYR A N 1
ATOM 1695 C CA . TYR A 1 209 ? 65.270 42.517 8.884 1.00 13.70 209 TYR A CA 1
ATOM 1696 C C . TYR A 1 209 ? 64.331 42.608 7.687 1.00 13.71 209 TYR A C 1
ATOM 1697 O O . TYR A 1 209 ? 64.523 43.461 6.820 1.00 13.99 209 TYR A O 1
ATOM 1706 N N . TYR A 1 210 ? 63.335 41.725 7.627 1.00 13.75 210 TYR A N 1
ATOM 1707 C CA . TYR A 1 210 ? 62.368 41.732 6.529 1.00 13.76 210 TYR A CA 1
ATOM 1708 C C . TYR A 1 210 ? 61.028 42.198 7.086 1.00 14.03 210 TYR A C 1
ATOM 1709 O O . TYR A 1 210 ? 60.299 41.417 7.702 1.00 13.99 210 TYR A O 1
ATOM 1718 N N . ILE A 1 211 ? 60.710 43.472 6.869 1.00 14.32 211 ILE A N 1
ATOM 1719 C CA . ILE A 1 211 ? 59.467 44.050 7.369 1.00 14.94 211 ILE A CA 1
ATOM 1720 C C . ILE A 1 211 ? 58.602 44.521 6.204 1.00 15.05 211 ILE A C 1
ATOM 1721 O O . ILE A 1 211 ? 59.085 45.192 5.291 1.00 15.34 211 ILE A O 1
ATOM 1726 N N . PHE A 1 212 ? 57.323 44.157 6.248 1.00 15.38 212 PHE A N 1
ATOM 1727 C CA . PHE A 1 212 ? 56.365 44.490 5.194 1.00 15.57 212 PHE A CA 1
ATOM 1728 C C . PHE A 1 212 ? 55.191 45.302 5.736 1.00 15.94 212 PHE A C 1
ATOM 1729 O O . PHE A 1 212 ? 54.826 45.177 6.904 1.00 15.92 212 PHE A O 1
ATOM 1737 N N . PRO A 1 213 ? 54.574 46.138 4.883 1.00 16.46 213 PRO A N 1
ATOM 1738 C CA . PRO A 1 213 ? 53.439 46.979 5.282 1.00 16.88 213 PRO A CA 1
ATOM 1739 C C . PRO A 1 213 ? 52.122 46.241 5.500 1.00 17.17 213 PRO A C 1
ATOM 1740 O O . PRO A 1 213 ? 51.275 46.689 6.274 1.00 17.53 213 PRO A O 1
ATOM 1744 N N . ASP A 1 214 ? 51.953 45.116 4.815 1.00 17.28 214 ASP A N 1
ATOM 1745 C CA . ASP A 1 214 ? 50.728 44.335 4.919 1.00 17.41 214 ASP A CA 1
ATOM 1746 C C . ASP A 1 214 ? 51.002 42.890 4.529 1.00 17.15 214 ASP A C 1
ATOM 1747 O O . ASP A 1 214 ? 52.159 42.489 4.403 1.00 16.93 214 ASP A O 1
ATOM 1752 N N . ARG A 1 215 ? 49.939 42.118 4.320 1.00 16.87 215 ARG A N 1
ATOM 1753 C CA . ARG A 1 215 ? 50.064 40.707 3.963 1.00 16.69 215 ARG A CA 1
ATOM 1754 C C . ARG A 1 215 ? 50.324 40.384 2.490 1.00 16.65 215 ARG A C 1
ATOM 1755 O O . ARG A 1 215 ? 50.447 39.211 2.142 1.00 16.66 215 ARG A O 1
ATOM 1763 N N . ARG A 1 216 ? 50.413 41.392 1.626 1.00 16.70 216 ARG A N 1
ATOM 1764 C CA . ARG A 1 216 ? 50.629 41.119 0.204 1.00 16.82 216 ARG A CA 1
ATOM 1765 C C . ARG A 1 216 ? 51.817 40.199 -0.069 1.00 16.70 216 ARG A C 1
ATOM 1766 O O . ARG A 1 216 ? 51.654 39.130 -0.659 1.00 16.89 216 ARG A O 1
ATOM 1774 N N . MET A 1 217 ? 53.010 40.607 0.348 1.00 16.60 217 MET A N 1
ATOM 1775 C CA . MET A 1 217 ? 54.185 39.778 0.123 1.00 16.55 217 MET A CA 1
ATOM 1776 C C . MET A 1 217 ? 54.199 38.558 1.037 1.00 16.16 217 MET A C 1
ATOM 1777 O O . MET A 1 217 ? 54.516 37.458 0.595 1.00 15.98 217 MET A O 1
ATOM 1785 N N . PRO A 1 218 ? 53.856 38.732 2.324 1.00 15.91 218 PRO A N 1
ATOM 1786 C CA . PRO A 1 218 ? 53.852 37.566 3.213 1.00 15.92 218 PRO A CA 1
ATOM 1787 C C . PRO A 1 218 ? 52.993 36.425 2.660 1.00 16.01 218 PRO A C 1
ATOM 1788 O O . PRO A 1 218 ? 53.380 35.259 2.738 1.00 15.75 218 PRO A O 1
ATOM 1792 N N . ASP A 1 219 ? 51.829 36.766 2.104 1.00 16.29 219 ASP A N 1
ATOM 1793 C CA . ASP A 1 219 ? 50.929 35.761 1.537 1.00 16.67 219 ASP A CA 1
ATOM 1794 C C . ASP A 1 219 ? 51.594 35.060 0.360 1.00 16.73 219 ASP A C 1
ATOM 1795 O O . ASP A 1 219 ? 51.457 33.848 0.187 1.00 16.65 219 ASP A O 1
ATOM 1800 N N . GLN A 1 220 ? 52.300 35.829 -0.463 1.00 16.86 220 GLN A N 1
ATOM 1801 C CA . GLN A 1 220 ? 52.985 35.255 -1.613 1.00 17.10 220 GLN A CA 1
ATOM 1802 C C . GLN A 1 220 ? 54.089 34.306 -1.167 1.00 16.60 220 GLN A C 1
ATOM 1803 O O . GLN A 1 220 ? 54.222 33.207 -1.702 1.00 16.57 220 GLN A O 1
ATOM 1809 N N . TYR A 1 221 ? 54.881 34.732 -0.187 1.00 16.18 221 TYR A N 1
ATOM 1810 C CA 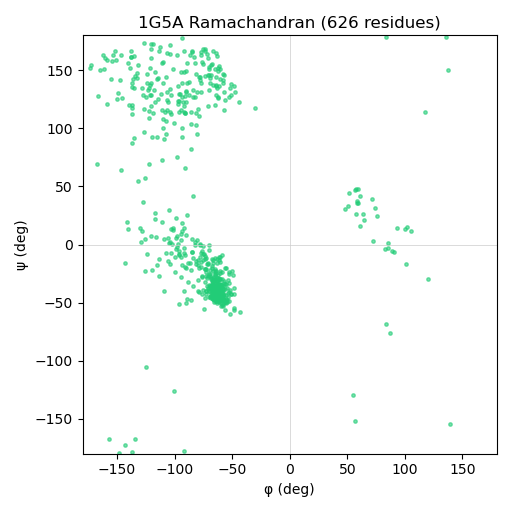. TYR A 1 221 ? 55.968 33.903 0.327 1.00 15.79 221 TYR A CA 1
ATOM 1811 C C . TYR A 1 221 ? 55.430 32.624 0.957 1.00 15.81 221 TYR A C 1
ATOM 1812 O O . TYR A 1 221 ? 55.987 31.542 0.753 1.00 15.66 221 TYR A O 1
ATOM 1821 N N . ASP A 1 222 ? 54.343 32.753 1.715 1.00 15.85 222 ASP A N 1
ATOM 1822 C CA . ASP A 1 222 ? 53.741 31.609 2.396 1.00 16.15 222 ASP A CA 1
ATOM 1823 C C . ASP A 1 222 ? 53.245 30.490 1.485 1.00 16.46 222 ASP A C 1
ATOM 1824 O O . ASP A 1 222 ? 52.942 29.395 1.961 1.00 16.44 222 ASP A O 1
ATOM 1829 N N . ARG A 1 223 ? 53.156 30.752 0.185 1.00 16.91 223 ARG A N 1
ATOM 1830 C CA . ARG A 1 223 ? 52.714 29.723 -0.750 1.00 17.39 223 ARG A CA 1
ATOM 1831 C C . ARG A 1 223 ? 53.727 28.585 -0.789 1.00 17.32 223 ARG A C 1
ATOM 1832 O O . ARG A 1 223 ? 53.379 27.448 -1.112 1.00 17.46 223 ARG A O 1
ATOM 1840 N N . THR A 1 224 ? 54.979 28.891 -0.454 1.00 17.03 224 THR A N 1
ATOM 1841 C CA . THR A 1 224 ? 56.034 27.885 -0.496 1.00 17.04 224 THR A CA 1
ATOM 1842 C C . THR A 1 224 ? 56.847 27.674 0.783 1.00 16.76 224 THR A C 1
ATOM 1843 O O . THR A 1 224 ? 57.798 26.896 0.780 1.00 17.03 224 THR A O 1
ATOM 1847 N N . LEU A 1 225 ? 56.485 28.347 1.870 1.00 16.50 225 LEU A N 1
ATOM 1848 C CA . LEU A 1 225 ? 57.229 28.195 3.120 1.00 16.37 225 LEU A CA 1
ATOM 1849 C C . LEU A 1 225 ? 56.759 27.043 4.001 1.00 16.33 225 LEU A C 1
ATOM 1850 O O . LEU A 1 225 ? 55.564 26.799 4.144 1.00 16.52 225 LEU A O 1
ATOM 1855 N N . ARG A 1 226 ? 57.723 26.344 4.592 1.00 16.32 226 ARG A N 1
ATOM 1856 C CA . ARG A 1 226 ? 57.451 25.233 5.495 1.00 16.19 226 ARG A CA 1
ATOM 1857 C C . ARG A 1 226 ? 57.314 25.805 6.904 1.00 16.16 226 ARG A C 1
ATOM 1858 O O . ARG A 1 226 ? 58.066 26.701 7.293 1.00 16.48 226 ARG A O 1
ATOM 1866 N N . GLU A 1 227 ? 56.350 25.301 7.666 1.00 15.96 227 GLU A N 1
ATOM 1867 C CA . GLU A 1 227 ? 56.136 25.778 9.027 1.00 15.97 227 GLU A CA 1
ATOM 1868 C C . GLU A 1 227 ? 56.968 24.957 10.007 1.00 15.69 227 GLU A C 1
ATOM 1869 O O . GLU A 1 227 ? 56.841 23.732 10.058 1.00 15.67 227 GLU A O 1
ATOM 1875 N N . ILE A 1 228 ? 57.830 25.631 10.767 1.00 15.38 228 ILE A N 1
ATOM 1876 C CA . ILE A 1 228 ? 58.688 24.957 11.743 1.00 15.29 228 ILE A CA 1
ATOM 1877 C C . ILE A 1 228 ? 57.961 24.781 13.076 1.00 15.37 228 ILE A C 1
ATOM 1878 O O . ILE A 1 228 ? 57.985 23.699 13.663 1.00 15.27 228 ILE A O 1
ATOM 1883 N N . PHE A 1 229 ? 57.333 25.850 13.558 1.00 15.58 229 PHE A N 1
ATOM 1884 C CA . PHE A 1 229 ? 56.566 25.802 14.804 1.00 15.90 229 PHE A CA 1
ATOM 1885 C C . PHE A 1 229 ? 55.125 26.229 14.504 1.00 16.06 229 PHE A C 1
ATOM 1886 O O . PHE A 1 229 ? 54.676 27.294 14.932 1.00 16.12 229 PHE A O 1
ATOM 1894 N N . PRO A 1 230 ? 54.379 25.390 13.763 1.00 16.40 230 PRO A N 1
ATOM 1895 C CA . PRO A 1 230 ? 52.989 25.700 13.410 1.00 16.78 230 PRO A CA 1
ATOM 1896 C C . PRO A 1 230 ? 52.091 26.066 14.591 1.00 17.28 230 PRO A C 1
ATOM 1897 O O . PRO A 1 230 ? 51.094 26.763 14.413 1.00 17.30 230 PRO A O 1
ATOM 1901 N N . ASP A 1 231 ? 52.441 25.597 15.786 1.00 17.74 231 ASP A N 1
ATOM 1902 C CA . ASP A 1 231 ? 51.667 25.900 16.993 1.00 18.40 231 ASP A CA 1
ATOM 1903 C C . ASP A 1 231 ? 51.759 27.383 17.345 1.00 18.48 231 ASP A C 1
ATOM 1904 O O . ASP A 1 231 ? 50.823 27.957 17.896 1.00 18.78 231 ASP A O 1
ATOM 1909 N N . GLN A 1 232 ? 52.901 27.991 17.033 1.00 18.51 232 GLN A N 1
ATOM 1910 C CA . GLN A 1 232 ? 53.146 29.396 17.340 1.00 18.35 232 GLN A CA 1
ATOM 1911 C C . GLN A 1 232 ? 52.500 30.387 16.379 1.00 18.14 232 GLN A C 1
ATOM 1912 O O . GLN A 1 232 ? 51.990 31.424 16.803 1.00 18.31 232 GLN A O 1
ATOM 1918 N N . HIS A 1 233 ? 52.536 30.075 15.088 1.00 17.76 233 HIS A N 1
ATOM 1919 C CA . HIS A 1 233 ? 51.952 30.950 14.078 1.00 17.27 233 HIS A CA 1
ATOM 1920 C C . HIS A 1 233 ? 51.966 30.270 12.715 1.00 17.12 233 HIS A C 1
ATOM 1921 O O . HIS A 1 233 ? 52.770 29.371 12.467 1.00 17.11 233 HIS A O 1
ATOM 1928 N N . PRO A 1 234 ? 51.050 30.665 11.819 1.00 17.05 234 PRO A N 1
ATOM 1929 C CA . PRO A 1 234 ? 51.028 30.049 10.490 1.00 16.89 234 PRO A CA 1
ATOM 1930 C C . PRO A 1 234 ? 52.072 30.715 9.595 1.00 16.68 234 PRO A C 1
ATOM 1931 O O . PRO A 1 234 ? 52.471 31.854 9.844 1.00 16.86 234 PRO A O 1
ATOM 1935 N N . GLY A 1 235 ? 52.523 29.999 8.571 1.00 16.35 235 GLY A N 1
ATOM 1936 C CA . GLY A 1 235 ? 53.502 30.559 7.656 1.00 16.08 235 GLY A CA 1
ATOM 1937 C C . GLY A 1 235 ? 54.785 31.032 8.308 1.00 15.87 235 GLY A C 1
ATOM 1938 O O . GLY A 1 235 ? 55.187 30.527 9.356 1.00 15.90 235 GLY A O 1
ATOM 1939 N N . GLY A 1 236 ? 55.431 32.016 7.692 1.00 15.59 236 GLY A N 1
ATOM 1940 C CA . GLY A 1 236 ? 56.682 32.506 8.236 1.00 15.25 236 GLY A CA 1
ATOM 1941 C C . GLY A 1 236 ? 56.698 33.952 8.678 1.00 15.17 236 GLY A C 1
ATOM 1942 O O . GLY A 1 236 ? 57.772 34.542 8.781 1.00 14.92 236 GLY A O 1
ATOM 1943 N N . PHE A 1 237 ? 55.532 34.521 8.963 1.00 14.93 237 PHE A N 1
ATOM 1944 C CA . PHE A 1 237 ? 55.469 35.919 9.377 1.00 15.19 237 PHE A CA 1
ATOM 1945 C C . PHE A 1 237 ? 54.621 36.161 10.618 1.00 15.52 237 PHE A C 1
ATOM 1946 O O . PHE A 1 237 ? 53.710 35.391 10.929 1.00 15.62 237 PHE A O 1
ATOM 1954 N N . SER A 1 238 ? 54.946 37.238 11.327 1.00 16.00 238 SER A N 1
ATOM 1955 C CA . SER A 1 238 ? 54.235 37.633 12.537 1.00 16.62 238 SER A CA 1
ATOM 1956 C C . SER A 1 238 ? 53.934 39.123 12.433 1.00 17.23 238 SER A C 1
ATOM 1957 O O . SER A 1 238 ? 54.706 39.878 11.847 1.00 17.39 238 SER A O 1
ATOM 1960 N N . GLN A 1 239 ? 52.816 39.547 13.006 1.00 17.97 239 GLN A N 1
ATOM 1961 C CA . GLN A 1 239 ? 52.428 40.946 12.939 1.00 18.83 239 GLN A CA 1
ATOM 1962 C C . GLN A 1 239 ? 52.896 41.775 14.128 1.00 19.41 239 GLN A C 1
ATOM 1963 O O . GLN A 1 239 ? 52.838 41.332 15.275 1.00 19.51 239 GLN A O 1
ATOM 1969 N N . LEU A 1 240 ? 53.360 42.984 13.834 1.00 20.21 240 LEU A N 1
ATOM 1970 C CA . LEU A 1 240 ? 53.826 43.903 14.861 1.00 21.06 240 LEU A CA 1
ATOM 1971 C C . LEU A 1 240 ? 52.631 44.667 15.417 1.00 21.67 240 LEU A C 1
ATOM 1972 O O . LEU A 1 240 ? 51.546 44.664 14.830 1.00 21.67 240 LEU A O 1
ATOM 1977 N N . GLU A 1 241 ? 52.834 45.324 16.551 1.00 22.34 241 GLU A N 1
ATOM 1978 C CA . GLU A 1 241 ? 51.767 46.086 17.181 1.00 23.01 241 GLU A CA 1
ATOM 1979 C C . GLU A 1 241 ? 51.242 47.193 16.271 1.00 22.78 241 GLU A C 1
ATOM 1980 O O . GLU A 1 241 ? 50.048 47.488 16.282 1.00 23.04 241 GLU A O 1
ATOM 1986 N N . ASP A 1 242 ? 52.121 47.795 15.472 1.00 22.37 242 ASP A N 1
ATOM 1987 C CA . ASP A 1 242 ? 51.699 48.865 14.572 1.00 21.96 242 ASP A CA 1
ATOM 1988 C C . ASP A 1 242 ? 51.040 48.374 13.285 1.00 21.32 242 ASP A C 1
ATOM 1989 O O . ASP A 1 242 ? 50.708 49.175 12.410 1.00 21.34 242 ASP A O 1
ATOM 1994 N N . GLY A 1 243 ? 50.858 47.062 13.165 1.00 20.51 243 GLY A N 1
ATOM 1995 C CA . GLY A 1 243 ? 50.212 46.517 11.984 1.00 19.52 243 GLY A CA 1
ATOM 1996 C C . GLY A 1 243 ? 51.105 45.915 10.915 1.00 18.81 243 GLY A C 1
ATOM 1997 O O . GLY A 1 243 ? 50.619 45.181 10.054 1.00 18.96 243 GLY A O 1
ATOM 1998 N N . ARG A 1 244 ? 52.399 46.219 10.952 1.00 18.08 244 ARG A N 1
ATOM 1999 C CA . ARG A 1 244 ? 53.325 45.679 9.959 1.00 17.18 244 ARG A CA 1
ATOM 2000 C C . ARG A 1 244 ? 53.600 44.196 10.207 1.00 16.56 244 ARG A C 1
ATOM 2001 O O . ARG A 1 244 ? 53.269 43.659 11.264 1.00 16.17 244 ARG A O 1
ATOM 2009 N N . TRP A 1 245 ? 54.195 43.533 9.221 1.00 15.88 245 TRP A N 1
ATOM 2010 C CA . TRP A 1 245 ? 54.517 42.115 9.341 1.00 15.42 245 TRP A CA 1
ATOM 2011 C C . TRP A 1 245 ? 56.015 41.901 9.195 1.00 15.05 245 TRP A C 1
ATOM 2012 O O . TRP A 1 245 ? 56.655 42.520 8.347 1.00 15.12 245 TRP A O 1
ATOM 2023 N N . VAL A 1 246 ? 56.567 41.017 10.021 1.00 14.61 246 VAL A N 1
ATOM 2024 C CA . VAL A 1 246 ? 57.997 40.730 9.987 1.00 14.29 246 VAL A CA 1
ATOM 2025 C C . VAL A 1 246 ? 58.242 39.238 9.773 1.00 13.96 246 VAL A C 1
ATOM 2026 O O . VAL A 1 246 ? 57.466 38.398 10.233 1.00 13.63 246 VAL A O 1
ATOM 2030 N N . TRP A 1 247 ? 59.321 38.917 9.064 1.00 13.53 247 TRP A N 1
ATOM 2031 C CA . TRP A 1 247 ? 59.670 37.528 8.790 1.00 13.41 247 TRP A CA 1
ATOM 2032 C C . TRP A 1 247 ? 60.162 36.872 10.078 1.00 13.38 247 TRP A C 1
ATOM 2033 O O . TRP A 1 247 ? 61.145 37.317 10.676 1.00 13.36 247 TRP A O 1
ATOM 2044 N N . THR A 1 248 ? 59.457 35.825 10.500 1.00 13.33 248 THR A N 1
ATOM 2045 C CA . THR A 1 248 ? 59.790 35.079 11.708 1.00 13.39 248 THR A CA 1
ATOM 2046 C C . THR A 1 248 ? 59.648 33.582 11.426 1.00 13.36 248 THR A C 1
ATOM 2047 O O . THR A 1 248 ? 58.586 32.991 11.644 1.00 13.70 248 THR A O 1
ATOM 2051 N N . THR A 1 249 ? 60.719 32.973 10.928 1.00 13.28 249 THR A N 1
ATOM 2052 C CA . THR A 1 249 ? 60.713 31.548 10.615 1.00 13.20 249 THR A CA 1
ATOM 2053 C C . THR A 1 249 ? 60.370 30.701 11.836 1.00 13.38 249 THR A C 1
ATOM 2054 O O . THR A 1 249 ? 59.624 29.724 11.743 1.00 13.50 249 THR A O 1
ATOM 2058 N N . PHE A 1 250 ? 60.909 31.088 12.984 1.00 13.35 250 PHE A N 1
ATOM 2059 C CA . PHE A 1 250 ? 60.688 30.351 14.215 1.00 13.57 250 PHE A CA 1
ATOM 2060 C C . PHE A 1 250 ? 59.622 31.009 15.089 1.00 13.85 250 PHE A C 1
ATOM 2061 O O . PHE A 1 250 ? 58.514 31.237 14.615 1.00 14.17 250 PHE A O 1
ATOM 2069 N N . ASN A 1 251 ? 59.918 31.301 16.350 1.00 14.17 251 ASN A N 1
ATOM 2070 C CA . ASN A 1 251 ? 58.913 31.942 17.199 1.00 14.51 251 ASN A CA 1
ATOM 2071 C C . ASN A 1 251 ? 58.699 33.383 16.751 1.00 14.60 251 ASN A C 1
ATOM 2072 O O . ASN A 1 251 ? 59.547 33.958 16.067 1.00 14.54 251 ASN A O 1
ATOM 2077 N N . SER A 1 252 ? 57.569 33.968 17.138 1.00 14.80 252 SER A N 1
ATOM 2078 C CA . SER A 1 252 ? 57.271 35.342 16.748 1.00 14.89 252 SER A CA 1
ATOM 2079 C C . SER A 1 252 ? 58.259 36.334 17.344 1.00 14.79 252 SER A C 1
ATOM 2080 O O . SER A 1 252 ? 58.407 37.446 16.835 1.00 15.09 252 SER A O 1
ATOM 2084 N N . PHE A 1 253 ? 58.931 35.939 18.421 1.00 14.54 253 PHE A N 1
ATOM 2085 C CA . PHE A 1 253 ? 59.902 36.819 19.054 1.00 14.25 253 PHE A CA 1
ATOM 2086 C C . PHE A 1 253 ? 61.323 36.628 18.523 1.00 14.06 253 PHE A C 1
ATOM 2087 O O . PHE A 1 253 ? 62.287 37.100 19.124 1.00 14.29 253 PHE A O 1
ATOM 2095 N N . GLN A 1 254 ? 61.438 35.932 17.394 1.00 13.57 254 GLN A N 1
ATOM 2096 C CA . GLN A 1 254 ? 62.719 35.712 16.727 1.00 13.27 254 GLN A CA 1
ATOM 2097 C C . GLN A 1 254 ? 62.566 36.286 15.313 1.00 13.17 254 GLN A C 1
ATOM 2098 O O . GLN A 1 254 ? 61.839 35.735 14.485 1.00 13.19 254 GLN A O 1
ATOM 2104 N N . TRP A 1 255 ? 63.230 37.412 15.056 1.00 12.91 255 TRP A N 1
ATOM 2105 C CA . TRP A 1 255 ? 63.160 38.081 13.756 1.00 12.88 255 TRP A CA 1
ATOM 2106 C C . TRP A 1 255 ? 64.337 37.709 12.857 1.00 12.75 255 TRP A C 1
ATOM 2107 O O . TRP A 1 255 ? 65.493 37.906 13.232 1.00 12.87 255 TRP A O 1
ATOM 2118 N N . ASP A 1 256 ? 64.040 37.195 11.665 1.00 12.50 256 ASP A N 1
ATOM 2119 C CA . ASP A 1 256 ? 65.079 36.799 10.714 1.00 12.46 256 ASP A CA 1
ATOM 2120 C C . ASP A 1 256 ? 65.918 37.981 10.220 1.00 12.54 256 ASP A C 1
ATOM 2121 O O . ASP A 1 256 ? 65.372 38.994 9.768 1.00 12.52 256 ASP A O 1
ATOM 2126 N N . LEU A 1 257 ? 67.240 37.846 10.314 1.00 12.67 257 LEU A N 1
ATOM 2127 C CA . LEU A 1 257 ? 68.157 38.882 9.851 1.00 12.80 257 LEU A CA 1
ATOM 2128 C C . LEU A 1 257 ? 68.180 38.888 8.326 1.00 13.02 257 LEU A C 1
ATOM 2129 O O . LEU A 1 257 ? 68.085 37.839 7.689 1.00 12.92 257 LEU A O 1
ATOM 2134 N N . ASN A 1 258 ? 68.325 40.080 7.753 1.00 13.34 258 ASN A N 1
ATOM 2135 C CA . ASN A 1 258 ? 68.314 40.265 6.305 1.00 13.66 258 ASN A CA 1
ATOM 2136 C C . ASN A 1 258 ? 69.699 40.251 5.653 1.00 13.80 258 ASN A C 1
ATOM 2137 O O . ASN A 1 258 ? 70.351 41.288 5.544 1.00 13.63 258 ASN A O 1
ATOM 2142 N N . TYR A 1 259 ? 70.134 39.081 5.194 1.00 13.77 259 TYR A N 1
ATOM 2143 C CA . TYR A 1 259 ? 71.442 38.964 4.560 1.00 14.04 259 TYR A CA 1
ATOM 2144 C C . TYR A 1 259 ? 71.525 39.518 3.144 1.00 14.27 259 TYR A C 1
ATOM 2145 O O . TYR A 1 259 ? 72.591 39.480 2.531 1.00 14.16 259 TYR A O 1
ATOM 2154 N N . SER A 1 260 ? 70.418 40.027 2.609 1.00 14.65 260 SER A N 1
ATOM 2155 C CA . SER A 1 260 ? 70.487 40.607 1.272 1.00 15.11 260 SER A CA 1
ATOM 2156 C C . SER A 1 260 ? 71.129 41.988 1.409 1.00 15.02 260 SER A C 1
ATOM 2157 O O . SER A 1 260 ? 71.433 42.648 0.416 1.00 15.01 260 SER A O 1
ATOM 2160 N N . ASN A 1 261 ? 71.333 42.402 2.660 1.00 14.82 261 ASN A N 1
ATOM 2161 C CA . ASN A 1 261 ? 71.971 43.674 2.998 1.00 14.56 261 ASN A CA 1
ATOM 2162 C C . ASN A 1 261 ? 73.403 43.335 3.426 1.00 14.28 261 ASN A C 1
ATOM 2163 O O . ASN A 1 261 ? 73.614 42.707 4.464 1.00 14.29 261 ASN A O 1
ATOM 2168 N N . PRO A 1 262 ? 74.408 43.748 2.637 1.00 14.06 262 PRO A N 1
ATOM 2169 C CA . PRO A 1 262 ? 75.806 43.455 2.983 1.00 13.96 262 PRO A CA 1
ATOM 2170 C C . PRO A 1 262 ? 76.226 43.881 4.391 1.00 13.82 262 PRO A C 1
ATOM 2171 O O . PRO A 1 262 ? 77.093 43.254 4.998 1.00 13.70 262 PRO A O 1
ATOM 2176 N N . TRP A 1 263 ? 75.616 44.941 4.912 1.00 13.79 263 TRP A N 1
ATOM 2177 C CA . TRP A 1 263 ? 75.968 45.412 6.247 1.00 13.85 263 TRP A CA 1
ATOM 2178 C C . TRP A 1 263 ? 75.566 44.420 7.337 1.00 13.85 263 TRP A C 1
ATOM 2179 O O . TRP A 1 263 ? 76.103 44.458 8.443 1.00 13.79 263 TRP A O 1
ATOM 2190 N N . VAL A 1 264 ? 74.626 43.531 7.025 1.00 13.65 264 VAL A N 1
ATOM 2191 C CA . VAL A 1 264 ? 74.206 42.519 7.985 1.00 13.87 264 VAL A CA 1
ATOM 2192 C C . VAL A 1 264 ? 75.305 41.453 8.058 1.00 13.79 264 VAL A C 1
ATOM 2193 O O . VAL A 1 264 ? 75.630 40.952 9.137 1.00 13.81 264 VAL A O 1
ATOM 2197 N N . PHE A 1 265 ? 75.892 41.119 6.914 1.00 13.79 265 PHE A N 1
ATOM 2198 C CA . PHE A 1 265 ? 76.973 40.141 6.908 1.00 13.88 265 PHE A CA 1
ATOM 2199 C C . PHE A 1 265 ? 78.135 40.691 7.729 1.00 14.07 265 PHE A C 1
ATOM 2200 O O . PHE A 1 265 ? 78.728 39.981 8.538 1.00 13.93 265 PHE A O 1
ATOM 2208 N N . ARG A 1 266 ? 78.452 41.964 7.525 1.00 14.48 266 ARG A N 1
ATOM 2209 C CA . ARG A 1 266 ? 79.547 42.597 8.248 1.00 14.97 266 ARG A CA 1
ATOM 2210 C C . ARG A 1 266 ? 79.285 42.562 9.754 1.00 14.67 266 ARG A C 1
ATOM 2211 O O . ARG A 1 266 ? 80.175 42.228 10.541 1.00 14.69 266 ARG A O 1
ATOM 2219 N N . ALA A 1 267 ? 78.058 42.896 10.148 1.00 14.60 267 ALA A N 1
ATOM 2220 C CA . ALA A 1 267 ? 77.683 42.899 11.558 1.00 14.45 267 ALA A CA 1
ATOM 2221 C C . ALA A 1 267 ? 77.883 41.525 12.193 1.00 14.48 267 ALA A C 1
ATOM 2222 O O . ALA A 1 267 ? 78.474 41.404 13.270 1.00 14.62 267 ALA A O 1
ATOM 2224 N N . MET A 1 268 ? 77.396 40.486 11.528 1.00 14.28 268 MET A N 1
ATOM 2225 C CA . MET A 1 268 ? 77.527 39.146 12.075 1.00 14.22 268 MET A CA 1
ATOM 2226 C C . MET A 1 268 ? 78.957 38.606 12.010 1.00 14.12 268 MET A C 1
ATOM 2227 O O . MET A 1 268 ? 79.357 37.793 12.844 1.00 14.13 268 MET A O 1
ATOM 2232 N N . ALA A 1 269 ? 79.730 39.052 11.025 1.00 14.00 269 ALA A N 1
ATOM 2233 C CA . ALA A 1 269 ? 81.119 38.624 10.938 1.00 14.03 269 ALA A CA 1
ATOM 2234 C C . ALA A 1 269 ? 81.842 39.214 12.157 1.00 14.11 269 ALA A C 1
ATOM 2235 O O . ALA A 1 269 ? 82.728 38.588 12.728 1.00 14.10 269 ALA A O 1
ATOM 2237 N N . GLY A 1 270 ? 81.448 40.422 12.552 1.00 14.23 270 GLY A N 1
ATOM 2238 C CA . GLY A 1 270 ? 82.053 41.053 13.712 1.00 14.43 270 GLY A CA 1
ATOM 2239 C C . GLY A 1 270 ? 81.752 40.257 14.971 1.00 14.60 270 GLY A C 1
ATOM 2240 O O . GLY A 1 270 ? 82.601 40.127 15.855 1.00 14.64 270 GLY A O 1
ATOM 2241 N N . GLU A 1 271 ? 80.534 39.727 15.058 1.00 14.65 271 GLU A N 1
ATOM 2242 C CA . GLU A 1 271 ? 80.143 38.923 16.209 1.00 14.99 271 GLU A CA 1
ATOM 2243 C C . GLU A 1 271 ? 80.932 37.612 16.225 1.00 14.94 271 GLU A C 1
ATOM 2244 O O . GLU A 1 271 ? 81.310 37.115 17.290 1.00 14.88 271 GLU A O 1
ATOM 2250 N N . MET A 1 272 ? 81.188 37.057 15.043 1.00 14.73 272 MET A N 1
ATOM 2251 C CA . MET A 1 272 ? 81.939 35.809 14.948 1.00 14.70 272 MET A CA 1
ATOM 2252 C C . MET A 1 272 ? 83.372 36.002 15.445 1.00 14.67 272 MET A C 1
ATOM 2253 O O . MET A 1 272 ? 83.923 35.136 16.126 1.00 14.71 272 MET A O 1
ATOM 2258 N N . LEU A 1 273 ? 83.969 37.141 15.101 1.00 14.49 273 LEU A N 1
ATOM 2259 C CA . LEU A 1 273 ? 85.334 37.441 15.523 1.00 14.53 273 LEU A CA 1
ATOM 2260 C C . LEU A 1 273 ? 85.380 37.607 17.043 1.00 14.37 273 LEU A C 1
ATOM 2261 O O . LEU A 1 273 ? 86.354 37.223 17.689 1.00 14.22 273 LEU A O 1
ATOM 2266 N N . PHE A 1 274 ? 84.320 38.182 17.607 1.00 14.44 274 PHE A N 1
ATOM 2267 C CA . PHE A 1 274 ? 84.239 38.372 19.050 1.00 14.66 274 PHE A CA 1
ATOM 2268 C C . PHE A 1 274 ? 84.263 37.009 19.745 1.00 14.50 274 PHE A C 1
ATOM 2269 O O . PHE A 1 274 ? 85.010 36.797 20.701 1.00 14.48 274 PHE A O 1
ATOM 2277 N N . LEU A 1 275 ? 83.445 36.081 19.261 1.00 14.31 275 LEU A N 1
ATOM 2278 C CA . LEU A 1 275 ? 83.394 34.753 19.854 1.00 14.14 275 LEU A CA 1
ATOM 2279 C C . LEU A 1 275 ? 84.718 34.031 19.647 1.00 14.10 275 LEU A C 1
ATOM 2280 O O . LEU A 1 275 ? 85.203 33.336 20.541 1.00 14.11 275 LEU A O 1
ATOM 2285 N N . ALA A 1 276 ? 85.305 34.207 18.467 1.00 13.86 276 ALA A N 1
ATOM 2286 C CA . ALA A 1 276 ? 86.573 33.570 18.149 1.00 13.83 276 ALA A CA 1
ATOM 2287 C C . ALA A 1 276 ? 87.647 33.959 19.151 1.00 13.86 276 ALA A C 1
ATOM 2288 O O . ALA A 1 276 ? 88.422 33.113 19.597 1.00 13.76 276 ALA A O 1
ATOM 2290 N N . ASN A 1 277 ? 87.697 35.239 19.509 1.00 13.97 277 ASN A N 1
ATOM 2291 C CA . ASN A 1 277 ? 88.717 35.696 20.439 1.00 14.11 277 ASN A CA 1
ATOM 2292 C C . ASN A 1 277 ? 88.469 35.350 21.902 1.00 14.39 277 ASN A C 1
ATOM 2293 O O . ASN A 1 277 ? 89.324 35.599 22.750 1.00 14.52 277 ASN A O 1
ATOM 2298 N N . LEU A 1 278 ? 87.309 34.774 22.201 1.00 14.74 278 LEU A N 1
ATOM 2299 C CA . LEU A 1 278 ? 87.026 34.332 23.565 1.00 15.03 278 LEU A CA 1
ATOM 2300 C C . LEU A 1 278 ? 87.702 32.969 23.714 1.00 15.15 278 LEU A C 1
ATOM 2301 O O . LEU A 1 278 ? 87.858 32.453 24.819 1.00 15.59 278 LEU A O 1
ATOM 2306 N N . GLY A 1 279 ? 88.088 32.385 22.581 1.00 15.04 279 GLY A N 1
ATOM 2307 C CA . GLY A 1 279 ? 88.739 31.089 22.596 1.00 14.84 279 GLY A CA 1
ATOM 2308 C C . GLY A 1 279 ? 87.851 29.941 22.149 1.00 14.86 279 GLY A C 1
ATOM 2309 O O . GLY A 1 279 ? 88.212 28.778 22.327 1.00 14.94 279 GLY A O 1
ATOM 2310 N N . VAL A 1 280 ? 86.693 30.257 21.577 1.00 14.64 280 VAL A N 1
ATOM 2311 C CA . VAL A 1 280 ? 85.775 29.222 21.100 1.00 14.61 280 VAL A CA 1
ATOM 2312 C C . VAL A 1 280 ? 86.458 28.394 20.011 1.00 14.55 280 VAL A C 1
ATOM 2313 O O . VAL A 1 280 ? 87.109 28.940 19.120 1.00 14.56 280 VAL A O 1
ATOM 2317 N N . ASP A 1 281 ? 86.303 27.076 20.086 1.00 14.52 281 ASP A N 1
ATOM 2318 C CA . ASP A 1 281 ? 86.917 26.177 19.113 1.00 14.45 281 ASP A CA 1
ATOM 2319 C C . ASP A 1 281 ? 86.003 25.854 17.937 1.00 14.35 281 ASP A C 1
ATOM 2320 O O . ASP A 1 281 ? 86.449 25.789 16.789 1.00 14.28 281 ASP A O 1
ATOM 2325 N N . ILE A 1 282 ? 84.726 25.650 18.229 1.00 14.17 282 ILE A N 1
ATOM 2326 C CA . ILE A 1 282 ? 83.757 25.331 17.194 1.00 14.25 282 ILE A CA 1
ATOM 2327 C C . ILE A 1 282 ? 82.490 26.142 17.392 1.00 14.03 282 ILE A C 1
ATOM 2328 O O . ILE A 1 282 ? 81.992 26.270 18.510 1.00 13.97 282 ILE A O 1
ATOM 2333 N N . LEU A 1 283 ? 81.987 26.709 16.302 1.00 13.90 283 LEU A N 1
ATOM 2334 C CA . LEU A 1 283 ? 80.750 27.472 16.344 1.00 13.73 283 LEU A CA 1
ATOM 2335 C C . LEU A 1 283 ? 79.658 26.638 15.693 1.00 13.75 283 LEU A C 1
ATOM 2336 O O . LEU A 1 283 ? 79.807 26.189 14.556 1.00 13.79 283 LEU A O 1
ATOM 2341 N N . ARG A 1 284 ? 78.575 26.409 16.428 1.00 13.48 284 ARG A N 1
ATOM 2342 C CA . ARG A 1 284 ? 77.444 25.658 15.897 1.00 13.52 284 ARG A CA 1
ATOM 2343 C C . ARG A 1 284 ? 76.653 26.666 15.070 1.00 13.44 284 ARG A C 1
ATOM 2344 O O . ARG A 1 284 ? 76.097 27.623 15.615 1.00 13.64 284 ARG A O 1
ATOM 2352 N N . MET A 1 285 ? 76.629 26.462 13.756 1.00 13.39 285 MET A N 1
ATOM 2353 C CA . MET A 1 285 ? 75.922 27.360 12.848 1.00 13.61 285 MET A CA 1
ATOM 2354 C C . MET A 1 285 ? 74.438 27.012 12.862 1.00 13.50 285 MET A C 1
ATOM 2355 O O . MET A 1 285 ? 73.973 26.122 12.144 1.00 13.52 285 MET A O 1
ATOM 2360 N N . ASP A 1 286 ? 73.706 27.738 13.701 1.00 13.40 286 ASP A N 1
ATOM 2361 C CA . ASP A 1 286 ? 72.277 27.539 13.902 1.00 13.35 286 ASP A CA 1
ATOM 2362 C C . ASP A 1 286 ? 71.429 27.965 12.704 1.00 13.26 286 ASP A C 1
ATOM 2363 O O . ASP A 1 286 ? 71.631 29.039 12.151 1.00 13.27 286 ASP A O 1
ATOM 2368 N N . ALA A 1 287 ? 70.490 27.110 12.303 1.00 13.25 287 ALA A N 1
ATOM 2369 C CA . ALA A 1 287 ? 69.578 27.408 11.195 1.00 13.22 287 ALA A CA 1
ATOM 2370 C C . ALA A 1 287 ? 70.231 27.858 9.886 1.00 13.25 287 ALA A C 1
ATOM 2371 O O . ALA A 1 287 ? 69.755 28.795 9.242 1.00 13.24 287 ALA A O 1
ATOM 2373 N N . VAL A 1 288 ? 71.298 27.181 9.476 1.00 13.28 288 VAL A N 1
ATOM 2374 C CA . VAL A 1 288 ? 71.998 27.543 8.244 1.00 13.26 288 VAL A CA 1
ATOM 2375 C C . VAL A 1 288 ? 71.141 27.561 6.982 1.00 13.27 288 VAL A C 1
ATOM 2376 O O . VAL A 1 288 ? 71.366 28.373 6.084 1.00 13.36 288 VAL A O 1
ATOM 2380 N N . ALA A 1 289 ? 70.164 26.667 6.914 1.00 13.23 289 ALA A N 1
ATOM 2381 C CA . ALA A 1 289 ? 69.330 26.554 5.726 1.00 13.13 289 ALA A CA 1
ATOM 2382 C C . ALA A 1 289 ? 68.463 27.754 5.395 1.00 13.11 289 ALA A C 1
ATOM 2383 O O . ALA A 1 289 ? 68.088 27.945 4.241 1.00 13.20 289 ALA A O 1
ATOM 2385 N N . PHE A 1 290 ? 68.175 28.572 6.398 1.00 12.93 290 PHE A N 1
ATOM 2386 C CA . PHE A 1 290 ? 67.261 29.699 6.238 1.00 12.90 290 PHE A CA 1
ATOM 2387 C C . PHE A 1 290 ? 67.809 31.097 5.976 1.00 12.83 290 PHE A C 1
ATOM 2388 O O . PHE A 1 290 ? 67.020 32.034 5.818 1.00 12.96 290 PHE A O 1
ATOM 2396 N N . ILE A 1 291 ? 69.127 31.249 5.891 1.00 12.85 291 ILE A N 1
ATOM 2397 C CA . ILE A 1 291 ? 69.697 32.583 5.724 1.00 13.05 291 ILE A CA 1
ATOM 2398 C C . ILE A 1 291 ? 69.521 33.338 4.406 1.00 13.22 291 ILE A C 1
ATOM 2399 O O . ILE A 1 291 ? 70.002 34.464 4.282 1.00 13.52 291 ILE A O 1
ATOM 2404 N N . TRP A 1 292 ? 68.847 32.744 3.424 1.00 13.36 292 TRP A N 1
ATOM 2405 C CA . TRP A 1 292 ? 68.578 33.456 2.172 1.00 13.63 292 TRP A CA 1
ATOM 2406 C C . TRP A 1 292 ? 67.139 33.205 1.730 1.00 13.91 292 TRP A C 1
ATOM 2407 O O . TRP A 1 292 ? 66.655 32.069 1.775 1.00 13.81 292 TRP A O 1
ATOM 2418 N N . LYS A 1 293 ? 66.464 34.272 1.308 1.00 14.18 293 LYS A N 1
ATOM 2419 C CA . LYS A 1 293 ? 65.073 34.185 0.876 1.00 14.65 293 LYS A CA 1
ATOM 2420 C C . LYS A 1 293 ? 64.912 34.547 -0.594 1.00 14.95 293 LYS A C 1
ATOM 2421 O O . LYS A 1 293 ? 65.646 35.383 -1.122 1.00 15.29 293 LYS A O 1
ATOM 2427 N N . GLN A 1 294 ? 63.939 33.922 -1.247 1.00 14.95 294 GLN A N 1
ATOM 2428 C CA . GLN A 1 294 ? 63.632 34.218 -2.645 1.00 15.33 294 GLN A CA 1
ATOM 2429 C C . GLN A 1 294 ? 62.207 33.781 -2.942 1.00 15.54 294 GLN A C 1
ATOM 2430 O O . GLN A 1 294 ? 61.853 32.614 -2.773 1.00 15.53 294 GLN A O 1
ATOM 2436 N N . MET A 1 295 ? 61.395 34.738 -3.370 1.00 15.72 295 MET A N 1
ATOM 2437 C CA . MET A 1 295 ? 60.005 34.483 -3.707 1.00 16.31 295 MET A CA 1
ATOM 2438 C C . MET A 1 295 ? 59.900 33.311 -4.672 1.00 16.33 295 MET A C 1
ATOM 2439 O O . MET A 1 295 ? 60.690 33.197 -5.611 1.00 16.46 295 MET A O 1
ATOM 2444 N N . GLY A 1 296 ? 58.921 32.443 -4.438 1.00 16.35 296 GLY A N 1
ATOM 2445 C CA . GLY A 1 296 ? 58.730 31.302 -5.314 1.00 16.59 296 GLY A CA 1
ATOM 2446 C C . GLY A 1 296 ? 59.518 30.066 -4.924 1.00 16.65 296 GLY A C 1
ATOM 2447 O O . GLY A 1 296 ? 59.354 29.014 -5.539 1.00 17.29 296 GLY A O 1
ATOM 2448 N N . THR A 1 297 ? 60.378 30.186 -3.917 1.00 16.34 297 THR A N 1
ATOM 2449 C CA . THR A 1 297 ? 61.171 29.047 -3.452 1.00 15.98 297 THR A CA 1
ATOM 2450 C C . THR A 1 297 ? 60.828 28.770 -1.996 1.00 15.72 297 THR A C 1
ATOM 2451 O O . THR A 1 297 ? 60.121 29.544 -1.356 1.00 15.70 297 THR A O 1
ATOM 2455 N N . SER A 1 298 ? 61.349 27.671 -1.469 1.00 15.49 298 SER A N 1
ATOM 2456 C CA . SER A 1 298 ? 61.091 27.308 -0.083 1.00 15.33 298 SER A CA 1
ATOM 2457 C C . SER A 1 298 ? 61.896 28.191 0.866 1.00 14.87 298 SER A C 1
ATOM 2458 O O . SER A 1 298 ? 61.698 28.145 2.077 1.00 14.98 298 SER A O 1
ATOM 2461 N N . CYS A 1 299 ? 62.797 28.997 0.312 1.00 14.64 299 CYS A N 1
ATOM 2462 C CA . CYS A 1 299 ? 63.644 29.864 1.121 1.00 14.32 299 CYS A CA 1
ATOM 2463 C C . CYS A 1 299 ? 64.478 29.020 2.085 1.00 14.35 299 CYS A C 1
ATOM 2464 O O . CYS A 1 299 ? 64.740 29.411 3.225 1.00 14.20 299 CYS A O 1
ATOM 2467 N N . GLU A 1 300 ? 64.874 27.849 1.599 1.00 14.15 300 GLU A N 1
ATOM 2468 C CA . GLU A 1 300 ? 65.713 26.914 2.342 1.00 14.26 300 GLU A CA 1
ATOM 2469 C C . GLU A 1 300 ? 66.777 26.362 1.400 1.00 14.05 300 GLU A C 1
ATOM 2470 O O . GLU A 1 300 ? 66.490 26.067 0.242 1.00 14.13 300 GLU A O 1
ATOM 2476 N N . ASN A 1 301 ? 68.003 26.236 1.898 1.00 13.86 301 ASN A N 1
ATOM 2477 C CA . ASN A 1 301 ? 69.101 25.665 1.121 1.00 13.88 301 ASN A CA 1
ATOM 2478 C C . ASN A 1 301 ? 69.417 26.364 -0.197 1.00 13.92 301 ASN A C 1
ATOM 2479 O O . ASN A 1 301 ? 69.951 25.738 -1.116 1.00 14.31 301 ASN A O 1
ATOM 2484 N N . LEU A 1 302 ? 69.102 27.650 -0.300 1.00 13.79 302 LEU A N 1
ATOM 2485 C CA . LEU A 1 302 ? 69.374 28.376 -1.535 1.00 13.83 302 LEU A CA 1
ATOM 2486 C C . LEU A 1 302 ? 70.880 28.548 -1.743 1.00 13.93 302 LEU A C 1
ATOM 2487 O O . LEU A 1 302 ? 71.654 28.526 -0.782 1.00 13.80 302 LEU A O 1
ATOM 2492 N N . PRO A 1 303 ? 71.316 28.704 -3.005 1.00 14.11 303 PRO A N 1
ATOM 2493 C CA . PRO A 1 303 ? 72.738 28.868 -3.334 1.00 14.25 303 PRO A CA 1
ATOM 2494 C C . PRO A 1 303 ? 73.459 29.949 -2.539 1.00 14.16 303 PRO A C 1
ATOM 2495 O O . PRO A 1 303 ? 74.595 29.749 -2.093 1.00 14.34 303 PRO A O 1
ATOM 2499 N N . GLN A 1 304 ? 72.805 31.093 -2.369 1.00 14.03 304 GLN A N 1
ATOM 2500 C CA . GLN A 1 304 ? 73.406 32.199 -1.635 1.00 14.00 304 GLN A CA 1
ATOM 2501 C C . GLN A 1 304 ? 73.641 31.874 -0.160 1.00 13.86 304 GLN A C 1
ATOM 2502 O O . GLN A 1 304 ? 74.529 32.448 0.468 1.00 13.55 304 GLN A O 1
ATOM 2508 N N . ALA A 1 305 ? 72.851 30.958 0.393 1.00 13.51 305 ALA A N 1
ATOM 2509 C CA . ALA A 1 305 ? 73.024 30.573 1.789 1.00 13.58 305 ALA A CA 1
ATOM 2510 C C . ALA A 1 305 ? 74.372 29.872 1.932 1.00 13.45 305 ALA A C 1
ATOM 2511 O O . ALA A 1 305 ? 75.149 30.157 2.846 1.00 13.51 305 ALA A O 1
ATOM 2513 N N . HIS A 1 306 ? 74.650 28.951 1.016 1.00 13.39 306 HIS A N 1
ATOM 2514 C CA . HIS A 1 306 ? 75.913 28.222 1.036 1.00 13.27 306 HIS A CA 1
ATOM 2515 C C . HIS A 1 306 ? 77.086 29.176 0.829 1.00 13.07 306 HIS A C 1
ATOM 2516 O O . HIS A 1 306 ? 78.108 29.068 1.506 1.00 13.01 306 HIS A O 1
ATOM 2523 N N . ALA A 1 307 ? 76.926 30.115 -0.097 1.00 12.93 307 ALA A N 1
ATOM 2524 C CA . ALA A 1 307 ? 77.971 31.090 -0.394 1.00 12.83 307 ALA A CA 1
ATOM 2525 C C . ALA A 1 307 ? 78.303 31.950 0.823 1.00 12.71 307 ALA A C 1
ATOM 2526 O O . ALA A 1 307 ? 79.474 32.207 1.104 1.00 12.76 307 ALA A O 1
ATOM 2528 N N . LEU A 1 308 ? 77.275 32.396 1.541 1.00 12.75 308 LEU A N 1
ATOM 2529 C CA . LEU A 1 308 ? 77.486 33.219 2.725 1.00 12.65 308 LEU A CA 1
ATOM 2530 C C . LEU A 1 308 ? 78.259 32.452 3.796 1.00 12.60 308 LEU A C 1
ATOM 2531 O O . LEU A 1 308 ? 79.143 33.007 4.447 1.00 12.34 308 LEU A O 1
ATOM 2536 N N . ILE A 1 309 ? 77.931 31.175 3.978 1.00 12.47 309 ILE A N 1
ATOM 2537 C CA . ILE A 1 309 ? 78.631 30.366 4.969 1.00 12.46 309 ILE A CA 1
ATOM 2538 C C . ILE A 1 309 ? 80.087 30.172 4.547 1.00 12.43 309 ILE A C 1
ATOM 2539 O O . ILE A 1 309 ? 80.985 30.180 5.390 1.00 12.36 309 ILE A O 1
ATOM 2544 N N . ARG A 1 310 ? 80.326 30.009 3.247 1.00 12.52 310 ARG A N 1
ATOM 2545 C CA . ARG A 1 310 ? 81.694 29.856 2.764 1.00 12.70 310 ARG A CA 1
ATOM 2546 C C . ARG A 1 310 ? 82.453 31.180 2.949 1.00 12.59 310 ARG A C 1
ATOM 2547 O O . ARG A 1 310 ? 83.671 31.182 3.145 1.00 12.75 310 ARG A O 1
ATOM 2555 N N . ALA A 1 311 ? 81.736 32.304 2.902 1.00 12.37 311 ALA A N 1
ATOM 2556 C CA . ALA A 1 311 ? 82.367 33.608 3.110 1.00 12.16 311 ALA A CA 1
ATOM 2557 C C . ALA A 1 311 ? 82.792 33.702 4.580 1.00 12.05 311 ALA A C 1
ATOM 2558 O O . ALA A 1 311 ? 83.914 34.112 4.885 1.00 12.36 311 ALA A O 1
ATOM 2560 N N . PHE A 1 312 ? 81.900 33.306 5.489 1.00 12.00 312 PHE A N 1
ATOM 2561 C CA . PHE A 1 312 ? 82.218 33.308 6.917 1.00 12.00 312 PHE A CA 1
ATOM 2562 C C . PHE A 1 312 ? 83.423 32.400 7.177 1.00 11.99 312 PHE A C 1
ATOM 2563 O O . PHE A 1 312 ? 84.292 32.725 7.986 1.00 12.17 312 PHE A O 1
ATOM 2571 N N . ASN A 1 313 ? 83.470 31.255 6.499 1.00 12.03 313 ASN A N 1
ATOM 2572 C CA . ASN A 1 313 ? 84.578 30.318 6.673 1.00 12.07 313 ASN A CA 1
ATOM 2573 C C . ASN A 1 313 ? 85.897 31.013 6.324 1.00 12.03 313 ASN A C 1
ATOM 2574 O O . ASN A 1 313 ? 86.871 30.947 7.083 1.00 12.26 313 ASN A O 1
ATOM 2579 N N . ALA A 1 314 ? 85.920 31.699 5.185 1.00 12.10 314 ALA A N 1
ATOM 2580 C CA . ALA A 1 314 ? 87.122 32.401 4.752 1.00 12.49 314 ALA A CA 1
ATOM 2581 C C . ALA A 1 314 ? 87.565 33.463 5.763 1.00 12.60 314 ALA A C 1
ATOM 2582 O O . ALA A 1 314 ? 88.761 33.678 5.960 1.00 12.77 314 ALA A O 1
ATOM 2584 N N . VAL A 1 315 ? 86.610 34.129 6.407 1.00 12.83 315 VAL A N 1
ATOM 2585 C CA . VAL A 1 315 ? 86.967 35.140 7.398 1.00 13.07 315 VAL A CA 1
ATOM 2586 C C . VAL A 1 315 ? 87.749 34.474 8.536 1.00 13.17 315 VAL A C 1
ATOM 2587 O O . VAL A 1 315 ? 88.726 35.034 9.031 1.00 13.23 315 VAL A O 1
ATOM 2591 N N . MET A 1 316 ? 87.339 33.272 8.939 1.00 13.20 316 MET A N 1
ATOM 2592 C CA . MET A 1 316 ? 88.045 32.568 10.007 1.00 13.34 316 MET A CA 1
ATOM 2593 C C . MET A 1 316 ? 89.425 32.097 9.546 1.00 13.27 316 MET A C 1
ATOM 2594 O O . MET A 1 316 ? 90.381 32.139 10.314 1.00 13.61 316 MET A O 1
ATOM 2599 N N . ARG A 1 317 ? 89.536 31.650 8.300 1.00 13.12 317 ARG A N 1
ATOM 2600 C CA . ARG A 1 317 ? 90.828 31.194 7.793 1.00 13.28 317 ARG A CA 1
ATOM 2601 C C . ARG A 1 317 ? 91.826 32.350 7.812 1.00 13.41 317 ARG A C 1
ATOM 2602 O O . ARG A 1 317 ? 93.038 32.142 7.905 1.00 13.49 317 ARG A O 1
ATOM 2610 N N . ILE A 1 318 ? 91.310 33.572 7.726 1.00 13.67 318 ILE A N 1
ATOM 2611 C CA . ILE A 1 318 ? 92.167 34.752 7.727 1.00 14.08 318 ILE A CA 1
ATOM 2612 C C . ILE A 1 318 ? 92.459 35.304 9.121 1.00 14.39 318 ILE A C 1
ATOM 2613 O O . ILE A 1 318 ? 93.615 35.585 9.444 1.00 14.57 318 ILE A O 1
ATOM 2618 N N . ALA A 1 319 ? 91.425 35.435 9.950 1.00 14.70 319 ALA A N 1
ATOM 2619 C CA . ALA A 1 319 ? 91.585 36.024 11.281 1.00 14.80 319 ALA A CA 1
ATOM 2620 C C . ALA A 1 319 ? 91.525 35.124 12.518 1.00 14.78 319 ALA A C 1
ATOM 2621 O O . ALA A 1 319 ? 91.779 35.601 13.628 1.00 14.85 319 ALA A O 1
ATOM 2623 N N . ALA A 1 320 ? 91.184 33.850 12.350 1.00 14.51 320 ALA A N 1
ATOM 2624 C CA . ALA A 1 320 ? 91.122 32.921 13.482 1.00 14.44 320 ALA A CA 1
ATOM 2625 C C . ALA A 1 320 ? 91.013 31.490 12.961 1.00 14.41 320 ALA A C 1
ATOM 2626 O O . ALA A 1 320 ? 89.977 30.840 13.103 1.00 14.31 320 ALA A O 1
ATOM 2628 N N . PRO A 1 321 ? 92.100 30.978 12.355 1.00 14.48 321 PRO A N 1
ATOM 2629 C CA . PRO A 1 321 ? 92.186 29.631 11.783 1.00 14.63 321 PRO A CA 1
ATOM 2630 C C . PRO A 1 321 ? 91.732 28.461 12.657 1.00 14.59 321 PRO A C 1
ATOM 2631 O O . PRO A 1 321 ? 91.324 27.425 12.139 1.00 14.72 321 PRO A O 1
ATOM 2635 N N . ALA A 1 322 ? 91.803 28.616 13.973 1.00 14.53 322 ALA A N 1
ATOM 2636 C CA . ALA A 1 322 ? 91.413 27.531 14.871 1.00 14.36 322 ALA A CA 1
ATOM 2637 C C . ALA A 1 322 ? 89.912 27.284 14.944 1.00 14.14 322 ALA A C 1
ATOM 2638 O O . ALA A 1 322 ? 89.480 26.197 15.329 1.00 14.33 322 ALA A O 1
ATOM 2640 N N . VAL A 1 323 ? 89.123 28.287 14.571 1.00 14.00 323 VAL A N 1
ATOM 2641 C CA . VAL A 1 323 ? 87.668 28.191 14.643 1.00 13.81 323 VAL A CA 1
ATOM 2642 C C . VAL A 1 323 ? 87.021 27.416 13.497 1.00 13.62 323 VAL A C 1
ATOM 2643 O O . VAL A 1 323 ? 87.088 27.821 12.336 1.00 13.61 323 VAL A O 1
ATOM 2647 N N . PHE A 1 324 ? 86.386 26.301 13.845 1.00 13.47 324 PHE A N 1
ATOM 2648 C CA . PHE A 1 324 ? 85.698 25.456 12.874 1.00 13.30 324 PHE A CA 1
ATOM 2649 C C . PHE A 1 324 ? 84.188 25.623 13.017 1.00 13.10 324 PHE A C 1
ATOM 2650 O O . PHE A 1 324 ? 83.716 26.164 14.019 1.00 13.12 324 PHE A O 1
ATOM 2658 N N . PHE A 1 325 ? 83.439 25.167 12.016 1.00 12.91 325 PHE A N 1
ATOM 2659 C CA . PHE A 1 325 ? 81.982 25.292 12.033 1.00 12.88 325 PHE A CA 1
ATOM 2660 C C . PHE A 1 325 ? 81.269 23.947 12.084 1.00 12.75 325 PHE A C 1
ATOM 2661 O O . PHE A 1 325 ? 81.699 22.984 11.451 1.00 12.86 325 PHE A O 1
ATOM 2669 N N . LYS A 1 326 ? 80.164 23.904 12.825 1.00 12.68 326 LYS A N 1
ATOM 2670 C CA . LYS A 1 326 ? 79.330 22.712 12.906 1.00 12.77 326 LYS A CA 1
ATOM 2671 C C . LYS A 1 326 ? 77.962 23.116 12.358 1.00 12.76 326 LYS A C 1
ATOM 2672 O O . LYS A 1 326 ? 77.262 23.936 12.952 1.00 12.88 326 LYS A O 1
ATOM 2678 N N . SER A 1 327 ? 77.590 22.546 11.217 1.00 12.76 327 SER A N 1
ATOM 2679 C CA . SER A 1 327 ? 76.316 22.855 10.581 1.00 13.02 327 SER A CA 1
ATOM 2680 C C . SER A 1 327 ? 75.096 22.199 11.219 1.00 13.32 327 SER A C 1
ATOM 2681 O O . SER A 1 327 ? 75.102 20.998 11.492 1.00 13.36 327 SER A O 1
ATOM 2685 N N . GLU A 1 328 ? 74.060 22.998 11.467 1.00 13.59 328 GLU A N 1
ATOM 2686 C CA . GLU A 1 328 ? 72.799 22.471 11.997 1.00 14.09 328 GLU A CA 1
ATOM 2687 C C . GLU A 1 328 ? 71.811 22.576 10.844 1.00 13.87 328 GLU A C 1
ATOM 2688 O O . GLU A 1 328 ? 71.160 23.609 10.671 1.00 13.97 328 GLU A O 1
ATOM 2694 N N . ALA A 1 329 ? 71.725 21.518 10.044 1.00 13.67 329 ALA A N 1
ATOM 2695 C CA . ALA A 1 329 ? 70.811 21.475 8.910 1.00 13.50 329 ALA A CA 1
ATOM 2696 C C . ALA A 1 329 ? 69.971 20.211 9.046 1.00 13.57 329 ALA A C 1
ATOM 2697 O O . ALA A 1 329 ? 70.403 19.121 8.671 1.00 13.70 329 ALA A O 1
ATOM 2699 N N . ILE A 1 330 ? 68.780 20.360 9.610 1.00 13.21 330 ILE A N 1
ATOM 2700 C CA . ILE A 1 330 ? 67.879 19.231 9.808 1.00 13.31 330 ILE A CA 1
ATOM 2701 C C . ILE A 1 330 ? 66.886 19.267 8.651 1.00 13.24 330 ILE A C 1
ATOM 2702 O O . ILE A 1 330 ? 65.721 19.660 8.802 1.00 13.44 330 ILE A O 1
ATOM 2707 N N . VAL A 1 331 ? 67.376 18.854 7.485 1.00 13.05 331 VAL A N 1
ATOM 2708 C CA . VAL A 1 331 ? 66.604 18.868 6.250 1.00 13.13 331 VAL A CA 1
ATOM 2709 C C . VAL A 1 331 ? 66.759 17.558 5.474 1.00 13.21 331 VAL A C 1
ATOM 2710 O O . VAL A 1 331 ? 67.263 16.569 6.011 1.00 13.29 331 VAL A O 1
ATOM 2714 N N . HIS A 1 332 ? 66.322 17.552 4.217 1.00 13.28 332 HIS A N 1
ATOM 2715 C CA . HIS A 1 332 ? 66.423 16.361 3.370 1.00 13.38 332 HIS A CA 1
ATOM 2716 C C . HIS A 1 332 ? 67.893 15.949 3.270 1.00 13.32 332 HIS A C 1
ATOM 2717 O O . HIS A 1 332 ? 68.770 16.798 3.143 1.00 13.31 332 HIS A O 1
ATOM 2724 N N . PRO A 1 333 ? 68.179 14.638 3.336 1.00 13.28 333 PRO A N 1
ATOM 2725 C CA . PRO A 1 333 ? 69.555 14.138 3.250 1.00 13.38 333 PRO A CA 1
ATOM 2726 C C . PRO A 1 333 ? 70.384 14.709 2.097 1.00 13.55 333 PRO A C 1
ATOM 2727 O O . PRO A 1 333 ? 71.581 14.955 2.259 1.00 13.39 333 PRO A O 1
ATOM 2731 N N . ASP A 1 334 ? 69.761 14.914 0.937 1.00 13.84 334 ASP A N 1
ATOM 2732 C CA . ASP A 1 334 ? 70.481 15.468 -0.211 1.00 14.37 334 ASP A CA 1
ATOM 2733 C C . ASP A 1 334 ? 70.974 16.877 0.086 1.00 14.24 334 ASP A C 1
ATOM 2734 O O . ASP A 1 334 ? 72.003 17.303 -0.431 1.00 14.70 334 ASP A O 1
ATOM 2739 N N . GLN A 1 335 ? 70.225 17.599 0.915 1.00 13.98 335 GLN A N 1
ATOM 2740 C CA . GLN A 1 335 ? 70.575 18.971 1.267 1.00 13.90 335 GLN A CA 1
ATOM 2741 C C . GLN A 1 335 ? 71.504 19.069 2.472 1.00 13.61 335 GLN A C 1
ATOM 2742 O O . GLN A 1 335 ? 72.327 19.983 2.553 1.00 13.60 335 GLN A O 1
ATOM 2752 N N . VAL A 1 336 ? 71.376 18.133 3.406 1.00 13.36 336 VAL A N 1
ATOM 2753 C CA . VAL A 1 336 ? 72.210 18.134 4.603 1.00 13.52 336 VAL A CA 1
ATOM 2754 C C . VAL A 1 336 ? 73.691 18.116 4.258 1.00 13.48 336 VAL A C 1
ATOM 2755 O O . VAL A 1 336 ? 74.470 18.924 4.763 1.00 13.61 336 VAL A O 1
ATOM 2759 N N . VAL A 1 337 ? 74.072 17.198 3.380 1.00 13.58 337 VAL A N 1
ATOM 2760 C CA . VAL A 1 337 ? 75.467 17.037 3.011 1.00 13.83 337 VAL A CA 1
ATOM 2761 C C . VAL A 1 337 ? 76.088 18.184 2.228 1.00 13.96 337 VAL A C 1
ATOM 2762 O O . VAL A 1 337 ? 77.307 18.312 2.190 1.00 14.00 337 VAL A O 1
ATOM 2768 N N . GLN A 1 338 ? 75.264 19.036 1.629 1.00 14.00 338 GLN A N 1
ATOM 2769 C CA . GLN A 1 338 ? 75.792 20.155 0.855 1.00 14.35 338 GLN A CA 1
ATOM 2770 C C . GLN A 1 338 ? 76.435 21.253 1.707 1.00 14.37 338 GLN A C 1
ATOM 2771 O O . GLN A 1 338 ? 77.188 22.077 1.192 1.00 14.74 338 GLN A O 1
ATOM 2780 N N . TYR A 1 339 ? 76.156 21.251 3.009 1.00 14.07 339 TYR A N 1
ATOM 2781 C CA . TYR A 1 339 ? 76.730 22.238 3.926 1.00 13.99 339 TYR A CA 1
ATOM 2782 C C . TYR A 1 339 ? 78.093 21.799 4.445 1.00 14.10 339 TYR A C 1
ATOM 2783 O O . TYR A 1 339 ? 78.852 22.609 4.982 1.00 14.13 339 TYR A O 1
ATOM 2792 N N . ILE A 1 340 ? 78.401 20.515 4.284 1.00 14.19 340 ILE A N 1
ATOM 2793 C CA . ILE A 1 340 ? 79.651 19.968 4.781 1.00 14.31 340 ILE A CA 1
ATOM 2794 C C . ILE A 1 340 ? 80.768 20.008 3.753 1.00 14.29 340 ILE A C 1
ATOM 2795 O O . ILE A 1 340 ? 80.679 19.410 2.681 1.00 14.65 340 ILE A O 1
ATOM 2800 N N . GLY A 1 341 ? 81.826 20.728 4.101 1.00 14.07 341 GLY A N 1
ATOM 2801 C CA . GLY A 1 341 ? 82.964 20.866 3.216 1.00 13.92 341 GLY A CA 1
ATOM 2802 C C . GLY A 1 341 ? 84.063 21.608 3.946 1.00 13.67 341 GLY A C 1
ATOM 2803 O O . GLY A 1 341 ? 83.791 22.402 4.842 1.00 13.55 341 GLY A O 1
ATOM 2804 N N . GLN A 1 342 ? 85.310 21.356 3.578 1.00 13.65 342 GLN A N 1
ATOM 2805 C CA . GLN A 1 342 ? 86.405 22.031 4.249 1.00 13.83 342 GLN A CA 1
ATOM 2806 C C . GLN A 1 342 ? 86.280 23.553 4.157 1.00 13.84 342 GLN A C 1
ATOM 2807 O O . GLN A 1 342 ? 86.668 24.264 5.083 1.00 13.82 342 GLN A O 1
ATOM 2813 N N . ASP A 1 343 ? 85.730 24.046 3.049 1.00 14.03 343 ASP A N 1
ATOM 2814 C CA . ASP A 1 343 ? 85.571 25.486 2.858 1.00 14.29 343 ASP A CA 1
ATOM 2815 C C . ASP A 1 343 ? 84.205 26.034 3.283 1.00 14.15 343 ASP A C 1
ATOM 2816 O O . ASP A 1 343 ? 83.925 27.218 3.082 1.00 13.97 343 ASP A O 1
ATOM 2821 N N . GLU A 1 344 ? 83.352 25.182 3.847 1.00 14.03 344 GLU A N 1
ATOM 2822 C CA . GLU A 1 344 ? 82.032 25.615 4.316 1.00 14.05 344 GLU A CA 1
ATOM 2823 C C . GLU A 1 344 ? 81.941 25.207 5.788 1.00 13.81 344 GLU A C 1
ATOM 2824 O O . GLU A 1 344 ? 82.550 25.856 6.636 1.00 13.84 344 GLU A O 1
ATOM 2830 N N . CYS A 1 345 ? 81.183 24.159 6.107 1.00 13.39 345 CYS A N 1
ATOM 2831 C CA . CYS A 1 345 ? 81.133 23.686 7.493 1.00 13.28 345 CYS A CA 1
ATOM 2832 C C . CYS A 1 345 ? 81.938 22.383 7.523 1.00 12.98 345 CYS A C 1
ATOM 2833 O O . CYS A 1 345 ? 81.571 21.402 6.863 1.00 12.99 345 CYS A O 1
ATOM 2836 N N . GLN A 1 346 ? 83.045 22.380 8.269 1.00 12.69 346 GLN A N 1
ATOM 2837 C CA . GLN A 1 346 ? 83.903 21.200 8.341 1.00 12.61 346 GLN A CA 1
ATOM 2838 C C . GLN A 1 346 ? 83.209 19.991 8.961 1.00 12.58 346 GLN A C 1
ATOM 2839 O O . GLN A 1 346 ? 83.552 18.853 8.649 1.00 12.48 346 GLN A O 1
ATOM 2845 N N . ILE A 1 347 ? 82.243 20.233 9.844 1.00 12.53 347 ILE A N 1
ATOM 2846 C CA . ILE A 1 347 ? 81.485 19.142 10.443 1.00 12.68 347 ILE A CA 1
ATOM 2847 C C . ILE A 1 347 ? 80.016 19.546 10.476 1.00 12.50 347 ILE A C 1
ATOM 2848 O O . ILE A 1 347 ? 79.683 20.724 10.345 1.00 12.27 347 ILE A O 1
ATOM 2853 N N . GLY A 1 348 ? 79.136 18.565 10.625 1.00 12.43 348 GLY A N 1
ATOM 2854 C CA . GLY A 1 348 ? 77.721 18.871 10.673 1.00 12.38 348 GLY A CA 1
ATOM 2855 C C . GLY A 1 348 ? 76.941 17.737 11.295 1.00 12.30 348 GLY A C 1
ATOM 2856 O O . GLY A 1 348 ? 77.350 16.580 11.215 1.00 12.19 348 GLY A O 1
ATOM 2857 N N . TYR A 1 349 ? 75.821 18.068 11.926 1.00 12.26 349 TYR A N 1
ATOM 2858 C CA . TYR A 1 349 ? 74.987 17.047 12.533 1.00 12.31 349 TYR A CA 1
ATOM 2859 C C . TYR A 1 349 ? 74.557 16.041 11.468 1.00 12.21 349 TYR A C 1
ATOM 2860 O O . TYR A 1 349 ? 74.352 16.393 10.302 1.00 12.45 349 TYR A O 1
ATOM 2869 N N . ASN A 1 350 ? 74.418 14.789 11.890 1.00 12.10 350 ASN A N 1
ATOM 2870 C CA . ASN A 1 350 ? 74.011 13.699 11.011 1.00 11.82 350 ASN A CA 1
ATOM 2871 C C . ASN A 1 350 ? 72.602 13.251 11.431 1.00 11.72 350 ASN A C 1
ATOM 2872 O O . ASN A 1 350 ? 72.434 12.182 12.021 1.00 11.44 350 ASN A O 1
ATOM 2877 N N . PRO A 1 351 ? 71.573 14.068 11.135 1.00 11.62 351 PRO A N 1
ATOM 2878 C CA . PRO A 1 351 ? 70.200 13.704 11.510 1.00 11.72 351 PRO A CA 1
ATOM 2879 C C . PRO A 1 351 ? 69.689 12.404 10.889 1.00 11.83 351 PRO A C 1
ATOM 2880 O O . PRO A 1 351 ? 68.870 11.710 11.492 1.00 12.09 351 PRO A O 1
ATOM 2884 N N . LEU A 1 352 ? 70.175 12.059 9.701 1.00 11.75 352 LEU A N 1
ATOM 2885 C CA . LEU A 1 352 ? 69.716 10.835 9.063 1.00 11.93 352 LEU A CA 1
ATOM 2886 C C . LEU A 1 352 ? 70.070 9.605 9.897 1.00 11.88 352 LEU A C 1
ATOM 2887 O O . LEU A 1 352 ? 69.215 8.745 10.123 1.00 12.21 352 LEU A O 1
ATOM 2892 N N . GLN A 1 353 ? 71.316 9.507 10.357 1.00 11.96 353 GLN A N 1
ATOM 2893 C CA . GLN A 1 353 ? 71.692 8.349 11.159 1.00 11.92 353 GLN A CA 1
ATOM 2894 C C . GLN A 1 353 ? 70.906 8.331 12.470 1.00 11.70 353 GLN A C 1
ATOM 2895 O O . GLN A 1 353 ? 70.421 7.282 12.899 1.00 11.97 353 GLN A O 1
ATOM 2901 N N . MET A 1 354 ? 70.765 9.497 13.090 1.00 11.84 354 MET A N 1
ATOM 2902 C CA . MET A 1 354 ? 70.047 9.611 14.352 1.00 11.74 354 MET A CA 1
ATOM 2903 C C . MET A 1 354 ? 68.595 9.154 14.223 1.00 11.89 354 MET A C 1
ATOM 2904 O O . MET A 1 354 ? 68.134 8.310 14.987 1.00 11.93 354 MET A O 1
ATOM 2909 N N . ALA A 1 355 ? 67.879 9.710 13.252 1.00 11.73 355 ALA A N 1
ATOM 2910 C CA . ALA A 1 355 ? 66.480 9.358 13.049 1.00 11.89 355 ALA A CA 1
ATOM 2911 C C . ALA A 1 355 ? 66.319 7.880 12.731 1.00 11.99 355 ALA A C 1
ATOM 2912 O O . ALA A 1 355 ? 65.376 7.240 13.198 1.00 12.12 355 ALA A O 1
ATOM 2914 N N . LEU A 1 356 ? 67.242 7.332 11.944 1.00 11.81 356 LEU A N 1
ATOM 2915 C CA . LEU A 1 356 ? 67.148 5.928 11.583 1.00 11.79 356 LEU A CA 1
ATOM 2916 C C . LEU A 1 356 ? 67.512 4.973 12.713 1.00 11.99 356 LEU A C 1
ATOM 2917 O O . LEU A 1 356 ? 67.113 3.809 12.681 1.00 12.02 356 LEU A O 1
ATOM 2922 N N . LEU A 1 357 ? 68.260 5.446 13.708 1.00 12.28 357 LEU A N 1
ATOM 2923 C CA . LEU A 1 357 ? 68.573 4.591 14.848 1.00 12.47 357 LEU A CA 1
ATOM 2924 C C . LEU A 1 357 ? 67.248 4.345 15.570 1.00 12.34 357 LEU A C 1
ATOM 2925 O O . LEU A 1 357 ? 66.911 3.216 15.915 1.00 12.49 357 LEU A O 1
ATOM 2930 N N . TRP A 1 358 ? 66.490 5.415 15.787 1.00 12.21 358 TRP A N 1
ATOM 2931 C CA . TRP A 1 358 ? 65.205 5.297 16.459 1.00 12.19 358 TRP A CA 1
ATOM 2932 C C . TRP A 1 358 ? 64.212 4.505 15.605 1.00 12.26 358 TRP A C 1
ATOM 2933 O O . TRP A 1 358 ? 63.454 3.684 16.128 1.00 12.26 358 TRP A O 1
ATOM 2944 N N . ASN A 1 359 ? 64.230 4.736 14.294 1.00 12.38 359 ASN A N 1
ATOM 2945 C CA . ASN A 1 359 ? 63.352 4.003 13.383 1.00 12.53 359 ASN A CA 1
ATOM 2946 C C . ASN A 1 359 ? 63.572 2.501 13.542 1.00 12.61 359 ASN A C 1
ATOM 2947 O O . ASN A 1 359 ? 62.617 1.726 13.647 1.00 12.76 359 ASN A O 1
ATOM 2952 N N . THR A 1 360 ? 64.841 2.101 13.546 1.00 12.55 360 THR A N 1
ATOM 2953 C CA . THR A 1 360 ? 65.214 0.697 13.651 1.00 12.67 360 THR A CA 1
ATOM 2954 C C . THR A 1 360 ? 64.814 0.060 14.979 1.00 12.80 360 THR A C 1
ATOM 2955 O O . THR A 1 360 ? 64.473 -1.116 15.018 1.00 12.85 360 THR A O 1
ATOM 2959 N N . LEU A 1 361 ? 64.864 0.820 16.069 1.00 13.04 361 LEU A N 1
ATOM 2960 C CA . LEU A 1 361 ? 64.431 0.275 17.350 1.00 13.22 361 LEU A CA 1
ATOM 2961 C C . LEU A 1 361 ? 62.932 -0.026 17.292 1.00 13.15 361 LEU A C 1
ATOM 2962 O O . LEU A 1 361 ? 62.464 -1.015 17.855 1.00 13.11 361 LEU A O 1
ATOM 2967 N N . ALA A 1 362 ? 62.179 0.829 16.607 1.00 13.07 362 ALA A N 1
ATOM 2968 C CA . ALA A 1 362 ? 60.738 0.642 16.500 1.00 13.10 362 ALA A CA 1
ATOM 2969 C C . ALA A 1 362 ? 60.330 -0.499 15.566 1.00 13.17 362 ALA A C 1
ATOM 2970 O O . ALA A 1 362 ? 59.477 -1.316 15.913 1.00 13.15 362 ALA A O 1
ATOM 2972 N N . THR A 1 363 ? 60.939 -0.554 14.387 1.00 13.21 363 THR A N 1
ATOM 2973 C CA . THR A 1 363 ? 60.600 -1.578 13.401 1.00 13.38 363 THR A CA 1
ATOM 2974 C C . THR A 1 363 ? 61.337 -2.900 13.561 1.00 13.61 363 THR A C 1
ATOM 2975 O O . THR A 1 363 ? 60.869 -3.931 13.072 1.00 13.73 363 THR A O 1
ATOM 2979 N N . ARG A 1 364 ? 62.486 -2.856 14.232 1.00 13.89 364 ARG A N 1
ATOM 2980 C CA . ARG A 1 364 ? 63.345 -4.023 14.436 1.00 14.04 364 ARG A CA 1
ATOM 2981 C C . ARG A 1 364 ? 64.044 -4.407 13.131 1.00 14.17 364 ARG A C 1
ATOM 2982 O O . ARG A 1 364 ? 64.768 -5.402 13.080 1.00 14.13 364 ARG A O 1
ATOM 2990 N N . GLU A 1 365 ? 63.831 -3.619 12.080 1.00 14.28 365 GLU A N 1
ATOM 2991 C CA . GLU A 1 365 ? 64.430 -3.908 10.780 1.00 14.72 365 GLU A CA 1
ATOM 2992 C C . GLU A 1 365 ? 65.444 -2.842 10.376 1.00 14.32 365 GLU A C 1
ATOM 2993 O O . GLU A 1 365 ? 65.130 -1.650 10.328 1.00 14.19 365 GLU A O 1
ATOM 2999 N N . VAL A 1 366 ? 66.660 -3.291 10.076 1.00 13.90 366 VAL A N 1
ATOM 3000 C CA . VAL A 1 366 ? 67.759 -2.397 9.723 1.00 13.68 366 VAL A CA 1
ATOM 3001 C C . VAL A 1 366 ? 67.821 -1.902 8.278 1.00 13.71 366 VAL A C 1
ATOM 3002 O O . VAL A 1 366 ? 68.739 -1.165 7.929 1.00 13.76 366 VAL A O 1
ATOM 3006 N N . ASN A 1 367 ? 66.850 -2.278 7.446 1.00 13.66 367 ASN A N 1
ATOM 3007 C CA . ASN A 1 367 ? 66.848 -1.860 6.042 1.00 13.53 367 ASN A CA 1
ATOM 3008 C C . ASN A 1 367 ? 67.211 -0.394 5.756 1.00 13.24 367 ASN A C 1
ATOM 3009 O O . ASN A 1 367 ? 68.158 -0.121 5.012 1.00 13.14 367 ASN A O 1
ATOM 3014 N N . LEU A 1 368 ? 66.469 0.546 6.334 1.00 12.88 368 LEU A N 1
ATOM 3015 C CA . LEU A 1 368 ? 66.741 1.964 6.103 1.00 12.71 368 LEU A CA 1
ATOM 3016 C C . LEU A 1 368 ? 68.101 2.393 6.635 1.00 12.48 368 LEU A C 1
ATOM 3017 O O . LEU A 1 368 ? 68.817 3.153 5.977 1.00 12.32 368 LEU A O 1
ATOM 3022 N N . LEU A 1 369 ? 68.457 1.910 7.822 1.00 12.45 369 LEU A N 1
ATOM 3023 C CA . LEU A 1 369 ? 69.742 2.254 8.416 1.00 12.34 369 LEU A CA 1
ATOM 3024 C C . LEU A 1 369 ? 70.878 1.724 7.538 1.00 12.17 369 LEU A C 1
ATOM 3025 O O . LEU A 1 369 ? 71.841 2.438 7.269 1.00 12.28 369 LEU A O 1
ATOM 3030 N N . HIS A 1 370 ? 70.758 0.478 7.083 1.00 12.20 370 HIS A N 1
ATOM 3031 C CA . HIS A 1 370 ? 71.783 -0.119 6.227 1.00 12.27 370 HIS A CA 1
ATOM 3032 C C . HIS A 1 370 ? 71.957 0.709 4.956 1.00 12.34 370 HIS A C 1
ATOM 3033 O O . HIS A 1 370 ? 73.076 0.978 4.519 1.00 12.37 370 HIS A O 1
ATOM 3040 N N . GLN A 1 371 ? 70.835 1.105 4.364 1.00 12.43 371 GLN A N 1
ATOM 3041 C CA . GLN A 1 371 ? 70.846 1.898 3.145 1.00 12.64 371 GLN A CA 1
ATOM 3042 C C . GLN A 1 371 ? 71.601 3.209 3.369 1.00 12.51 371 GLN A C 1
ATOM 3043 O O . GLN A 1 371 ? 72.456 3.594 2.564 1.00 12.66 371 GLN A O 1
ATOM 3049 N N . ALA A 1 372 ? 71.287 3.886 4.470 1.00 12.53 372 ALA A N 1
ATOM 3050 C CA . ALA A 1 372 ? 71.925 5.159 4.793 1.00 12.31 372 ALA A CA 1
ATOM 3051 C C . ALA A 1 372 ? 73.423 5.004 5.026 1.00 12.27 372 ALA A C 1
ATOM 3052 O O . ALA A 1 372 ? 74.218 5.815 4.555 1.00 12.48 372 ALA A O 1
ATOM 3054 N N . LEU A 1 373 ? 73.812 3.965 5.755 1.00 12.27 373 LEU A N 1
ATOM 3055 C CA . LEU A 1 373 ? 75.230 3.753 6.035 1.00 12.37 373 LEU A CA 1
ATOM 3056 C C . LEU A 1 373 ? 76.010 3.354 4.788 1.00 12.54 373 LEU A C 1
ATOM 3057 O O . LEU A 1 373 ? 77.202 3.626 4.682 1.00 12.62 373 LEU A O 1
ATOM 3062 N N . THR A 1 374 ? 75.321 2.724 3.842 1.00 12.90 374 THR A N 1
ATOM 3063 C CA . THR A 1 374 ? 75.936 2.280 2.597 1.00 13.30 374 THR A CA 1
ATOM 3064 C C . THR A 1 374 ? 76.110 3.393 1.565 1.00 13.39 374 THR A C 1
ATOM 3065 O O . THR A 1 374 ? 77.137 3.469 0.895 1.00 13.76 374 THR A O 1
ATOM 3069 N N . TYR A 1 375 ? 75.116 4.270 1.457 1.00 13.77 375 TYR A N 1
ATOM 3070 C CA . TYR A 1 375 ? 75.138 5.321 0.441 1.00 13.98 375 TYR A CA 1
ATOM 3071 C C . TYR A 1 375 ? 75.258 6.776 0.867 1.00 13.89 375 TYR A C 1
ATOM 3072 O O . TYR A 1 375 ? 75.503 7.629 0.018 1.00 14.09 375 TYR A O 1
ATOM 3081 N N . ARG A 1 376 ? 75.091 7.074 2.151 1.00 13.66 376 ARG A N 1
ATOM 3082 C CA . ARG A 1 376 ? 75.150 8.467 2.593 1.00 13.47 376 ARG A CA 1
ATOM 3083 C C . ARG A 1 376 ? 76.067 8.757 3.783 1.00 13.31 376 ARG A C 1
ATOM 3084 O O . ARG A 1 376 ? 75.987 9.839 4.374 1.00 13.60 376 ARG A O 1
ATOM 3092 N N . HIS A 1 377 ? 76.946 7.819 4.129 1.00 13.15 377 HIS A N 1
ATOM 3093 C CA . HIS A 1 377 ? 77.834 8.026 5.267 1.00 13.33 377 HIS A CA 1
ATOM 3094 C C . HIS A 1 377 ? 79.171 8.687 4.949 1.00 13.49 377 HIS A C 1
ATOM 3095 O O . HIS A 1 377 ? 79.567 9.645 5.616 1.00 13.36 377 HIS A O 1
ATOM 3102 N N . ASN A 1 378 ? 79.875 8.169 3.947 1.00 13.93 378 ASN A N 1
ATOM 3103 C CA . ASN A 1 378 ? 81.181 8.714 3.596 1.00 14.39 378 ASN A CA 1
ATOM 3104 C C . ASN A 1 378 ? 81.114 10.156 3.110 1.00 14.64 378 ASN A C 1
ATOM 3105 O O . ASN A 1 378 ? 80.232 10.529 2.336 1.00 14.87 378 ASN A O 1
ATOM 3110 N N . LEU A 1 379 ? 82.058 10.959 3.592 1.00 14.80 379 LEU A N 1
ATOM 3111 C CA . LEU A 1 379 ? 82.131 12.380 3.273 1.00 15.04 379 LEU A CA 1
ATOM 3112 C C . LEU A 1 379 ? 83.438 12.775 2.593 1.00 15.45 379 LEU A C 1
ATOM 3113 O O . LEU A 1 379 ? 84.393 11.996 2.555 1.00 15.65 379 LEU A O 1
ATOM 3118 N N . PRO A 1 380 ? 83.493 13.999 2.045 1.00 15.81 380 PRO A N 1
ATOM 3119 C CA . PRO A 1 380 ? 84.708 14.474 1.376 1.00 16.07 380 PRO A CA 1
ATOM 3120 C C . PRO A 1 380 ? 85.842 14.567 2.389 1.00 16.22 380 PRO A C 1
ATOM 3121 O O . PRO A 1 380 ? 85.613 14.546 3.596 1.00 15.89 380 PRO A O 1
ATOM 3125 N N . GLU A 1 381 ? 87.067 14.681 1.902 1.00 16.61 381 GLU A N 1
ATOM 3126 C CA . GLU A 1 381 ? 88.202 14.780 2.803 1.00 16.98 381 GLU A CA 1
ATOM 3127 C C . GLU A 1 381 ? 88.116 15.999 3.717 1.00 16.48 381 GLU A C 1
ATOM 3128 O O . GLU A 1 381 ? 87.512 17.018 3.373 1.00 16.40 381 GLU A O 1
ATOM 3134 N N . HIS A 1 382 ? 88.713 15.867 4.897 1.00 15.82 382 HIS A N 1
ATOM 3135 C CA . HIS A 1 382 ? 88.772 16.941 5.879 1.00 15.39 382 HIS A CA 1
ATOM 3136 C C . HIS A 1 382 ? 87.436 17.420 6.443 1.00 14.86 382 HIS A C 1
ATOM 3137 O O . HIS A 1 382 ? 87.317 18.574 6.854 1.00 14.83 382 HIS A O 1
ATOM 3144 N N . THR A 1 383 ? 86.437 16.538 6.447 1.00 14.23 383 THR A N 1
ATOM 3145 C CA . THR A 1 383 ? 85.121 16.851 7.004 1.00 13.82 383 THR A CA 1
ATOM 3146 C C . THR A 1 383 ? 84.648 15.631 7.792 1.00 13.36 383 THR A C 1
ATOM 3147 O O . THR A 1 383 ? 85.161 14.525 7.603 1.00 13.16 383 THR A O 1
ATOM 3151 N N . ALA A 1 384 ? 83.676 15.834 8.676 1.00 12.94 384 ALA A N 1
ATOM 3152 C CA . ALA A 1 384 ? 83.160 14.743 9.494 1.00 12.80 384 ALA A CA 1
ATOM 3153 C C . ALA A 1 384 ? 81.730 14.981 9.943 1.00 12.77 384 ALA A C 1
ATOM 3154 O O . ALA A 1 384 ? 81.254 16.114 9.980 1.00 12.55 384 ALA A O 1
ATOM 3156 N N . TRP A 1 385 ? 81.051 13.890 10.277 1.00 12.73 385 TRP A N 1
ATOM 3157 C CA . TRP A 1 385 ? 79.687 13.963 10.778 1.00 12.78 385 TRP A CA 1
ATOM 3158 C C . TRP A 1 385 ? 79.786 14.106 12.285 1.00 12.90 385 TRP A C 1
ATOM 3159 O O . TRP A 1 385 ? 80.796 13.729 12.887 1.00 13.14 385 TRP A O 1
ATOM 3170 N N . VAL A 1 386 ? 78.738 14.664 12.877 1.00 13.02 386 VAL A N 1
ATOM 3171 C CA . VAL A 1 386 ? 78.620 14.739 14.323 1.00 12.79 386 VAL A CA 1
ATOM 3172 C C . VAL A 1 386 ? 77.478 13.735 14.512 1.00 12.75 386 VAL A C 1
ATOM 3173 O O . VAL A 1 386 ? 76.336 13.990 14.107 1.00 12.80 386 VAL A O 1
ATOM 3177 N N . ASN A 1 387 ? 77.809 12.569 15.063 1.00 12.65 387 ASN A N 1
ATOM 3178 C CA . ASN A 1 387 ? 76.830 11.501 15.277 1.00 12.65 387 ASN A CA 1
ATOM 3179 C C . ASN A 1 387 ? 76.241 11.589 16.677 1.00 12.75 387 ASN A C 1
ATOM 3180 O O . ASN A 1 387 ? 76.976 11.633 17.666 1.00 12.89 387 ASN A O 1
ATOM 3185 N N . TYR A 1 388 ? 74.912 11.610 16.756 1.00 12.48 388 TYR A N 1
ATOM 3186 C CA . TYR A 1 388 ? 74.234 11.736 18.039 1.00 12.60 388 TYR A CA 1
ATOM 3187 C C . TYR A 1 388 ? 73.018 10.826 18.180 1.00 12.43 388 TYR A C 1
ATOM 3188 O O . TYR A 1 388 ? 72.535 10.259 17.201 1.00 12.40 388 TYR A O 1
ATOM 3197 N N . VAL A 1 389 ? 72.530 10.696 19.411 1.00 12.22 389 VAL A N 1
ATOM 3198 C CA . VAL A 1 389 ? 71.367 9.861 19.687 1.00 12.13 389 VAL A CA 1
ATOM 3199 C C . VAL A 1 389 ? 70.180 10.760 20.030 1.00 12.07 389 VAL A C 1
ATOM 3200 O O . VAL A 1 389 ? 69.056 10.501 19.615 1.00 11.91 389 VAL A O 1
ATOM 3207 N N . ARG A 1 390 ? 70.440 11.819 20.788 1.00 12.09 390 ARG A N 1
ATOM 3208 C CA . ARG A 1 390 ? 69.413 12.795 21.151 1.00 12.29 390 ARG A CA 1
ATOM 3209 C C . ARG A 1 390 ? 70.076 14.161 21.251 1.00 12.45 390 ARG A C 1
ATOM 3210 O O . ARG A 1 390 ? 71.305 14.268 21.328 1.00 12.69 390 ARG A O 1
ATOM 3218 N N . SER A 1 391 ? 69.255 15.200 21.229 1.00 12.69 391 SER A N 1
ATOM 3219 C CA . SER A 1 391 ? 69.744 16.569 21.326 1.00 12.96 391 SER A CA 1
ATOM 3220 C C . SER A 1 391 ? 68.728 17.338 22.154 1.00 12.96 391 SER A C 1
ATOM 3221 O O . SER A 1 391 ? 67.799 16.746 22.711 1.00 13.02 391 SER A O 1
ATOM 3224 N N . HIS A 1 392 ? 68.909 18.652 22.235 1.00 12.87 392 HIS A N 1
ATOM 3225 C CA . HIS A 1 392 ? 67.996 19.499 22.990 1.00 12.89 392 HIS A CA 1
ATOM 3226 C C . HIS A 1 392 ? 66.674 19.646 22.243 1.00 12.76 392 HIS A C 1
ATOM 3227 O O . HIS A 1 392 ? 65.694 20.153 22.791 1.00 12.66 392 HIS A O 1
ATOM 3234 N N . ASP A 1 393 ? 66.657 19.212 20.987 1.00 12.76 393 ASP A N 1
ATOM 3235 C CA . ASP A 1 393 ? 65.455 19.308 20.168 1.00 12.97 393 ASP A CA 1
ATOM 3236 C C . ASP A 1 393 ? 64.731 17.981 19.998 1.00 12.88 393 ASP A C 1
ATOM 3237 O O . ASP A 1 393 ? 65.217 16.914 20.381 1.00 12.75 393 ASP A O 1
ATOM 3242 N N . ASP A 1 394 ? 63.549 18.089 19.410 1.00 13.03 394 ASP A N 1
ATOM 3243 C CA . ASP A 1 394 ? 62.682 16.967 19.097 1.00 13.08 394 ASP A CA 1
ATOM 3244 C C . ASP A 1 394 ? 63.341 16.097 18.029 1.00 13.00 394 ASP A C 1
ATOM 3245 O O . ASP A 1 394 ? 64.315 16.506 17.385 1.00 12.95 394 ASP A O 1
ATOM 3250 N N . ILE A 1 395 ? 62.801 14.898 17.843 1.00 12.90 395 ILE A N 1
ATOM 3251 C CA . ILE A 1 395 ? 63.288 13.999 16.807 1.00 12.96 395 ILE A CA 1
ATOM 3252 C C . ILE A 1 395 ? 62.389 14.177 15.581 1.00 13.01 395 ILE A C 1
ATOM 3253 O O . ILE A 1 395 ? 61.167 14.036 15.675 1.00 12.81 395 ILE A O 1
ATOM 3258 N N . GLY A 1 396 ? 62.997 14.513 14.447 1.00 12.96 396 GLY A N 1
ATOM 3259 C CA . GLY A 1 396 ? 62.261 14.665 13.202 1.00 13.19 396 GLY A CA 1
ATOM 3260 C C . GLY A 1 396 ? 62.604 13.473 12.322 1.00 13.31 396 GLY A C 1
ATOM 3261 O O . GLY A 1 396 ? 63.743 13.004 12.338 1.00 13.19 396 GLY A O 1
ATOM 3262 N N . TRP A 1 397 ? 61.640 12.975 11.553 1.00 13.47 397 TRP A N 1
ATOM 3263 C CA . TRP A 1 397 ? 61.876 11.810 10.703 1.00 13.76 397 TRP A CA 1
ATOM 3264 C C . TRP A 1 397 ? 62.339 12.224 9.313 1.00 14.10 397 TRP A C 1
ATOM 3265 O O . TRP A 1 397 ? 61.655 11.990 8.311 1.00 14.42 397 TRP A O 1
ATOM 3276 N N . THR A 1 398 ? 63.531 12.809 9.261 1.00 14.23 398 THR A N 1
ATOM 3277 C CA . THR A 1 398 ? 64.073 13.314 8.011 1.00 14.48 398 THR A CA 1
ATOM 3278 C C . THR A 1 398 ? 64.804 12.343 7.086 1.00 14.60 398 THR A C 1
ATOM 3279 O O . THR A 1 398 ? 65.843 12.679 6.517 1.00 14.98 398 THR A O 1
ATOM 3283 N N . PHE A 1 399 ? 64.271 11.135 6.934 1.00 14.65 399 PHE A N 1
ATOM 3284 C CA . PHE A 1 399 ? 64.878 10.195 6.002 1.00 14.63 399 PHE A CA 1
ATOM 3285 C C . PHE A 1 399 ? 64.293 10.600 4.646 1.00 14.76 399 PHE A C 1
ATOM 3286 O O . PHE A 1 399 ? 63.282 11.301 4.592 1.00 15.07 399 PHE A O 1
ATOM 3294 N N . ALA A 1 400 ? 64.929 10.186 3.558 1.00 14.81 400 ALA A N 1
ATOM 3295 C CA . ALA A 1 400 ? 64.453 10.544 2.223 1.00 14.89 400 ALA A CA 1
ATOM 3296 C C . ALA A 1 400 ? 63.327 9.644 1.714 1.00 15.11 400 ALA A C 1
ATOM 3297 O O . ALA A 1 400 ? 63.462 8.420 1.702 1.00 15.26 400 ALA A O 1
ATOM 3299 N N . ASP A 1 401 ? 62.222 10.257 1.289 1.00 15.43 401 ASP A N 1
ATOM 3300 C CA . ASP A 1 401 ? 61.090 9.505 0.759 1.00 15.91 401 ASP A CA 1
ATOM 3301 C C . ASP A 1 401 ? 61.525 8.687 -0.456 1.00 15.84 401 ASP A C 1
ATOM 3302 O O . ASP A 1 401 ? 61.052 7.572 -0.662 1.00 15.79 401 ASP A O 1
ATOM 3307 N N . GLU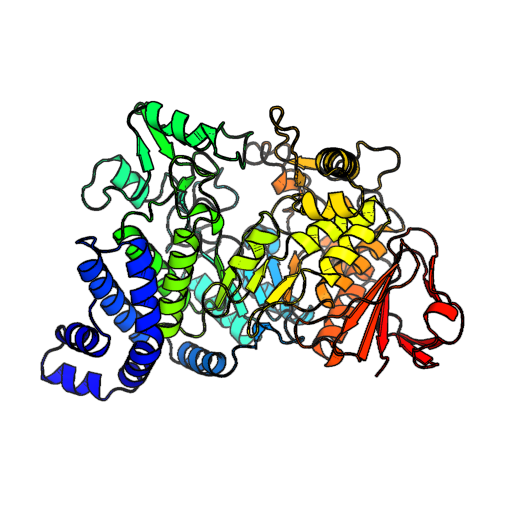 A 1 402 ? 62.421 9.251 -1.260 1.00 15.86 402 GLU A N 1
ATOM 3308 C CA . GLU A 1 402 ? 62.908 8.576 -2.455 1.00 16.04 402 GLU A CA 1
ATOM 3309 C C . GLU A 1 402 ? 63.679 7.309 -2.090 1.00 15.96 402 GLU A C 1
ATOM 3310 O O . GLU A 1 402 ? 63.530 6.278 -2.747 1.00 15.82 402 GLU A O 1
ATOM 3316 N N . ASP A 1 403 ? 64.498 7.390 -1.044 1.00 15.76 403 ASP A N 1
ATOM 3317 C CA . ASP A 1 403 ? 65.278 6.239 -0.588 1.00 15.79 403 ASP A CA 1
ATOM 3318 C C . ASP A 1 403 ? 64.330 5.159 -0.072 1.00 15.73 403 ASP A C 1
ATOM 3319 O O . ASP A 1 403 ? 64.492 3.974 -0.365 1.00 15.46 403 ASP A O 1
ATOM 3324 N N . ALA A 1 404 ? 63.345 5.582 0.714 1.00 15.64 404 ALA A N 1
ATOM 3325 C CA . ALA A 1 404 ? 62.377 4.661 1.289 1.00 15.88 404 ALA A CA 1
ATOM 3326 C C . ALA A 1 404 ? 61.557 3.965 0.210 1.00 16.10 404 ALA A C 1
ATOM 3327 O O . ALA A 1 404 ? 61.312 2.762 0.293 1.00 15.92 404 ALA A O 1
ATOM 3329 N N . ALA A 1 405 ? 61.136 4.720 -0.799 1.00 16.68 405 ALA A N 1
ATOM 3330 C CA . ALA A 1 405 ? 60.340 4.154 -1.882 1.00 17.41 405 ALA A CA 1
ATOM 3331 C C . ALA A 1 405 ? 61.084 3.012 -2.571 1.00 17.92 405 ALA A C 1
ATOM 3332 O O . ALA A 1 405 ? 60.478 2.027 -2.998 1.00 17.93 405 ALA A O 1
ATOM 3334 N N . TYR A 1 406 ? 62.401 3.143 -2.672 1.00 18.49 406 TYR A N 1
ATOM 3335 C CA . TYR A 1 406 ? 63.216 2.117 -3.304 1.00 19.31 406 TYR A CA 1
ATOM 3336 C C . TYR A 1 406 ? 63.136 0.812 -2.509 1.00 19.15 406 TYR A C 1
ATOM 3337 O O . TYR A 1 406 ? 63.332 -0.274 -3.060 1.00 19.31 406 TYR A O 1
ATOM 3346 N N . LEU A 1 407 ? 62.833 0.927 -1.218 1.00 18.96 407 LEU A N 1
ATOM 3347 C CA . LEU A 1 407 ? 62.713 -0.232 -0.339 1.00 18.86 407 LEU A CA 1
ATOM 3348 C C . LEU A 1 407 ? 61.253 -0.643 -0.164 1.00 18.73 407 LEU A C 1
ATOM 3349 O O . LEU A 1 407 ? 60.940 -1.508 0.656 1.00 18.91 407 LEU A O 1
ATOM 3354 N N . GLY A 1 408 ? 60.367 -0.017 -0.933 1.00 18.46 408 GLY A N 1
ATOM 3355 C CA . GLY A 1 408 ? 58.950 -0.334 -0.846 1.00 18.18 408 GLY A CA 1
ATOM 3356 C C . GLY A 1 408 ? 58.269 0.253 0.379 1.00 17.98 408 GLY A C 1
ATOM 3357 O O . GLY A 1 408 ? 57.248 -0.259 0.838 1.00 18.08 408 GLY A O 1
ATOM 3358 N N . ILE A 1 409 ? 58.829 1.336 0.909 1.00 17.65 409 ILE A N 1
ATOM 3359 C CA . ILE A 1 409 ? 58.269 1.986 2.090 1.00 17.33 409 ILE A CA 1
ATOM 3360 C C . ILE A 1 409 ? 57.690 3.359 1.755 1.00 17.20 409 ILE A C 1
ATOM 3361 O O . ILE A 1 409 ? 58.353 4.181 1.120 1.00 17.22 409 ILE A O 1
ATOM 3366 N N . SER A 1 410 ? 56.452 3.598 2.179 1.00 16.95 410 SER A N 1
ATOM 3367 C CA . SER A 1 410 ? 55.791 4.882 1.948 1.00 16.81 410 SER A CA 1
ATOM 3368 C C . SER A 1 410 ? 56.167 5.846 3.067 1.00 16.40 410 SER A C 1
ATOM 3369 O O . SER A 1 410 ? 55.800 5.634 4.222 1.00 16.22 410 SER A O 1
ATOM 3372 N N . GLY A 1 411 ? 56.893 6.902 2.718 1.00 16.02 411 GLY A N 1
ATOM 3373 C CA . GLY A 1 411 ? 57.319 7.874 3.711 1.00 15.79 411 GLY A CA 1
ATOM 3374 C C . GLY A 1 411 ? 56.229 8.359 4.648 1.00 15.61 411 GLY A C 1
ATOM 3375 O O . GLY A 1 411 ? 56.358 8.250 5.866 1.00 15.37 411 GLY A O 1
ATOM 3376 N N . TYR A 1 412 ? 55.151 8.895 4.083 1.00 15.51 412 TYR A N 1
ATOM 3377 C CA . TYR A 1 412 ? 54.050 9.408 4.888 1.00 15.56 412 TYR A CA 1
ATOM 3378 C C . TYR A 1 412 ? 53.476 8.373 5.855 1.00 15.50 412 TYR A C 1
ATOM 3379 O O . TYR A 1 412 ? 53.318 8.649 7.044 1.00 15.52 412 TYR A O 1
ATOM 3388 N N . ASP A 1 413 ? 53.155 7.187 5.348 1.00 15.65 413 ASP A N 1
ATOM 3389 C CA . ASP A 1 413 ? 52.601 6.135 6.199 1.00 15.82 413 ASP A CA 1
ATOM 3390 C C . ASP A 1 413 ? 53.576 5.729 7.298 1.00 15.45 413 ASP A C 1
ATOM 3391 O O . ASP A 1 413 ? 53.187 5.507 8.445 1.00 15.23 413 ASP A O 1
ATOM 3396 N N . HIS A 1 414 ? 54.848 5.629 6.935 1.00 15.20 414 HIS A N 1
ATOM 3397 C CA . HIS A 1 414 ? 55.870 5.213 7.881 1.00 14.97 414 HIS A CA 1
ATOM 3398 C C . HIS A 1 414 ? 56.058 6.214 9.017 1.00 14.82 414 HIS A C 1
ATOM 3399 O O . HIS A 1 414 ? 56.241 5.822 10.167 1.00 14.43 414 HIS A O 1
ATOM 3406 N N . ARG A 1 415 ? 56.017 7.505 8.699 1.00 14.74 415 ARG A N 1
ATOM 3407 C CA . ARG A 1 415 ? 56.177 8.522 9.732 1.00 14.87 415 ARG A CA 1
ATOM 3408 C C . ARG A 1 415 ? 54.983 8.488 10.685 1.00 15.18 415 ARG A C 1
ATOM 3409 O O . ARG A 1 415 ? 55.127 8.762 11.875 1.00 14.99 415 ARG A O 1
ATOM 3417 N N . GLN A 1 416 ? 53.806 8.148 10.161 1.00 15.60 416 GLN A N 1
ATOM 3418 C CA . GLN A 1 416 ? 52.619 8.050 11.003 1.00 16.17 416 GLN A CA 1
ATOM 3419 C C . GLN A 1 416 ? 52.855 6.978 12.053 1.00 15.92 416 GLN A C 1
ATOM 3420 O O . GLN A 1 416 ? 52.540 7.158 13.227 1.00 15.84 416 GLN A O 1
ATOM 3426 N N . PHE A 1 417 ? 53.398 5.849 11.611 1.00 15.52 417 PHE A N 1
ATOM 3427 C CA . PHE A 1 417 ? 53.685 4.748 12.514 1.00 15.25 417 PHE A CA 1
ATOM 3428 C C . PHE A 1 417 ? 54.718 5.153 13.564 1.00 14.98 417 PHE A C 1
ATOM 3429 O O . PHE A 1 417 ? 54.515 4.938 14.759 1.00 15.11 417 PHE A O 1
ATOM 3437 N N . LEU A 1 418 ? 55.830 5.730 13.113 1.00 14.62 418 LEU A N 1
ATOM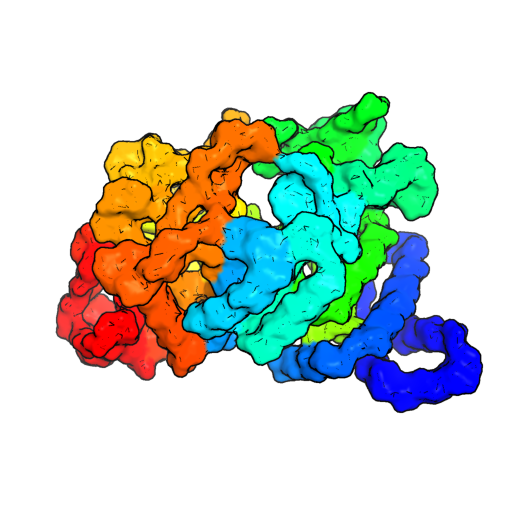 3438 C CA . LEU A 1 418 ? 56.888 6.135 14.032 1.00 14.42 418 LEU A CA 1
ATOM 3439 C C . LEU A 1 418 ? 56.395 7.113 15.089 1.00 14.44 418 LEU A C 1
ATOM 3440 O O . LEU A 1 418 ? 56.735 6.989 16.263 1.00 14.38 418 LEU A O 1
ATOM 3445 N N . ASN A 1 419 ? 55.591 8.086 14.675 1.00 14.69 419 ASN A N 1
ATOM 3446 C CA . ASN A 1 419 ? 55.069 9.061 15.621 1.00 15.08 419 ASN A CA 1
ATOM 3447 C C . ASN A 1 419 ? 54.151 8.403 16.646 1.00 15.23 419 ASN A C 1
ATOM 3448 O O . ASN A 1 419 ? 54.279 8.658 17.844 1.00 15.55 419 ASN A O 1
ATOM 3453 N N . ARG A 1 420 ? 53.246 7.541 16.190 1.00 15.32 420 ARG A N 1
ATOM 3454 C CA . ARG A 1 420 ? 52.344 6.853 17.114 1.00 15.46 420 ARG A CA 1
ATOM 3455 C C . ARG A 1 420 ? 53.143 5.975 18.068 1.00 14.95 420 ARG A C 1
ATOM 3456 O O . ARG A 1 420 ? 52.890 5.949 19.270 1.00 14.87 420 ARG A O 1
ATOM 3469 N N . PHE A 1 421 ? 54.116 5.255 17.522 1.00 14.28 421 PHE A N 1
ATOM 3470 C CA . PHE A 1 421 ? 54.929 4.369 18.335 1.00 13.75 421 PHE A CA 1
ATOM 3471 C C . PHE A 1 421 ? 55.684 5.097 19.439 1.00 13.56 421 PHE A C 1
ATOM 3472 O O . PHE A 1 421 ? 55.621 4.707 20.606 1.00 13.11 421 PHE A O 1
ATOM 3480 N N . PHE A 1 422 ? 56.380 6.170 19.086 1.00 13.51 422 PHE A N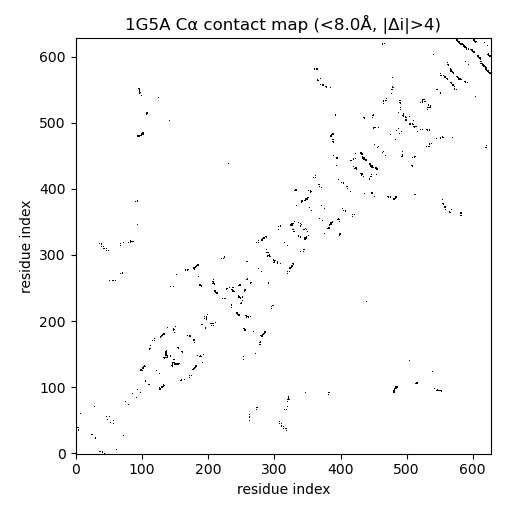 1
ATOM 3481 C CA . PHE A 1 422 ? 57.170 6.862 20.086 1.00 13.55 422 PHE A CA 1
ATOM 3482 C C . PHE A 1 422 ? 56.451 7.722 21.109 1.00 13.89 422 PHE A C 1
ATOM 3483 O O . PHE A 1 422 ? 57.068 8.176 22.072 1.00 13.89 422 PHE A O 1
ATOM 3491 N N . VAL A 1 423 ? 55.151 7.932 20.928 1.00 14.41 423 VAL A N 1
ATOM 3492 C CA . VAL A 1 423 ? 54.396 8.705 21.904 1.00 15.02 423 VAL A CA 1
ATOM 3493 C C . VAL A 1 423 ? 53.431 7.771 22.642 1.00 15.41 423 VAL A C 1
ATOM 3494 O O . VAL A 1 423 ? 52.456 8.205 23.252 1.00 15.70 423 VAL A O 1
ATOM 3498 N N . ASN A 1 424 ? 53.732 6.478 22.577 1.00 15.90 424 ASN A N 1
ATOM 3499 C CA . ASN A 1 424 ? 52.951 5.443 23.245 1.00 16.47 424 ASN A CA 1
ATOM 3500 C C . ASN A 1 424 ? 51.486 5.384 22.816 1.00 16.70 424 ASN A C 1
ATOM 3501 O O . ASN A 1 424 ? 50.581 5.326 23.651 1.00 16.81 424 ASN A O 1
ATOM 3506 N N . ARG A 1 425 ? 51.266 5.399 21.506 1.00 16.93 425 ARG A N 1
ATOM 3507 C CA . ARG A 1 425 ? 49.923 5.311 20.941 1.00 17.20 425 ARG A CA 1
ATOM 3508 C C . ARG A 1 425 ? 49.909 4.184 19.908 1.00 17.09 425 ARG A C 1
ATOM 3509 O O . ARG A 1 425 ? 49.260 4.281 18.868 1.00 16.95 425 ARG A O 1
ATOM 3517 N N . PHE A 1 426 ? 50.654 3.123 20.208 1.00 17.04 426 PHE A N 1
ATOM 3518 C CA . PHE A 1 426 ? 50.736 1.945 19.347 1.00 17.16 426 PHE A CA 1
ATOM 3519 C C . PHE A 1 426 ? 50.890 0.728 20.250 1.00 17.13 426 PHE A C 1
ATOM 3520 O O . PHE A 1 426 ? 51.786 0.681 21.093 1.00 16.99 426 PHE A O 1
ATOM 3528 N N . ASP A 1 427 ? 50.017 -0.257 20.067 1.00 17.08 427 ASP A N 1
ATOM 3529 C CA . ASP A 1 427 ? 50.034 -1.471 20.874 1.00 17.16 427 ASP A CA 1
ATOM 3530 C C . ASP A 1 427 ? 51.405 -2.082 21.123 1.00 16.85 427 ASP A C 1
ATOM 3531 O O . ASP A 1 427 ? 52.125 -2.419 20.182 1.00 17.03 427 ASP A O 1
ATOM 3536 N N . GLY A 1 428 ? 51.749 -2.228 22.401 1.00 16.48 428 GLY A N 1
ATOM 3537 C CA . GLY A 1 428 ? 53.008 -2.844 22.778 1.00 15.97 428 GLY A CA 1
ATOM 3538 C C . GLY A 1 428 ? 54.249 -1.974 22.784 1.00 15.62 428 GLY A C 1
ATOM 3539 O O . GLY A 1 428 ? 55.322 -2.444 23.162 1.00 15.83 428 GLY A O 1
ATOM 3540 N N . SER A 1 429 ? 54.125 -0.717 22.375 1.00 15.08 429 SER A N 1
ATOM 3541 C CA . SER A 1 429 ? 55.288 0.163 22.348 1.00 14.68 429 SER A CA 1
ATOM 3542 C C . SER A 1 429 ? 55.954 0.320 23.709 1.00 14.55 429 SER A C 1
ATOM 3543 O O . SER A 1 429 ? 55.285 0.397 24.739 1.00 14.68 429 SER A O 1
ATOM 3546 N N . PHE A 1 430 ? 57.282 0.372 23.700 1.00 14.16 430 PHE A N 1
ATOM 3547 C CA . PHE A 1 430 ? 58.052 0.547 24.926 1.00 13.97 430 PHE A CA 1
ATOM 3548 C C . PHE A 1 430 ? 58.403 2.023 25.136 1.00 13.95 430 PHE A C 1
ATOM 3549 O O . PHE A 1 430 ? 58.910 2.402 26.190 1.00 14.05 430 PHE A O 1
ATOM 3557 N N . ALA A 1 431 ? 58.120 2.852 24.135 1.00 13.73 431 ALA A N 1
ATOM 3558 C CA . ALA A 1 431 ? 58.446 4.274 24.206 1.00 13.86 431 ALA A CA 1
ATOM 3559 C C . ALA A 1 431 ? 57.447 5.118 24.989 1.00 13.87 431 ALA A C 1
ATOM 3560 O O . ALA A 1 431 ? 56.246 4.851 24.982 1.00 13.82 431 ALA A O 1
ATOM 3562 N N . ARG A 1 432 ? 57.962 6.146 25.657 1.00 14.12 432 ARG A N 1
ATOM 3563 C CA . ARG A 1 432 ? 57.135 7.053 26.443 1.00 14.39 432 ARG A CA 1
ATOM 3564 C C . ARG A 1 432 ? 57.479 8.509 26.115 1.00 14.43 432 ARG A C 1
ATOM 3565 O O . ARG A 1 432 ? 57.808 9.308 26.996 1.00 14.58 432 ARG A O 1
ATOM 3573 N N . GLY A 1 433 ? 57.403 8.835 24.829 1.00 14.48 433 GLY A N 1
ATOM 3574 C CA . GLY A 1 433 ? 57.683 10.185 24.375 1.00 14.84 433 GLY A CA 1
ATOM 3575 C C . GLY A 1 433 ? 56.424 11.035 24.325 1.00 15.02 433 GLY A C 1
ATOM 3576 O O . GLY A 1 433 ? 55.338 10.571 24.683 1.00 15.17 433 GLY A O 1
ATOM 3577 N N . VAL A 1 434 ? 56.576 12.273 23.868 1.00 15.20 434 VAL A N 1
ATOM 3578 C CA . VAL A 1 434 ? 55.475 13.229 23.779 1.00 15.26 434 VAL A CA 1
ATOM 3579 C C . VAL A 1 434 ? 55.473 13.910 22.407 1.00 15.03 434 VAL A C 1
ATOM 3580 O O . VAL A 1 434 ? 56.532 14.189 21.844 1.00 15.09 434 VAL A O 1
ATOM 3586 N N . PRO A 1 435 ? 54.285 14.182 21.846 1.00 14.68 435 PRO A N 1
ATOM 3587 C CA . PRO A 1 435 ? 54.236 14.831 20.529 1.00 14.57 435 PRO A CA 1
ATOM 3588 C C . PRO A 1 435 ? 54.799 16.252 20.517 1.00 14.41 435 PRO A C 1
ATOM 3589 O O . PRO A 1 435 ? 54.758 16.954 21.530 1.00 14.34 435 PRO A O 1
ATOM 3593 N N . PHE A 1 436 ? 55.329 16.664 19.368 1.00 14.39 436 PHE A N 1
ATOM 3594 C CA . PHE A 1 436 ? 55.835 18.021 19.200 1.00 14.48 436 PHE A CA 1
ATOM 3595 C C . PHE A 1 436 ? 55.451 18.555 17.825 1.00 14.93 436 PHE A C 1
ATOM 3596 O O . PHE A 1 436 ? 55.814 17.982 16.799 1.00 14.57 436 PHE A O 1
ATOM 3604 N N . GLN A 1 437 ? 54.701 19.652 17.826 1.00 15.43 437 GLN A N 1
ATOM 3605 C CA . GLN A 1 437 ? 54.258 20.329 16.611 1.00 16.64 437 GLN A CA 1
ATOM 3606 C C . GLN A 1 437 ? 53.451 19.509 15.615 1.00 17.39 437 GLN A C 1
ATOM 3607 O O . GLN A 1 437 ? 53.741 19.516 14.415 1.00 17.52 437 GLN A O 1
ATOM 3613 N N . TYR A 1 438 ? 52.442 18.792 16.096 1.00 18.31 438 TYR A N 1
ATOM 3614 C CA . TYR A 1 438 ? 51.603 18.049 15.171 1.00 19.25 438 TYR A CA 1
ATOM 3615 C C . TYR A 1 438 ? 50.960 19.117 14.289 1.00 19.64 438 TYR A C 1
ATOM 3616 O O . TYR A 1 438 ? 50.376 20.078 14.797 1.00 19.59 438 TYR A O 1
ATOM 3625 N N . ASN A 1 439 ? 51.079 18.960 12.975 1.00 20.01 439 ASN A N 1
ATOM 3626 C CA . ASN A 1 439 ? 50.511 19.924 12.038 1.00 20.49 439 ASN A CA 1
ATOM 3627 C C . ASN A 1 439 ? 49.289 19.304 11.360 1.00 20.85 439 ASN A C 1
ATOM 3628 O O . ASN A 1 439 ? 49.421 18.442 10.490 1.00 20.74 439 ASN A O 1
ATOM 3633 N N . PRO A 1 440 ? 48.081 19.746 11.746 1.00 21.20 440 PRO A N 1
ATOM 3634 C CA . PRO A 1 440 ? 46.834 19.226 11.176 1.00 21.46 440 PRO A CA 1
ATOM 3635 C C . PRO A 1 440 ? 46.711 19.349 9.659 1.00 21.47 440 PRO A C 1
ATOM 3636 O O . PRO A 1 440 ? 46.089 18.506 9.013 1.00 21.68 440 PRO A O 1
ATOM 3640 N N . SER A 1 441 ? 47.314 20.388 9.093 1.00 21.51 441 SER A N 1
ATOM 3641 C CA . SER A 1 441 ? 47.238 20.608 7.656 1.00 21.48 441 SER A CA 1
ATOM 3642 C C . SER A 1 441 ? 48.182 19.727 6.848 1.00 21.20 441 SER A C 1
ATOM 3643 O O . SER A 1 441 ? 47.975 19.533 5.651 1.00 21.23 441 SER A O 1
ATOM 3647 N N . THR A 1 442 ? 49.214 19.188 7.493 1.00 20.79 442 THR A N 1
ATOM 3648 C CA . THR A 1 442 ? 50.176 18.351 6.781 1.00 20.37 442 THR A CA 1
ATOM 3649 C C . THR A 1 442 ? 50.282 16.923 7.305 1.00 19.93 442 THR A C 1
ATOM 3650 O O . THR A 1 442 ? 50.727 16.028 6.590 1.00 19.93 442 THR A O 1
ATOM 3654 N N . GLY A 1 443 ? 49.879 16.714 8.552 1.00 19.56 443 GLY A N 1
ATOM 3655 C CA . GLY A 1 443 ? 49.962 15.391 9.138 1.00 19.09 443 GLY A CA 1
ATOM 3656 C C . GLY A 1 443 ? 51.328 15.122 9.744 1.00 18.79 443 GLY A C 1
ATOM 3657 O O . GLY A 1 443 ? 51.552 14.061 10.327 1.00 18.82 443 GLY A O 1
ATOM 3658 N N . ASP A 1 444 ? 52.247 16.076 9.607 1.00 18.50 444 ASP A N 1
ATOM 3659 C CA . ASP A 1 444 ? 53.590 15.909 10.154 1.00 18.18 444 ASP A CA 1
ATOM 3660 C C . ASP A 1 444 ? 53.601 16.076 11.665 1.00 17.69 444 ASP A C 1
ATOM 3661 O O . ASP A 1 444 ? 52.733 16.736 12.242 1.00 17.77 444 ASP A O 1
ATOM 3666 N N . CYS A 1 445 ? 54.596 15.472 12.301 1.00 16.91 445 CYS A N 1
ATOM 3667 C CA . CYS A 1 445 ? 54.733 15.548 13.746 1.00 16.30 445 CYS A CA 1
ATOM 3668 C C . CYS A 1 445 ? 56.130 15.089 14.145 1.00 15.58 445 CYS A C 1
ATOM 3669 O O . CYS A 1 445 ? 56.744 14.272 13.456 1.00 15.23 445 CYS A O 1
ATOM 3672 N N . ARG A 1 446 ? 56.633 15.634 15.248 1.00 14.78 446 ARG A N 1
ATOM 3673 C CA . ARG A 1 446 ? 57.948 15.261 15.747 1.00 14.39 446 ARG A CA 1
ATOM 3674 C C . ARG A 1 446 ? 57.800 14.702 17.156 1.00 14.14 446 ARG A C 1
ATOM 3675 O O . ARG A 1 446 ? 56.713 14.756 17.739 1.00 14.03 446 ARG A O 1
ATOM 3683 N N . VAL A 1 447 ? 58.888 14.170 17.704 1.00 13.93 447 VAL A N 1
ATOM 3684 C CA . VAL A 1 447 ? 58.845 13.548 19.022 1.00 13.97 447 VAL A CA 1
ATOM 3685 C C . VAL A 1 447 ? 59.794 14.127 20.064 1.00 13.70 447 VAL A C 1
ATOM 3686 O O . VAL A 1 447 ? 60.970 14.352 19.792 1.00 13.81 447 VAL A O 1
ATOM 3690 N N . SER A 1 448 ? 59.266 14.350 21.266 1.00 13.48 448 SER A N 1
ATOM 3691 C CA . SER A 1 448 ? 60.052 14.859 22.385 1.00 13.22 448 SER A CA 1
ATOM 3692 C C . SER A 1 448 ? 60.188 13.746 23.429 1.00 13.11 448 SER A C 1
ATOM 3693 O O . SER A 1 448 ? 59.356 12.833 23.483 1.00 13.22 448 SER A O 1
ATOM 3696 N N . GLY A 1 449 ? 61.234 13.828 24.246 1.00 13.04 449 GLY A N 1
ATOM 3697 C CA . GLY A 1 449 ? 61.474 12.824 25.270 1.00 12.92 449 GLY A CA 1
ATOM 3698 C C . GLY A 1 449 ? 62.949 12.464 25.329 1.00 12.90 449 GLY A C 1
ATOM 3699 O O . GLY A 1 449 ? 63.648 12.545 24.314 1.00 12.94 449 GLY A O 1
ATOM 3700 N N . THR A 1 450 ? 63.435 12.076 26.507 1.00 12.76 450 THR A N 1
ATOM 3701 C CA . THR A 1 450 ? 64.842 11.709 26.647 1.00 12.84 450 THR A CA 1
ATOM 3702 C C . THR A 1 450 ? 65.089 10.312 26.085 1.00 12.72 450 THR A C 1
ATOM 3703 O O . THR A 1 450 ? 64.155 9.532 25.881 1.00 12.85 450 THR A O 1
ATOM 3707 N N . ALA A 1 451 ? 66.352 9.997 25.833 1.00 12.79 451 ALA A N 1
ATOM 3708 C CA . ALA A 1 451 ? 66.707 8.685 25.308 1.00 12.70 451 ALA A CA 1
ATOM 3709 C C . ALA A 1 451 ? 66.131 7.587 26.204 1.00 12.78 451 ALA A C 1
ATOM 3710 O O . ALA A 1 451 ? 65.555 6.616 25.713 1.00 12.90 451 ALA A O 1
ATOM 3712 N N . ALA A 1 452 ? 66.283 7.755 27.518 1.00 12.90 452 ALA A N 1
ATOM 3713 C CA . ALA A 1 452 ? 65.796 6.780 28.495 1.00 12.92 452 ALA A CA 1
ATOM 3714 C C . ALA A 1 452 ? 64.282 6.605 28.440 1.00 12.99 452 ALA A C 1
ATOM 3715 O O . ALA A 1 452 ? 63.774 5.486 28.545 1.00 13.15 452 ALA A O 1
ATOM 3717 N N . ALA A 1 453 ? 63.565 7.713 28.283 1.00 13.01 453 ALA A N 1
ATOM 3718 C CA . ALA A 1 453 ? 62.112 7.668 28.200 1.00 13.15 453 ALA A CA 1
ATOM 3719 C C . ALA A 1 453 ? 61.663 6.940 26.932 1.00 13.24 453 ALA A C 1
ATOM 3720 O O . ALA A 1 453 ? 60.671 6.205 26.937 1.00 13.40 453 ALA A O 1
ATOM 3722 N N . LEU A 1 454 ? 62.410 7.126 25.849 1.00 13.24 454 LEU A N 1
ATOM 3723 C CA . LEU A 1 454 ? 62.050 6.521 24.576 1.00 13.32 454 LEU A CA 1
ATOM 3724 C C . LEU A 1 454 ? 62.372 5.033 24.443 1.00 13.38 454 LEU A C 1
ATOM 3725 O O . LEU A 1 454 ? 61.803 4.362 23.588 1.00 13.31 454 LEU A O 1
ATOM 3730 N N . VAL A 1 455 ? 63.267 4.518 25.285 1.00 13.43 455 VAL A N 1
ATOM 3731 C CA . VAL A 1 455 ? 63.625 3.098 25.231 1.00 13.61 455 VAL A CA 1
ATOM 3732 C C . VAL A 1 455 ? 62.894 2.254 26.276 1.00 13.67 455 VAL A C 1
ATOM 3733 O O . VAL A 1 455 ? 63.042 1.029 26.307 1.00 13.75 455 VAL A O 1
ATOM 3737 N N . GLY A 1 456 ? 62.116 2.917 27.128 1.00 14.00 456 GLY A N 1
ATOM 3738 C CA . GLY A 1 456 ? 61.340 2.216 28.140 1.00 14.17 456 GLY A CA 1
ATOM 3739 C C . GLY A 1 456 ? 61.885 2.189 29.554 1.00 14.53 456 GLY A C 1
ATOM 3740 O O . GLY A 1 456 ? 61.393 1.429 30.386 1.00 14.40 456 GLY A O 1
ATOM 3741 N N . LEU A 1 457 ? 62.883 3.013 29.852 1.00 14.90 457 LEU A N 1
ATOM 3742 C CA . LEU A 1 457 ? 63.452 3.003 31.193 1.00 15.38 457 LEU A CA 1
ATOM 3743 C C . LEU A 1 457 ? 62.507 3.558 32.258 1.00 15.81 457 LEU A C 1
ATOM 3744 O O . LEU A 1 457 ? 62.615 3.200 33.431 1.00 16.06 457 LEU A O 1
ATOM 3749 N N . ALA A 1 458 ? 61.577 4.421 31.863 1.00 16.24 458 ALA A N 1
ATOM 3750 C CA . ALA A 1 458 ? 60.643 4.988 32.833 1.00 16.82 458 ALA A CA 1
ATOM 3751 C C . ALA A 1 458 ? 59.796 3.900 33.499 1.00 17.17 458 ALA A C 1
ATOM 3752 O O . ALA A 1 458 ? 59.475 4.002 34.684 1.00 17.40 458 ALA A O 1
ATOM 3754 N N . GLN A 1 459 ? 59.442 2.861 32.748 1.00 17.37 459 GLN A N 1
ATOM 3755 C CA . GLN A 1 459 ? 58.640 1.770 33.301 1.00 17.62 459 GLN A CA 1
ATOM 3756 C C . GLN A 1 459 ? 59.503 0.549 33.631 1.00 17.90 459 GLN A C 1
ATOM 3757 O O . GLN A 1 459 ? 58.986 -0.543 33.850 1.00 18.01 459 GLN A O 1
ATOM 3763 N N . ASP A 1 460 ? 60.818 0.745 33.665 1.00 18.31 460 ASP A N 1
ATOM 3764 C CA . ASP A 1 460 ? 61.763 -0.324 33.978 1.00 18.71 460 ASP A CA 1
ATOM 3765 C C . ASP A 1 460 ? 61.727 -1.507 33.009 1.00 18.33 460 ASP A C 1
ATOM 3766 O O . ASP A 1 460 ? 61.795 -2.665 33.427 1.00 18.48 460 ASP A O 1
ATOM 3771 N N . ASP A 1 461 ? 61.615 -1.219 31.717 1.00 17.84 461 ASP A N 1
ATOM 3772 C CA . ASP A 1 461 ? 61.611 -2.275 30.709 1.00 17.48 461 ASP A CA 1
ATOM 3773 C C . ASP A 1 461 ? 62.980 -2.950 30.833 1.00 17.28 461 ASP A C 1
ATOM 3774 O O . ASP A 1 461 ? 64.013 -2.284 30.792 1.00 17.04 461 ASP A O 1
ATOM 3779 N N . PRO A 1 462 ? 63.008 -4.280 31.004 1.00 17.04 462 PRO A N 1
ATOM 3780 C CA . PRO A 1 462 ? 64.282 -5.000 31.136 1.00 16.91 462 PRO A CA 1
ATOM 3781 C C . PRO A 1 462 ? 65.281 -4.816 29.988 1.00 16.68 462 PRO A C 1
ATOM 3782 O O . PRO A 1 462 ? 66.477 -5.050 30.170 1.00 17.11 462 PRO A O 1
ATOM 3787 N N . HIS A 1 463 ? 64.798 -4.393 28.820 1.00 16.21 463 HIS A N 1
ATOM 3788 C CA . HIS A 1 463 ? 65.665 -4.177 27.658 1.00 15.67 463 HIS A CA 1
ATOM 3789 C C . HIS A 1 463 ? 66.146 -2.729 27.516 1.00 15.32 463 HIS A C 1
ATOM 3790 O O . HIS A 1 463 ? 67.027 -2.448 26.706 1.00 15.07 463 HIS A O 1
ATOM 3797 N N . ALA A 1 464 ? 65.567 -1.821 28.296 1.00 14.85 464 ALA A N 1
ATOM 3798 C CA . ALA A 1 464 ? 65.910 -0.399 28.224 1.00 14.80 464 ALA A CA 1
ATOM 3799 C C . ALA A 1 464 ? 67.403 -0.069 28.248 1.00 14.82 464 ALA A C 1
ATOM 3800 O O . ALA A 1 464 ? 67.905 0.624 27.359 1.00 14.74 464 ALA A O 1
ATOM 3802 N N . VAL A 1 465 ? 68.110 -0.551 29.264 1.00 14.78 465 VAL A N 1
ATOM 3803 C CA . VAL A 1 465 ? 69.537 -0.283 29.382 1.00 14.98 465 VAL A CA 1
ATOM 3804 C C . VAL A 1 465 ? 70.312 -0.752 28.152 1.00 14.76 465 VAL A C 1
ATOM 3805 O O . VAL A 1 465 ? 71.178 -0.034 27.642 1.00 14.73 465 VAL A O 1
ATOM 3809 N N . ASP A 1 466 ? 69.994 -1.948 27.666 1.00 14.79 466 ASP A N 1
ATOM 3810 C CA . ASP A 1 466 ? 70.690 -2.474 26.499 1.00 14.82 466 ASP A CA 1
ATOM 3811 C C . ASP A 1 466 ? 70.392 -1.683 25.227 1.00 14.28 466 ASP A C 1
ATOM 3812 O O . ASP A 1 466 ? 71.250 -1.574 24.351 1.00 13.94 466 ASP A O 1
ATOM 3817 N N . ARG A 1 467 ? 69.184 -1.128 25.126 1.00 13.69 467 ARG A N 1
ATOM 3818 C CA . ARG A 1 467 ? 68.821 -0.327 23.959 1.00 13.32 467 ARG A CA 1
ATOM 3819 C C . ARG A 1 467 ? 69.676 0.941 23.915 1.00 13.13 467 ARG A C 1
ATOM 3820 O O . ARG A 1 467 ? 70.142 1.347 22.851 1.00 12.97 467 ARG A O 1
ATOM 3828 N N . ILE A 1 468 ? 69.878 1.562 25.076 1.00 12.98 468 ILE A N 1
ATOM 3829 C CA . ILE A 1 468 ? 70.689 2.775 25.166 1.00 13.13 468 ILE A CA 1
ATOM 3830 C C . ILE A 1 468 ? 72.130 2.470 24.751 1.00 13.11 468 ILE A C 1
ATOM 3831 O O . ILE A 1 468 ? 72.759 3.248 24.031 1.00 12.99 468 ILE A O 1
ATOM 3836 N N . LYS A 1 469 ? 72.648 1.332 25.204 1.00 13.20 469 LYS A N 1
ATOM 3837 C CA . LYS A 1 469 ? 74.010 0.925 24.864 1.00 13.25 469 LYS A CA 1
ATOM 3838 C C . LYS A 1 469 ? 74.154 0.732 23.353 1.00 13.03 469 LYS A C 1
ATOM 3839 O O . LYS A 1 469 ? 75.140 1.170 22.757 1.00 12.80 469 LYS A O 1
ATOM 3849 N N . LEU A 1 470 ? 73.173 0.067 22.742 1.00 12.85 470 LEU A N 1
ATOM 3850 C CA . LEU A 1 470 ? 73.190 -0.190 21.303 1.00 12.77 470 LEU A CA 1
ATOM 3851 C C . LEU A 1 470 ? 73.196 1.105 20.494 1.00 12.67 470 LEU A C 1
ATOM 3852 O O . LEU A 1 470 ? 74.005 1.276 19.581 1.00 12.84 470 LEU A O 1
ATOM 3857 N N . LEU A 1 471 ? 72.293 2.022 20.828 1.00 12.63 471 LEU A N 1
ATOM 3858 C CA . LEU A 1 471 ? 72.223 3.291 20.110 1.00 12.92 471 LEU A CA 1
ATOM 3859 C C . LEU A 1 471 ? 73.537 4.052 20.174 1.00 12.80 471 LEU A C 1
ATOM 3860 O O . LEU A 1 471 ? 74.083 4.459 19.145 1.00 12.79 471 LEU A O 1
ATOM 3868 N N . TYR A 1 472 ? 74.048 4.249 21.383 1.00 12.68 472 TYR A N 1
ATOM 3869 C CA . TYR A 1 472 ? 75.294 4.975 21.532 1.00 12.64 472 TYR A CA 1
ATOM 3870 C C . TYR A 1 472 ? 76.490 4.266 20.904 1.00 12.58 472 TYR A C 1
ATOM 3871 O O . TYR A 1 472 ? 77.418 4.916 20.427 1.00 12.61 472 TYR A O 1
ATOM 3880 N N . SER A 1 473 ? 76.459 2.937 20.873 1.00 12.54 473 SER A N 1
ATOM 3881 C CA . SER A 1 473 ? 77.566 2.187 20.289 1.00 12.51 473 SER A CA 1
ATOM 3882 C C . SER A 1 473 ? 77.734 2.541 18.815 1.00 12.70 473 SER A C 1
ATOM 3883 O O . SER A 1 473 ? 78.855 2.637 18.312 1.00 12.72 473 SER A O 1
ATOM 3886 N N . ILE A 1 474 ? 76.618 2.749 18.126 1.00 12.84 474 ILE A N 1
ATOM 3887 C CA . ILE A 1 474 ? 76.659 3.073 16.708 1.00 13.08 474 ILE A CA 1
ATOM 3888 C C . ILE A 1 474 ? 77.150 4.500 16.457 1.00 12.81 474 ILE A C 1
ATOM 3889 O O . ILE A 1 474 ? 77.929 4.734 15.531 1.00 12.79 474 ILE A O 1
ATOM 3894 N N . ALA A 1 475 ? 76.720 5.451 17.282 1.00 12.74 475 ALA A N 1
ATOM 3895 C CA . ALA A 1 475 ? 77.175 6.832 17.123 1.00 12.63 475 ALA A CA 1
ATOM 3896 C C . ALA A 1 475 ? 78.670 6.915 17.438 1.00 12.80 475 ALA A C 1
ATOM 3897 O O . ALA A 1 475 ? 79.395 7.725 16.861 1.00 12.88 475 ALA A O 1
ATOM 3899 N N . LEU A 1 476 ? 79.126 6.065 18.352 1.00 12.87 476 LEU A N 1
ATOM 3900 C CA . LEU A 1 476 ? 80.529 6.042 18.761 1.00 13.06 476 LEU A CA 1
ATOM 3901 C C . LEU A 1 476 ? 81.479 5.308 17.818 1.00 13.08 476 LEU A C 1
ATOM 3902 O O . LEU A 1 476 ? 82.688 5.521 17.889 1.00 12.94 476 LEU A O 1
ATOM 3907 N N . SER A 1 477 ? 80.951 4.469 16.928 1.00 13.04 477 SER A N 1
ATOM 3908 C CA . SER A 1 477 ? 81.821 3.674 16.062 1.00 13.06 477 SER A CA 1
ATOM 3909 C C . SER A 1 477 ? 81.679 3.757 14.547 1.00 12.83 477 SER A C 1
ATOM 3910 O O . SER A 1 477 ? 82.509 3.199 13.825 1.00 12.93 477 SER A O 1
ATOM 3913 N N . THR A 1 478 ? 80.654 4.438 14.049 1.00 12.76 478 THR A N 1
ATOM 3914 C CA . THR A 1 478 ? 80.478 4.508 12.602 1.00 12.86 478 THR A CA 1
ATOM 3915 C C . THR A 1 478 ? 81.484 5.397 11.875 1.00 13.00 478 THR A C 1
ATOM 3916 O O . THR A 1 478 ? 81.741 5.201 10.689 1.00 13.05 478 THR A O 1
ATOM 3920 N N . GLY A 1 479 ? 82.063 6.360 12.583 1.00 13.18 479 GLY A N 1
ATOM 3921 C CA . GLY A 1 479 ? 83.016 7.257 11.953 1.00 13.45 479 GLY A CA 1
ATOM 3922 C C . GLY A 1 479 ? 82.456 8.660 12.011 1.00 13.63 479 GLY A C 1
ATOM 3923 O O . GLY A 1 479 ? 81.435 8.964 11.390 1.00 13.92 479 GLY A O 1
ATOM 3924 N N . GLY A 1 480 ? 83.136 9.515 12.762 1.00 13.75 480 GLY A N 1
ATOM 3925 C CA . GLY A 1 480 ? 82.687 10.881 12.935 1.00 13.91 480 GLY A CA 1
ATOM 3926 C C . GLY A 1 480 ? 82.816 11.208 14.408 1.00 14.01 480 GLY A C 1
ATOM 3927 O O . GLY A 1 480 ? 83.204 10.347 15.204 1.00 14.21 480 GLY A O 1
ATOM 3928 N N . LEU A 1 481 ? 82.487 12.439 14.777 1.00 14.04 481 LEU A N 1
ATOM 3929 C CA . LEU A 1 481 ? 82.594 12.879 16.164 1.00 14.18 481 LEU A CA 1
ATOM 3930 C C . LEU A 1 481 ? 81.280 12.629 16.907 1.00 14.21 481 LEU A C 1
ATOM 3931 O O . LEU A 1 481 ? 80.253 13.237 16.602 1.00 14.03 481 LEU A O 1
ATOM 3936 N N . PRO A 1 482 ? 81.290 11.711 17.885 1.00 14.12 482 PRO A N 1
ATOM 3937 C CA . PRO A 1 482 ? 80.077 11.404 18.648 1.00 14.14 482 PRO A CA 1
ATOM 3938 C C . PRO A 1 482 ? 79.761 12.458 19.694 1.00 14.27 482 PRO A C 1
ATOM 3939 O O . PRO A 1 482 ? 80.655 12.960 20.375 1.00 14.02 482 PRO A O 1
ATOM 3943 N N . LEU A 1 483 ? 78.479 12.786 19.815 1.00 14.33 483 LEU A N 1
ATOM 3944 C CA . LEU A 1 483 ? 78.023 13.792 20.763 1.00 14.84 483 LEU A CA 1
ATOM 3945 C C . LEU A 1 483 ? 77.026 13.184 21.744 1.00 14.86 483 LEU A C 1
ATOM 3946 O O . LEU A 1 483 ? 75.970 12.683 21.348 1.00 15.47 483 LEU A O 1
ATOM 3951 N N . ILE A 1 484 ? 77.377 13.222 23.023 1.00 14.68 484 ILE A N 1
ATOM 3952 C CA . ILE A 1 484 ? 76.534 12.680 24.080 1.00 14.61 484 ILE A CA 1
ATOM 3953 C C . ILE A 1 484 ? 75.669 13.775 24.694 1.00 14.45 484 ILE A C 1
ATOM 3954 O O . ILE A 1 484 ? 76.175 14.840 25.062 1.00 14.12 484 ILE A O 1
ATOM 3959 N N . TYR A 1 485 ? 74.368 13.523 24.790 1.00 14.30 485 TYR A N 1
ATOM 3960 C CA . TYR A 1 485 ? 73.474 14.484 25.418 1.00 14.50 485 TYR A CA 1
ATOM 3961 C C . TYR A 1 485 ? 73.640 14.203 26.909 1.00 14.50 485 TYR A C 1
ATOM 3962 O O . TYR A 1 485 ? 73.097 13.227 27.433 1.00 14.62 485 TYR A O 1
ATOM 3971 N N . LEU A 1 486 ? 74.397 15.053 27.593 1.00 14.51 486 LEU A N 1
ATOM 3972 C CA . LEU A 1 486 ? 74.668 14.831 29.007 1.00 14.51 486 LEU A CA 1
ATOM 3973 C C . LEU A 1 486 ? 73.413 14.591 29.829 1.00 14.51 486 LEU A C 1
ATOM 3974 O O . LEU A 1 486 ? 72.447 15.350 29.774 1.00 14.60 486 LEU A O 1
ATOM 3979 N N . GLY A 1 487 ? 73.452 13.499 30.581 1.00 14.49 487 GLY A N 1
ATOM 3980 C CA . GLY A 1 487 ? 72.325 13.083 31.389 1.00 14.45 487 GLY A CA 1
ATOM 3981 C C . GLY A 1 487 ? 71.923 11.702 30.898 1.00 14.63 487 GLY A C 1
ATOM 3982 O O . GLY A 1 487 ? 71.423 10.879 31.665 1.00 14.28 487 GLY A O 1
ATOM 3983 N N . ASP A 1 488 ? 72.153 11.448 29.611 1.00 14.54 488 ASP A N 1
ATOM 3984 C CA . ASP A 1 488 ? 71.829 10.157 29.011 1.00 14.81 488 ASP A CA 1
ATOM 3985 C C . ASP A 1 488 ? 72.711 9.053 29.585 1.00 14.71 488 ASP A C 1
ATOM 3986 O O . ASP A 1 488 ? 72.287 7.899 29.666 1.00 14.71 488 ASP A O 1
ATOM 3991 N N . GLU A 1 489 ? 73.932 9.407 29.982 1.00 14.69 489 GLU A N 1
ATOM 3992 C CA . GLU A 1 489 ? 74.868 8.415 30.498 1.00 14.91 489 GLU A CA 1
ATOM 3993 C C . GLU A 1 489 ? 74.506 7.835 31.862 1.00 14.80 489 GLU A C 1
ATOM 3994 O O . GLU A 1 489 ? 75.194 6.938 32.347 1.00 14.89 489 GLU A O 1
ATOM 4000 N N . VAL A 1 490 ? 73.444 8.347 32.483 1.00 14.76 490 VAL A N 1
ATOM 4001 C CA . VAL A 1 490 ? 72.982 7.807 33.763 1.00 14.74 490 VAL A CA 1
ATOM 4002 C C . VAL A 1 490 ? 71.488 7.498 33.696 1.00 14.55 490 VAL A C 1
ATOM 4003 O O . VAL A 1 490 ? 70.848 7.235 34.718 1.00 14.62 490 VAL A O 1
ATOM 4007 N N . GLY A 1 491 ? 70.940 7.532 32.481 1.00 14.36 491 GLY A N 1
ATOM 4008 C CA . GLY A 1 491 ? 69.535 7.218 32.261 1.00 14.16 491 GLY A CA 1
ATOM 4009 C C . GLY A 1 491 ? 68.513 8.225 32.748 1.00 14.08 491 GLY A C 1
ATOM 4010 O O . GLY A 1 491 ? 67.449 7.845 33.238 1.00 14.08 491 GLY A O 1
ATOM 4011 N N . THR A 1 492 ? 68.812 9.509 32.596 1.00 14.03 492 THR A N 1
ATOM 4012 C CA . THR A 1 492 ? 67.893 10.549 33.047 1.00 14.14 492 THR A CA 1
ATOM 4013 C C . THR A 1 492 ? 66.556 10.515 32.306 1.00 14.43 492 THR A C 1
ATOM 4014 O O . THR A 1 492 ? 66.512 10.381 31.080 1.00 14.20 492 THR A O 1
ATOM 4018 N N . LEU A 1 493 ? 65.469 10.638 33.065 1.00 14.61 493 LEU A N 1
ATOM 4019 C CA . LEU A 1 493 ? 64.115 10.603 32.513 1.00 15.30 493 LEU A CA 1
ATOM 4020 C C . LEU A 1 493 ? 63.569 11.995 32.188 1.00 15.46 493 LEU A C 1
ATOM 4021 O O . LEU A 1 493 ? 64.235 13.002 32.428 1.00 15.56 493 LEU A O 1
ATOM 4026 N N . ASN A 1 494 ? 62.358 12.053 31.640 1.00 15.80 494 ASN A N 1
ATOM 4027 C CA . ASN A 1 494 ? 61.760 13.340 31.286 1.00 16.30 494 ASN A CA 1
ATOM 4028 C C . ASN A 1 494 ? 61.565 14.262 32.484 1.00 16.98 494 ASN A C 1
ATOM 4029 O O . ASN A 1 494 ? 61.417 13.803 33.618 1.00 16.99 494 ASN A O 1
ATOM 4034 N N . ASP A 1 495 ? 61.566 15.566 32.223 1.00 17.59 495 ASP A N 1
ATOM 4035 C CA . ASP A 1 495 ? 61.362 16.557 33.275 1.00 18.48 495 ASP A CA 1
ATOM 4036 C C . ASP A 1 495 ? 59.933 16.412 33.793 1.00 18.99 495 ASP A C 1
ATOM 4037 O O . ASP A 1 495 ? 58.992 16.258 33.015 1.00 18.88 495 ASP A O 1
ATOM 4042 N N . ASP A 1 496 ? 59.780 16.467 35.112 1.00 19.81 496 ASP A N 1
ATOM 4043 C CA . ASP A 1 496 ? 58.478 16.303 35.757 1.00 20.58 496 ASP A CA 1
ATOM 4044 C C . ASP A 1 496 ? 57.575 17.528 35.862 1.00 20.66 496 ASP A C 1
ATOM 4045 O O . ASP A 1 496 ? 56.398 17.389 36.188 1.00 20.89 496 ASP A O 1
ATOM 4050 N N . ASP A 1 497 ? 58.098 18.716 35.579 1.00 20.60 497 ASP A N 1
ATOM 4051 C CA . ASP A 1 497 ? 57.292 19.922 35.747 1.00 20.54 497 ASP A CA 1
ATOM 4052 C C . ASP A 1 497 ? 56.934 20.765 34.527 1.00 20.19 497 ASP A C 1
ATOM 4053 O O . ASP A 1 497 ? 56.007 21.574 34.590 1.00 20.17 497 ASP A O 1
ATOM 4058 N N . TRP A 1 498 ? 57.650 20.581 33.425 1.00 19.75 498 TRP A N 1
ATOM 4059 C CA . TRP A 1 498 ? 57.424 21.387 32.229 1.00 19.29 498 TRP A CA 1
ATOM 4060 C C . TRP A 1 498 ? 55.978 21.555 31.740 1.00 19.38 498 TRP A C 1
ATOM 4061 O O . TRP A 1 498 ? 55.585 22.654 31.352 1.00 19.19 498 TRP A O 1
ATOM 4072 N N . SER A 1 499 ? 55.190 20.482 31.752 1.00 19.60 499 SER A N 1
ATOM 4073 C CA . SER A 1 499 ? 53.818 20.551 31.246 1.00 20.00 499 SER A CA 1
ATOM 4074 C C . SER A 1 499 ? 52.869 21.486 31.988 1.00 20.20 499 SER A C 1
ATOM 4075 O O . SER A 1 499 ? 51.812 21.829 31.464 1.00 20.34 499 SER A O 1
ATOM 4078 N N . GLN A 1 500 ? 53.240 21.896 33.19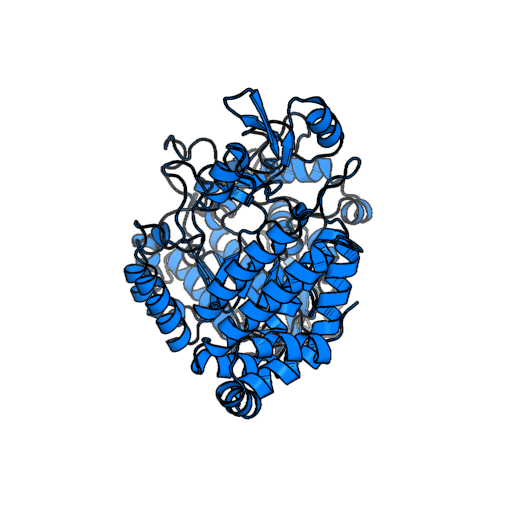6 1.00 20.46 500 GLN A N 1
ATOM 4079 C CA . GLN A 1 500 ? 52.397 22.789 33.979 1.00 20.75 500 GLN A CA 1
ATOM 4080 C C . GLN A 1 500 ? 53.062 24.143 34.232 1.00 20.85 500 GLN A C 1
ATOM 4081 O O . GLN A 1 500 ? 52.536 24.975 34.972 1.00 20.89 500 GLN A O 1
ATOM 4087 N N . ASP A 1 501 ? 54.218 24.348 33.603 1.00 20.86 501 ASP A N 1
ATOM 4088 C CA . ASP A 1 501 ? 54.984 25.595 33.704 1.00 21.01 501 ASP A CA 1
ATOM 4089 C C . ASP A 1 501 ? 54.493 26.481 32.556 1.00 20.96 501 ASP A C 1
ATOM 4090 O O . ASP A 1 501 ? 54.728 26.162 31.392 1.00 20.93 501 ASP A O 1
ATOM 4095 N N . SER A 1 502 ? 53.825 27.588 32.875 1.00 20.90 502 SER A N 1
ATOM 4096 C CA . SER A 1 502 ? 53.283 28.467 31.838 1.00 20.87 502 SER A CA 1
ATOM 4097 C C . SER A 1 502 ? 54.285 28.990 30.807 1.00 20.66 502 SER A C 1
ATOM 4098 O O . SER A 1 502 ? 53.893 29.407 29.719 1.00 20.72 502 SER A O 1
ATOM 4101 N N . ASN A 1 503 ? 55.570 28.968 31.138 1.00 20.30 503 ASN A N 1
ATOM 4102 C CA . ASN A 1 503 ? 56.590 29.434 30.202 1.00 20.01 503 ASN A CA 1
ATOM 4103 C C . ASN A 1 503 ? 57.106 28.290 29.328 1.00 19.71 503 ASN A C 1
ATOM 4104 O O . ASN A 1 503 ? 57.831 28.524 28.358 1.00 19.57 503 ASN A O 1
ATOM 4109 N N . LYS A 1 504 ? 56.716 27.061 29.666 1.00 19.21 504 LYS A N 1
ATOM 4110 C CA . LYS A 1 504 ? 57.159 25.871 28.936 1.00 18.97 504 LYS A CA 1
ATOM 4111 C C . LYS A 1 504 ? 56.055 24.957 28.409 1.00 18.79 504 LYS A C 1
ATOM 4112 O O . LYS A 1 504 ? 56.279 24.189 27.473 1.00 18.69 504 LYS A O 1
ATOM 4118 N N . SER A 1 505 ? 54.875 25.022 29.018 1.00 18.70 505 SER A N 1
ATOM 4119 C CA . SER A 1 505 ? 53.766 24.133 28.662 1.00 18.49 505 SER A CA 1
ATOM 4120 C C . SER A 1 505 ? 53.360 23.971 27.199 1.00 18.28 505 SER A C 1
ATOM 4121 O O . SER A 1 505 ? 52.752 22.959 26.844 1.00 18.37 505 SER A O 1
ATOM 4124 N N . ASP A 1 506 ? 53.675 24.941 26.347 1.00 18.04 506 ASP A N 1
ATOM 4125 C CA . ASP A 1 506 ? 53.312 24.826 24.936 1.00 17.76 506 ASP A CA 1
ATOM 4126 C C . ASP A 1 506 ? 54.499 24.415 24.054 1.00 17.23 506 ASP A C 1
ATOM 4127 O O . ASP A 1 506 ? 54.422 24.481 22.827 1.00 17.32 506 ASP A O 1
ATOM 4132 N N . ASP A 1 507 ? 55.585 23.980 24.687 1.00 16.36 507 ASP A N 1
ATOM 4133 C CA . ASP A 1 507 ? 56.793 23.551 23.973 1.00 15.49 507 ASP A CA 1
ATOM 4134 C C . ASP A 1 507 ? 57.257 22.249 24.628 1.00 14.90 507 ASP A C 1
ATOM 4135 O O . ASP A 1 507 ? 58.030 22.274 25.588 1.00 14.77 507 ASP A O 1
ATOM 4140 N N . SER A 1 508 ? 56.791 21.116 24.105 1.00 14.20 508 SER A N 1
ATOM 4141 C CA . SER A 1 508 ? 57.131 19.815 24.679 1.00 13.51 508 SER A CA 1
ATOM 4142 C C . SER A 1 508 ? 58.616 19.459 24.668 1.00 13.29 508 SER A C 1
ATOM 4143 O O . SER A 1 508 ? 59.025 18.482 25.297 1.00 13.12 508 SER A O 1
ATOM 4146 N N . ARG A 1 509 ? 59.430 20.237 23.963 1.00 12.96 509 ARG A N 1
ATOM 4147 C CA . ARG A 1 509 ? 60.856 19.943 23.944 1.00 12.79 509 ARG A CA 1
ATOM 4148 C C . ARG A 1 509 ? 61.422 20.009 25.358 1.00 12.79 509 ARG A C 1
ATOM 4149 O O . ARG A 1 509 ? 62.438 19.384 25.652 1.00 12.67 509 ARG A O 1
ATOM 4157 N N . TRP A 1 510 ? 60.762 20.759 26.240 1.00 12.93 510 TRP A N 1
ATOM 4158 C CA . TRP A 1 510 ? 61.234 20.862 27.617 1.00 12.90 510 TRP A CA 1
ATOM 4159 C C . TRP A 1 510 ? 61.121 19.528 28.360 1.00 12.82 510 TRP A C 1
ATOM 4160 O O . TRP A 1 510 ? 61.736 19.344 29.410 1.00 13.15 510 TRP A O 1
ATOM 4171 N N . ALA A 1 511 ? 60.347 18.594 27.811 1.00 13.04 511 ALA A N 1
ATOM 4172 C CA . ALA A 1 511 ? 60.208 17.279 28.431 1.00 13.12 511 ALA A CA 1
ATOM 4173 C C . ALA A 1 511 ? 61.571 16.594 28.482 1.00 13.24 511 ALA A C 1
ATOM 4174 O O . ALA A 1 511 ? 61.865 15.853 29.422 1.00 13.48 511 ALA A O 1
ATOM 4176 N N . HIS A 1 512 ? 62.406 16.835 27.472 1.00 13.23 512 HIS A N 1
ATOM 4177 C CA . HIS A 1 512 ? 63.725 16.210 27.446 1.00 13.26 512 HIS A CA 1
ATOM 4178 C C . HIS A 1 512 ? 64.878 17.148 27.785 1.00 13.54 512 HIS A C 1
ATOM 4179 O O . HIS A 1 512 ? 66.004 16.966 27.317 1.00 13.54 512 HIS A O 1
ATOM 4186 N N . ARG A 1 513 ? 64.582 18.149 28.607 1.00 13.84 513 ARG A N 1
ATOM 4187 C CA . ARG A 1 513 ? 65.585 19.098 29.071 1.00 14.36 513 ARG A CA 1
ATOM 4188 C C . ARG A 1 513 ? 65.522 19.106 30.598 1.00 14.80 513 ARG A C 1
ATOM 4189 O O . ARG A 1 513 ? 65.297 20.144 31.218 1.00 14.96 513 ARG A O 1
ATOM 4197 N N . PRO A 1 514 ? 65.714 17.931 31.226 1.00 15.26 514 PRO A N 1
ATOM 4198 C CA . PRO A 1 514 ? 65.667 17.846 32.687 1.00 15.66 514 PRO A CA 1
ATOM 4199 C C . PRO A 1 514 ? 66.914 18.412 33.345 1.00 16.06 514 PRO A C 1
ATOM 4200 O O . PRO A 1 514 ? 67.919 18.675 32.683 1.00 16.00 514 PRO A O 1
ATOM 4204 N N . ARG A 1 515 ? 66.840 18.595 34.657 1.00 16.65 515 ARG A N 1
ATOM 4205 C CA . ARG A 1 515 ? 67.973 19.100 35.417 1.00 17.36 515 ARG A CA 1
ATOM 4206 C C . ARG A 1 515 ? 68.899 17.955 35.791 1.00 17.30 515 ARG A C 1
ATOM 4207 O O . ARG A 1 515 ? 68.535 16.784 35.670 1.00 17.42 515 ARG A O 1
ATOM 4215 N N . TYR A 1 516 ? 70.099 18.307 36.237 1.00 17.28 516 TYR A N 1
ATOM 4216 C CA . TYR A 1 516 ? 71.094 17.334 36.674 1.00 17.32 516 TYR A CA 1
ATOM 4217 C C . TYR A 1 516 ? 70.428 16.503 37.770 1.00 17.41 516 TYR A C 1
ATOM 4218 O O . TYR A 1 516 ? 69.927 17.054 38.751 1.00 17.42 516 TYR A O 1
ATOM 4227 N N . ASN A 1 517 ? 70.401 15.187 37.601 1.00 17.56 517 ASN A N 1
ATOM 4228 C CA . ASN A 1 517 ? 69.778 14.331 38.603 1.00 17.87 517 ASN A CA 1
ATOM 4229 C C . ASN A 1 517 ? 70.828 13.830 39.589 1.00 18.05 517 ASN A C 1
ATOM 4230 O O . ASN A 1 517 ? 71.568 12.890 39.297 1.00 17.89 517 ASN A O 1
ATOM 4235 N N . GLU A 1 518 ? 70.892 14.471 40.753 1.00 18.39 518 GLU A N 1
ATOM 4236 C CA . GLU A 1 518 ? 71.855 14.101 41.790 1.00 18.79 518 GLU A CA 1
ATOM 4237 C C . GLU A 1 518 ? 71.795 12.611 42.125 1.00 18.61 518 GLU A C 1
ATOM 4238 O O . GLU A 1 518 ? 72.824 11.936 42.172 1.00 18.60 518 GLU A O 1
ATOM 4244 N N . ALA A 1 519 ? 70.586 12.107 42.357 1.00 18.39 519 ALA A N 1
ATOM 4245 C CA . ALA A 1 519 ? 70.384 10.705 42.708 1.00 18.31 519 ALA A CA 1
ATOM 4246 C C . ALA A 1 519 ? 71.004 9.736 41.709 1.00 18.16 519 ALA A C 1
ATOM 4247 O O . ALA A 1 519 ? 71.694 8.794 42.099 1.00 18.43 519 ALA A O 1
ATOM 4249 N N . LEU A 1 520 ? 70.755 9.963 40.422 1.00 18.00 520 LEU A N 1
ATOM 4250 C CA . LEU A 1 520 ? 71.289 9.089 39.383 1.00 17.70 520 LEU A CA 1
ATOM 4251 C C . LEU A 1 520 ? 72.804 9.177 39.248 1.00 17.70 520 LEU A C 1
ATOM 4252 O O . LEU A 1 520 ? 73.475 8.160 39.090 1.00 17.42 520 LEU A O 1
ATOM 4257 N N . TYR A 1 521 ? 73.348 10.389 39.304 1.00 17.71 521 TYR A N 1
ATOM 4258 C CA . TYR A 1 521 ? 74.790 10.547 39.186 1.00 17.93 521 TYR A CA 1
ATOM 4259 C C . TYR A 1 521 ? 75.523 9.915 40.363 1.00 18.17 521 TYR A C 1
ATOM 4260 O O . TYR A 1 521 ? 76.661 9.471 40.227 1.00 18.14 521 TYR A O 1
ATOM 4269 N N . ALA A 1 522 ? 74.856 9.855 41.510 1.00 18.54 522 ALA A N 1
ATOM 4270 C CA . ALA A 1 522 ? 75.451 9.263 42.701 1.00 18.96 522 ALA A CA 1
ATOM 4271 C C . ALA A 1 522 ? 75.477 7.737 42.601 1.00 19.19 522 ALA A C 1
ATOM 4272 O O . ALA A 1 522 ? 76.152 7.071 43.386 1.00 19.43 522 ALA A O 1
ATOM 4274 N N . GLN A 1 523 ? 74.741 7.191 41.635 1.00 19.29 523 GLN A N 1
ATOM 4275 C CA . GLN A 1 523 ? 74.679 5.742 41.435 1.00 19.48 523 GLN A CA 1
ATOM 4276 C C . GLN A 1 523 ? 75.510 5.273 40.245 1.00 19.50 523 GLN A C 1
ATOM 4277 O O . GLN A 1 523 ? 75.526 4.079 39.939 1.00 19.56 523 GLN A O 1
ATOM 4283 N N . ARG A 1 524 ? 76.202 6.191 39.576 1.00 19.61 524 ARG A N 1
ATOM 4284 C CA . ARG A 1 524 ? 76.957 5.817 38.387 1.00 19.70 524 ARG A CA 1
ATOM 4285 C C . ARG A 1 524 ? 78.059 4.776 38.554 1.00 20.02 524 ARG A C 1
ATOM 4286 O O . ARG A 1 524 ? 78.525 4.214 37.562 1.00 19.97 524 ARG A O 1
ATOM 4294 N N . ASN A 1 525 ? 78.471 4.503 39.790 1.00 20.33 525 ASN A N 1
ATOM 4295 C CA . ASN A 1 525 ? 79.512 3.502 40.024 1.00 20.81 525 ASN A CA 1
ATOM 4296 C C . ASN A 1 525 ? 78.945 2.201 40.606 1.00 20.86 525 ASN A C 1
ATOM 4297 O O . ASN A 1 525 ? 79.699 1.288 40.945 1.00 20.88 525 ASN A O 1
ATOM 4302 N N . ASP A 1 526 ? 77.619 2.121 40.710 1.00 20.85 526 ASP A N 1
ATOM 4303 C CA . ASP A 1 526 ? 76.940 0.935 41.243 1.00 20.93 526 ASP A CA 1
ATOM 4304 C C . ASP A 1 526 ? 76.389 0.085 40.090 1.00 20.82 526 ASP A C 1
ATOM 4305 O O . ASP A 1 526 ? 75.362 0.421 39.499 1.00 20.63 526 ASP A O 1
ATOM 4310 N N . PRO A 1 527 ? 77.053 -1.041 39.774 1.00 20.75 527 PRO A N 1
ATOM 4311 C CA . PRO A 1 527 ? 76.636 -1.937 38.688 1.00 20.67 527 PRO A CA 1
ATOM 4312 C C . PRO A 1 527 ? 75.251 -2.565 38.821 1.00 20.44 527 PRO A C 1
ATOM 4313 O O . PRO A 1 527 ? 74.744 -3.160 37.868 1.00 20.40 527 PRO A O 1
ATOM 4317 N N . SER A 1 528 ? 74.635 -2.431 39.991 1.00 20.17 528 SER A N 1
ATOM 4318 C CA . SER A 1 528 ? 73.315 -3.007 40.215 1.00 20.02 528 SER A CA 1
ATOM 4319 C C . SER A 1 528 ? 72.181 -2.040 39.897 1.00 19.51 528 SER A C 1
ATOM 4320 O O . SER A 1 528 ? 71.009 -2.399 39.986 1.00 19.76 528 SER A O 1
ATOM 4323 N N . THR A 1 529 ? 72.531 -0.814 39.525 1.00 18.71 529 THR A N 1
ATOM 4324 C CA . THR A 1 529 ? 71.523 0.187 39.191 1.00 18.07 529 THR A CA 1
ATOM 4325 C C . THR A 1 529 ? 71.555 0.467 37.694 1.00 17.66 529 THR A C 1
ATOM 4326 O O . THR A 1 529 ? 72.566 0.229 37.034 1.00 17.53 529 THR A O 1
ATOM 4330 N N . ALA A 1 530 ? 70.445 0.966 37.159 1.00 17.23 530 ALA A N 1
ATOM 4331 C CA . ALA A 1 530 ? 70.378 1.289 35.738 1.00 16.89 530 ALA A CA 1
ATOM 4332 C C . ALA A 1 530 ? 71.416 2.361 35.422 1.00 16.63 530 ALA A C 1
ATOM 4333 O O . ALA A 1 530 ? 72.101 2.288 34.401 1.00 16.62 530 ALA A O 1
ATOM 4335 N N . ALA A 1 531 ? 71.540 3.345 36.310 1.00 16.30 531 ALA A N 1
ATOM 4336 C CA . ALA A 1 531 ? 72.501 4.428 36.121 1.00 16.18 531 ALA A CA 1
ATOM 4337 C C . ALA A 1 531 ? 73.927 3.892 36.017 1.00 16.17 531 ALA A C 1
ATOM 4338 O O . ALA A 1 531 ? 74.684 4.285 35.130 1.00 15.94 531 ALA A O 1
ATOM 4340 N N . GLY A 1 532 ? 74.285 2.992 36.928 1.00 16.21 532 GLY A N 1
ATOM 4341 C CA . GLY A 1 532 ? 75.621 2.422 36.924 1.00 16.42 532 GLY A CA 1
ATOM 4342 C C . GLY A 1 532 ? 75.888 1.540 35.721 1.00 16.58 532 GLY A C 1
ATOM 4343 O O . GLY A 1 532 ? 77.003 1.500 35.200 1.00 16.48 532 GLY A O 1
ATOM 4344 N N . GLN A 1 533 ? 74.866 0.814 35.284 1.00 16.79 533 GLN A N 1
ATOM 4345 C CA . GLN A 1 533 ? 75.003 -0.060 34.127 1.00 17.03 533 GLN A CA 1
ATOM 4346 C C . GLN A 1 533 ? 75.199 0.765 32.857 1.00 16.94 533 GLN A C 1
ATOM 4347 O O . GLN A 1 533 ? 76.080 0.478 32.047 1.00 16.75 533 GLN A O 1
ATOM 4353 N N . ILE A 1 534 ? 74.382 1.798 32.689 1.00 16.70 534 ILE A N 1
ATOM 4354 C CA . ILE A 1 534 ? 74.490 2.657 31.516 1.00 16.72 534 ILE A CA 1
ATOM 4355 C C . ILE A 1 534 ? 75.828 3.394 31.502 1.00 16.93 534 ILE A C 1
ATOM 4356 O O . ILE A 1 534 ? 76.529 3.400 30.489 1.00 16.80 534 ILE A O 1
ATOM 4361 N N . TYR A 1 535 ? 76.185 4.007 32.629 1.00 17.17 535 TYR A N 1
ATOM 4362 C CA . TYR A 1 535 ? 77.434 4.761 32.715 1.00 17.74 535 TYR A CA 1
ATOM 4363 C C . TYR A 1 535 ? 78.677 3.930 32.420 1.00 18.11 535 TYR A C 1
ATOM 4364 O O . TYR A 1 535 ? 79.508 4.307 31.592 1.00 17.85 535 TYR A O 1
ATOM 4373 N N . GLN A 1 536 ? 78.814 2.799 33.098 1.00 18.76 536 GLN A N 1
ATOM 4374 C CA . GLN A 1 536 ? 79.991 1.973 32.889 1.00 19.63 536 GLN A CA 1
ATOM 4375 C C . GLN A 1 536 ? 80.093 1.406 31.479 1.00 19.68 536 GLN A C 1
ATOM 4376 O O . GLN A 1 536 ? 81.191 1.266 30.944 1.00 19.65 536 GLN A O 1
ATOM 4382 N N . ASP A 1 537 ? 78.957 1.098 30.864 1.00 19.80 537 ASP A N 1
ATOM 4383 C CA . ASP A 1 537 ? 78.980 0.564 29.509 1.00 20.02 537 ASP A CA 1
ATOM 4384 C C . ASP A 1 537 ? 79.345 1.644 28.494 1.00 19.46 537 ASP A C 1
ATOM 4385 O O . ASP A 1 537 ? 80.102 1.388 27.558 1.00 19.51 537 ASP A O 1
ATOM 4390 N N . LEU A 1 538 ? 78.820 2.853 28.677 1.00 18.84 538 LEU A N 1
ATOM 4391 C CA . LEU A 1 538 ? 79.152 3.938 27.763 1.00 18.27 538 LEU A CA 1
ATOM 4392 C C . LEU A 1 538 ? 80.600 4.363 27.971 1.00 17.77 538 LEU A C 1
ATOM 4393 O O . LEU A 1 538 ? 81.318 4.630 27.006 1.00 17.31 538 LEU A O 1
ATOM 4398 N N . ARG A 1 539 ? 81.032 4.413 29.228 1.00 17.22 539 ARG A N 1
ATOM 4399 C CA . ARG A 1 539 ? 82.401 4.811 29.530 1.00 16.88 539 ARG A CA 1
ATOM 4400 C C . ARG A 1 539 ? 83.379 3.823 28.910 1.00 16.65 539 ARG A C 1
ATOM 4401 O O . ARG A 1 539 ? 84.434 4.213 28.404 1.00 16.41 539 ARG A O 1
ATOM 4409 N N . HIS A 1 540 ? 83.022 2.543 28.958 1.00 16.40 540 HIS A N 1
ATOM 4410 C CA . HIS A 1 540 ? 83.858 1.497 28.387 1.00 16.38 540 HIS A CA 1
ATOM 4411 C C . HIS A 1 540 ? 83.976 1.696 26.878 1.00 16.09 540 HIS A C 1
ATOM 4412 O O . HIS A 1 540 ? 85.073 1.641 26.326 1.00 16.24 540 HIS A O 1
ATOM 4419 N N . MET A 1 541 ? 82.849 1.932 26.210 1.00 15.82 541 MET A N 1
ATOM 4420 C CA . MET A 1 541 ? 82.878 2.129 24.766 1.00 15.46 541 MET A CA 1
ATOM 4421 C C . MET A 1 541 ? 83.675 3.373 24.391 1.00 15.28 541 MET A C 1
ATOM 4422 O O . MET A 1 541 ? 84.356 3.393 23.366 1.00 15.13 541 MET A O 1
ATOM 4427 N N . ILE A 1 542 ? 83.588 4.411 25.217 1.00 15.14 542 ILE A N 1
ATOM 4428 C CA . ILE A 1 542 ? 84.333 5.636 24.958 1.00 15.11 542 ILE A CA 1
ATOM 4429 C C . ILE A 1 542 ? 85.829 5.337 25.084 1.00 15.16 542 ILE A C 1
ATOM 4430 O O . ILE A 1 542 ? 86.631 5.765 24.251 1.00 15.03 542 ILE A O 1
ATOM 4435 N N . ALA A 1 543 ? 86.193 4.587 26.120 1.00 15.27 543 ALA A N 1
ATOM 4436 C CA . ALA A 1 543 ? 87.590 4.225 26.346 1.00 15.33 543 ALA A CA 1
ATOM 4437 C C . ALA A 1 543 ? 88.141 3.426 25.169 1.00 15.22 543 ALA A C 1
ATOM 4438 O O . ALA A 1 543 ? 89.259 3.671 24.718 1.00 15.51 543 ALA A O 1
ATOM 4440 N N . VAL A 1 544 ? 87.361 2.466 24.679 1.00 14.98 544 VAL A N 1
ATOM 4441 C CA . VAL A 1 544 ? 87.795 1.656 23.548 1.00 14.76 544 VAL A CA 1
ATOM 4442 C C . VAL A 1 544 ? 87.943 2.516 22.288 1.00 14.62 544 VAL A C 1
ATOM 4443 O O . VAL A 1 544 ? 88.955 2.437 21.588 1.00 14.66 544 VAL A O 1
ATOM 4447 N N . ARG A 1 545 ? 86.939 3.344 22.008 1.00 14.54 545 ARG A N 1
ATOM 4448 C CA . ARG A 1 545 ? 86.980 4.213 20.833 1.00 14.57 545 ARG A CA 1
ATOM 4449 C C . ARG A 1 545 ? 88.232 5.083 20.806 1.00 14.83 545 ARG A C 1
ATOM 4450 O O . ARG A 1 545 ? 88.929 5.157 19.796 1.00 14.92 545 ARG A O 1
ATOM 4458 N N . GLN A 1 546 ? 88.512 5.736 21.926 1.00 15.06 546 GLN A N 1
ATOM 4459 C CA . GLN A 1 546 ? 89.646 6.647 22.018 1.00 15.45 546 GLN A CA 1
ATOM 4460 C C . GLN A 1 546 ? 91.035 6.014 22.000 1.00 15.78 546 GLN A C 1
ATOM 4461 O O . GLN A 1 546 ? 92.001 6.658 21.590 1.00 16.19 546 GLN A O 1
ATOM 4467 N N . SER A 1 547 ? 91.137 4.758 22.419 1.00 15.95 547 SER A N 1
ATOM 4468 C CA . SER A 1 547 ? 92.432 4.089 22.467 1.00 16.09 547 SER A CA 1
ATOM 4469 C C . SER A 1 547 ? 92.730 3.161 21.296 1.00 15.93 547 SER A C 1
ATOM 4470 O O . SER A 1 547 ? 93.894 2.895 21.004 1.00 16.08 547 SER A O 1
ATOM 4473 N N . ASN A 1 548 ? 91.686 2.670 20.635 1.00 15.67 548 ASN A N 1
ATOM 4474 C CA . ASN A 1 548 ? 91.849 1.737 19.518 1.00 15.31 548 ASN A CA 1
ATOM 4475 C C . ASN A 1 548 ? 91.858 2.460 18.169 1.00 15.14 548 ASN A C 1
ATOM 4476 O O . ASN A 1 548 ? 90.854 3.036 17.760 1.00 15.13 548 ASN A O 1
ATOM 4481 N N . PRO A 1 549 ? 92.990 2.410 17.446 1.00 14.89 549 PRO A N 1
ATOM 4482 C CA . PRO A 1 549 ? 93.099 3.082 16.146 1.00 14.92 549 PRO A CA 1
ATOM 4483 C C . PRO A 1 549 ? 92.177 2.584 15.035 1.00 14.80 549 PRO A C 1
ATOM 4484 O O . PRO A 1 549 ? 92.038 3.239 14.000 1.00 14.87 549 PRO A O 1
ATOM 4488 N N . ARG A 1 550 ? 91.549 1.433 15.242 1.00 14.60 550 ARG A N 1
ATOM 4489 C CA . ARG A 1 550 ? 90.648 0.887 14.236 1.00 14.64 550 ARG A CA 1
ATOM 4490 C C . ARG A 1 550 ? 89.401 1.753 14.063 1.00 14.62 550 ARG A C 1
ATOM 4491 O O . ARG A 1 550 ? 88.661 1.589 13.096 1.00 14.39 550 ARG A O 1
ATOM 4499 N N . PHE A 1 551 ? 89.172 2.671 15.000 1.00 14.69 551 PHE A N 1
ATOM 4500 C CA . PHE A 1 551 ? 88.003 3.549 14.938 1.00 14.98 551 PHE A CA 1
ATOM 4501 C C . PHE A 1 551 ? 88.305 4.909 14.312 1.00 15.11 551 PHE A C 1
ATOM 4502 O O . PHE A 1 551 ? 87.399 5.714 14.097 1.00 15.16 551 PHE A O 1
ATOM 4510 N N . ASP A 1 552 ? 89.576 5.160 14.011 1.00 15.03 552 ASP A N 1
ATOM 4511 C CA . ASP A 1 552 ? 89.998 6.439 13.443 1.00 15.11 552 ASP A CA 1
ATOM 4512 C C . ASP A 1 552 ? 89.372 6.747 12.081 1.00 14.83 552 ASP A C 1
ATOM 4513 O O . ASP A 1 552 ? 89.064 5.843 11.304 1.00 15.04 552 ASP A O 1
ATOM 4518 N N . GLY A 1 553 ? 89.180 8.032 11.797 1.00 14.68 553 GLY A N 1
ATOM 4519 C CA . GLY A 1 553 ? 88.605 8.416 10.522 1.00 14.48 553 GLY A CA 1
ATOM 4520 C C . GLY A 1 553 ? 87.091 8.359 10.497 1.00 14.42 553 GLY A C 1
ATOM 4521 O O . GLY A 1 553 ? 86.457 7.972 11.478 1.00 14.60 553 GLY A O 1
ATOM 4522 N N . GLY A 1 554 ? 86.509 8.728 9.363 1.00 14.21 554 GLY A N 1
ATOM 4523 C CA . GLY A 1 554 ? 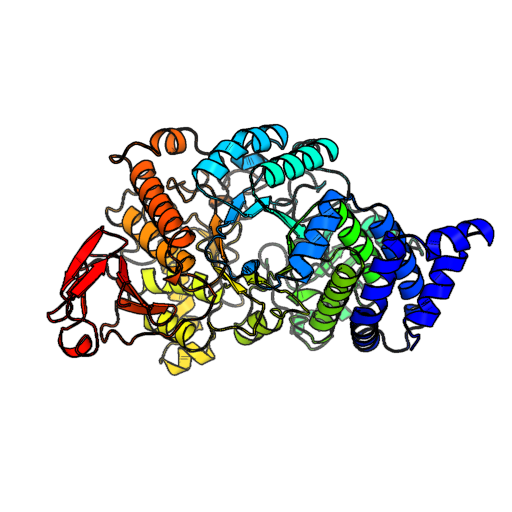85.061 8.720 9.256 1.00 14.06 554 GLY A CA 1
ATOM 4524 C C . GLY A 1 554 ? 84.474 7.824 8.182 1.00 14.05 554 GLY A C 1
ATOM 4525 O O . GLY A 1 554 ? 83.270 7.859 7.952 1.00 13.80 554 GLY A O 1
ATOM 4526 N N . ARG A 1 555 ? 85.306 7.008 7.538 1.00 14.11 555 ARG A N 1
ATOM 4527 C CA . ARG A 1 555 ? 84.839 6.127 6.473 1.00 14.40 555 ARG A CA 1
ATOM 4528 C C . ARG A 1 555 ? 84.427 4.738 6.966 1.00 14.23 555 ARG A C 1
ATOM 4529 O O . ARG A 1 555 ? 84.971 4.221 7.943 1.00 13.99 555 ARG A O 1
ATOM 4537 N N . LEU A 1 556 ? 83.450 4.144 6.289 1.00 14.22 556 LEU A N 1
ATOM 4538 C CA . LEU A 1 556 ? 83.003 2.797 6.636 1.00 14.38 556 LEU A CA 1
ATOM 4539 C C . LEU A 1 556 ? 82.457 2.084 5.410 1.00 14.44 556 LEU A C 1
ATOM 4540 O O . LEU A 1 556 ? 82.088 2.714 4.416 1.00 14.53 556 LEU A O 1
ATOM 4545 N N . VAL A 1 557 ? 82.437 0.760 5.486 1.00 14.46 557 VAL A N 1
ATOM 4546 C CA . VAL A 1 557 ? 81.892 -0.070 4.422 1.00 14.64 557 VAL A CA 1
ATOM 4547 C C . VAL A 1 557 ? 80.900 -0.979 5.136 1.00 14.51 557 VAL A C 1
ATOM 4548 O O . VAL A 1 557 ? 81.249 -1.598 6.140 1.00 14.69 557 VAL A O 1
ATOM 4552 N N . THR A 1 558 ? 79.663 -1.053 4.652 1.00 14.11 558 THR A N 1
ATOM 4553 C CA . THR A 1 558 ? 78.696 -1.915 5.317 1.00 14.06 558 THR A CA 1
ATOM 4554 C C . THR A 1 558 ? 78.946 -3.381 4.992 1.00 14.07 558 THR A C 1
ATOM 4555 O O . THR A 1 558 ? 79.570 -3.711 3.983 1.00 14.38 558 THR A O 1
ATOM 4559 N N . PHE A 1 559 ? 78.475 -4.254 5.874 1.00 14.03 559 PHE A N 1
ATOM 4560 C CA . PHE A 1 559 ? 78.620 -5.693 5.706 1.00 14.13 559 PHE A CA 1
ATOM 4561 C C . PHE A 1 559 ? 77.212 -6.272 5.671 1.00 14.35 559 PHE A C 1
ATOM 4562 O O . PHE A 1 559 ? 76.404 -5.978 6.548 1.00 14.31 559 PHE A O 1
ATOM 4570 N N . ASN A 1 560 ? 76.911 -7.081 4.657 1.00 14.67 560 ASN A N 1
ATOM 4571 C CA . ASN A 1 560 ? 75.586 -7.688 4.557 1.00 14.99 560 ASN A CA 1
ATOM 4572 C C . ASN A 1 560 ? 75.517 -8.882 5.506 1.00 14.72 560 ASN A C 1
ATOM 4573 O O . ASN A 1 560 ? 76.163 -9.900 5.288 1.00 14.93 560 ASN A O 1
ATOM 4578 N N . THR A 1 561 ? 74.725 -8.740 6.565 1.00 14.11 561 THR A N 1
ATOM 4579 C CA . THR A 1 561 ? 74.588 -9.773 7.590 1.00 13.64 561 THR A CA 1
ATOM 4580 C C . THR A 1 561 ? 73.626 -10.903 7.240 1.00 13.57 561 THR A C 1
ATOM 4581 O O . THR A 1 561 ? 73.650 -11.957 7.871 1.00 13.23 561 THR A O 1
ATOM 4585 N N . ASN A 1 562 ? 72.773 -10.668 6.250 1.00 13.54 562 ASN A N 1
ATOM 4586 C CA . ASN A 1 562 ? 71.766 -11.637 5.829 1.00 13.77 562 ASN A CA 1
ATOM 4587 C C . ASN A 1 562 ? 70.722 -11.929 6.908 1.00 13.68 562 ASN A C 1
ATOM 4588 O O . ASN A 1 562 ? 70.057 -12.966 6.895 1.00 13.72 562 ASN A O 1
ATOM 4593 N N . ASN A 1 563 ? 70.599 -10.994 7.846 1.00 13.74 563 ASN A N 1
ATOM 4594 C CA . ASN A 1 563 ? 69.601 -11.065 8.908 1.00 13.63 563 ASN A CA 1
ATOM 4595 C C . ASN A 1 563 ? 69.040 -9.646 8.991 1.00 13.64 563 ASN A C 1
ATOM 4596 O O . ASN A 1 563 ? 69.749 -8.711 9.378 1.00 13.59 563 ASN A O 1
ATOM 4601 N N . LYS A 1 564 ? 67.771 -9.493 8.621 1.00 13.53 564 LYS A N 1
ATOM 4602 C CA . LYS A 1 564 ? 67.119 -8.187 8.599 1.00 13.58 564 LYS A CA 1
ATOM 4603 C C . LYS A 1 564 ? 67.073 -7.438 9.929 1.00 13.23 564 LYS A C 1
ATOM 4604 O O . LYS A 1 564 ? 66.698 -6.268 9.957 1.00 13.25 564 LYS A O 1
ATOM 4610 N N . HIS A 1 565 ? 67.455 -8.097 11.020 1.00 13.08 565 HIS A N 1
ATOM 4611 C CA . HIS A 1 565 ? 67.441 -7.463 12.338 1.00 12.82 565 HIS A CA 1
ATOM 4612 C C . HIS A 1 565 ? 68.826 -7.039 12.819 1.00 12.57 565 HIS A C 1
ATOM 4613 O O . HIS A 1 565 ? 68.947 -6.376 13.850 1.00 12.51 565 HIS A O 1
ATOM 4620 N N . ILE A 1 566 ? 69.865 -7.424 12.085 1.00 12.34 566 ILE A N 1
ATOM 4621 C CA . ILE A 1 566 ? 71.232 -7.122 12.499 1.00 12.21 566 ILE A CA 1
ATOM 4622 C C . ILE A 1 566 ? 71.975 -6.212 11.534 1.00 12.05 566 ILE A C 1
ATOM 4623 O O . ILE A 1 566 ? 72.103 -6.522 10.351 1.00 12.24 566 ILE A O 1
ATOM 4628 N N . ILE A 1 567 ? 72.461 -5.081 12.040 1.00 12.14 567 ILE A N 1
ATOM 4629 C CA . ILE A 1 567 ? 73.223 -4.158 11.208 1.00 11.92 567 ILE A CA 1
ATOM 4630 C C . ILE A 1 567 ? 74.694 -4.576 11.312 1.00 12.12 567 ILE A C 1
ATOM 4631 O O . ILE A 1 567 ? 75.131 -5.107 12.337 1.00 11.89 567 ILE A O 1
ATOM 4636 N N . GLY A 1 568 ? 75.445 -4.351 10.240 1.00 11.87 568 GLY A N 1
ATOM 4637 C CA . GLY A 1 568 ? 76.851 -4.701 10.234 1.00 12.05 568 GLY A CA 1
ATOM 4638 C C . GLY A 1 568 ? 77.659 -3.743 9.383 1.00 12.23 568 GLY A C 1
ATOM 4639 O O . GLY A 1 568 ? 77.211 -3.300 8.329 1.00 12.47 568 GLY A O 1
ATOM 4640 N N . TYR A 1 569 ? 78.858 -3.412 9.847 1.00 12.45 569 TYR A N 1
ATOM 4641 C CA . TYR A 1 569 ? 79.726 -2.517 9.102 1.00 12.52 569 TYR A CA 1
ATOM 4642 C C . TYR A 1 569 ? 81.165 -2.703 9.543 1.00 12.70 569 TYR A C 1
ATOM 4643 O O . TYR A 1 569 ? 81.438 -3.221 10.629 1.00 12.68 569 TYR A O 1
ATOM 4652 N N . ILE A 1 570 ? 82.083 -2.291 8.679 1.00 12.85 570 ILE A N 1
ATOM 4653 C CA . ILE A 1 570 ? 83.501 -2.455 8.939 1.00 13.18 570 ILE A CA 1
ATOM 4654 C C . ILE A 1 570 ? 84.252 -1.131 8.902 1.00 13.22 570 ILE A C 1
ATOM 4655 O O . ILE A 1 570 ? 84.068 -0.327 7.989 1.00 13.25 570 ILE A O 1
ATOM 4660 N N . ARG A 1 571 ? 85.093 -0.915 9.910 1.00 13.45 571 ARG A N 1
ATOM 4661 C CA . ARG A 1 571 ? 85.904 0.294 10.001 1.00 13.71 571 ARG A CA 1
ATOM 4662 C C . ARG A 1 571 ? 87.356 -0.059 9.680 1.00 14.11 571 ARG A C 1
ATOM 4663 O O . ARG A 1 571 ? 87.901 -1.027 10.215 1.00 14.04 571 ARG A O 1
ATOM 4671 N N . ASN A 1 572 ? 87.968 0.729 8.802 1.00 14.51 572 ASN A N 1
ATOM 4672 C CA . ASN A 1 572 ? 89.362 0.540 8.414 1.00 15.01 572 ASN A CA 1
ATOM 4673 C C . ASN A 1 572 ? 89.731 -0.899 8.058 1.00 15.37 572 ASN A C 1
ATOM 4674 O O . ASN A 1 572 ? 90.874 -1.323 8.243 1.00 15.52 572 ASN A O 1
ATOM 4679 N N . ASN A 1 573 ? 88.756 -1.636 7.539 1.00 15.69 573 ASN A N 1
ATOM 4680 C CA . ASN A 1 573 ? 88.952 -3.025 7.140 1.00 16.08 573 ASN A CA 1
ATOM 4681 C C . ASN A 1 573 ? 89.596 -3.814 8.280 1.00 15.85 573 ASN A C 1
ATOM 4682 O O . ASN A 1 573 ? 90.359 -4.752 8.043 1.00 16.17 573 ASN A O 1
ATOM 4687 N N . ALA A 1 574 ? 89.271 -3.448 9.519 1.00 15.52 574 ALA A N 1
ATOM 4688 C CA . ALA A 1 574 ? 89.859 -4.114 10.679 1.00 15.19 574 ALA A CA 1
ATOM 4689 C C . ALA A 1 574 ? 88.915 -4.307 11.869 1.00 15.04 574 ALA A C 1
ATOM 4690 O O . ALA A 1 574 ? 89.207 -5.090 12.774 1.00 15.08 574 ALA A O 1
ATOM 4692 N N . LEU A 1 575 ? 87.797 -3.590 11.876 1.00 14.77 575 LEU A N 1
ATOM 4693 C CA . LEU A 1 575 ? 86.828 -3.699 12.964 1.00 14.54 575 LEU A CA 1
ATOM 4694 C C . LEU A 1 575 ? 85.446 -3.993 12.387 1.00 14.30 575 LEU A C 1
ATOM 4695 O O . LEU A 1 575 ? 84.891 -3.182 11.642 1.00 14.40 575 LEU A O 1
ATOM 4700 N N . LEU A 1 576 ? 84.904 -5.159 12.734 1.00 13.86 576 LEU A N 1
ATOM 4701 C CA . LEU A 1 576 ? 83.589 -5.582 12.266 1.00 13.57 576 LEU A CA 1
ATOM 4702 C C . LEU A 1 576 ? 82.584 -5.408 13.394 1.00 13.34 576 LEU A C 1
ATOM 4703 O O . LEU A 1 576 ? 82.665 -6.090 14.416 1.00 13.39 576 LEU A O 1
ATOM 4708 N N . ALA A 1 577 ? 81.636 -4.495 13.201 1.00 13.18 577 ALA A N 1
ATOM 4709 C CA . ALA A 1 577 ? 80.619 -4.225 14.207 1.00 13.03 577 ALA A CA 1
ATOM 4710 C C . ALA A 1 577 ? 79.276 -4.838 13.832 1.00 13.11 577 ALA A C 1
ATOM 4711 O O . ALA A 1 577 ? 78.833 -4.731 12.686 1.00 13.08 577 ALA A O 1
ATOM 4713 N N . PHE A 1 578 ? 78.647 -5.494 14.805 1.00 13.05 578 PHE A N 1
ATOM 4714 C CA . PHE A 1 578 ? 77.323 -6.092 14.628 1.00 13.18 578 PHE A CA 1
ATOM 4715 C C . PHE A 1 578 ? 76.423 -5.510 15.706 1.00 13.25 578 PHE A C 1
ATOM 4716 O O . PHE A 1 578 ? 76.841 -5.361 16.856 1.00 13.53 578 PHE A O 1
ATOM 4724 N N . GLY A 1 579 ? 75.189 -5.187 15.332 1.00 13.01 579 GLY A N 1
ATOM 4725 C CA . GLY A 1 579 ? 74.237 -4.651 16.287 1.00 12.98 579 GLY A CA 1
ATOM 4726 C C . GLY A 1 579 ? 72.884 -5.307 16.069 1.00 12.89 579 GLY A C 1
ATOM 4727 O O . GLY A 1 579 ? 72.316 -5.212 14.983 1.00 12.85 579 GLY A O 1
ATOM 4728 N N . ASN A 1 580 ? 72.374 -5.988 17.091 1.00 12.93 580 ASN A N 1
ATOM 4729 C CA . ASN A 1 580 ? 71.080 -6.666 16.996 1.00 12.95 580 ASN A CA 1
ATOM 4730 C C . ASN A 1 580 ? 69.961 -5.748 17.476 1.00 13.08 580 ASN A C 1
ATOM 4731 O O . ASN A 1 580 ? 69.908 -5.387 18.648 1.00 13.10 580 ASN A O 1
ATOM 4736 N N . PHE A 1 581 ? 69.071 -5.365 16.565 1.00 13.09 581 PHE A N 1
ATOM 4737 C CA . PHE A 1 581 ? 67.972 -4.473 16.919 1.00 13.26 581 PHE A CA 1
ATOM 4738 C C . PHE A 1 581 ? 66.672 -5.171 17.301 1.00 13.62 581 PHE A C 1
ATOM 4739 O O . PHE A 1 581 ? 65.627 -4.528 17.412 1.00 13.57 581 PHE A O 1
ATOM 4747 N N . SER A 1 582 ? 66.746 -6.482 17.502 1.00 13.91 582 SER A N 1
ATOM 4748 C CA . SER A 1 582 ? 65.587 -7.284 17.883 1.00 14.35 582 SER A CA 1
ATOM 4749 C C . SER A 1 582 ? 65.644 -7.572 19.380 1.00 14.64 582 SER A C 1
ATOM 4750 O O . SER A 1 582 ? 66.728 -7.645 19.960 1.00 14.65 582 SER A O 1
ATOM 4753 N N . GLU A 1 583 ? 64.479 -7.735 20.001 1.00 15.08 583 GLU A N 1
ATOM 4754 C CA . GLU A 1 583 ? 64.419 -8.038 21.428 1.00 15.79 583 GLU A CA 1
ATOM 4755 C C . GLU A 1 583 ? 64.559 -9.546 21.643 1.00 15.82 583 GLU A C 1
ATOM 4756 O O . GLU A 1 583 ? 64.434 -10.038 22.763 1.00 16.23 583 GLU A O 1
ATOM 4762 N N . TYR A 1 584 ? 64.811 -10.269 20.554 1.00 15.98 584 TYR A N 1
ATOM 4763 C CA . TYR A 1 584 ? 64.993 -11.719 20.598 1.00 16.10 584 TYR A CA 1
ATOM 4764 C C . TYR A 1 584 ? 66.386 -12.049 20.070 1.00 15.98 584 TYR A C 1
ATOM 4765 O O . TYR A 1 584 ? 67.008 -11.231 19.391 1.00 15.89 584 TYR A O 1
ATOM 4774 N N . PRO A 1 585 ? 66.902 -13.248 20.382 1.00 15.83 585 PRO A N 1
ATOM 4775 C CA . PRO A 1 585 ? 68.234 -13.594 19.878 1.00 15.70 585 PRO A CA 1
ATOM 4776 C C . PRO A 1 585 ? 68.182 -13.659 18.354 1.00 15.56 585 PRO A C 1
ATOM 4777 O O . PRO A 1 585 ? 67.176 -14.076 17.782 1.00 15.59 585 PRO A O 1
ATOM 4781 N N . GLN A 1 586 ? 69.258 -13.231 17.701 1.00 15.42 586 GLN A N 1
ATOM 4782 C CA . GLN A 1 586 ? 69.328 -13.248 16.245 1.00 15.34 586 GLN A CA 1
ATOM 4783 C C . GLN A 1 586 ? 70.674 -13.817 15.819 1.00 15.47 586 GLN A C 1
ATOM 4784 O O . GLN A 1 586 ? 71.691 -13.576 16.466 1.00 15.72 586 GLN A O 1
ATOM 4790 N N . THR A 1 587 ? 70.680 -14.550 14.712 1.00 15.57 587 THR A N 1
ATOM 4791 C CA . THR A 1 587 ? 71.895 -15.198 14.237 1.00 15.72 587 THR A CA 1
ATOM 4792 C C . THR A 1 587 ? 72.481 -14.718 12.911 1.00 15.56 587 THR A C 1
ATOM 4793 O O . THR A 1 587 ? 71.759 -14.351 11.983 1.00 15.53 587 THR A O 1
ATOM 4797 N N . VAL A 1 588 ? 73.808 -14.700 12.853 1.00 15.39 588 VAL A N 1
ATOM 4798 C CA . VAL A 1 588 ? 74.533 -14.392 11.623 1.00 15.31 588 VAL A CA 1
ATOM 4799 C C . VAL A 1 588 ? 75.128 -15.777 11.341 1.00 15.34 588 VAL A C 1
ATOM 4800 O O . VAL A 1 588 ? 75.914 -16.289 12.137 1.00 15.48 588 VAL A O 1
ATOM 4804 N N . THR A 1 589 ? 74.733 -16.394 10.232 1.00 15.18 589 THR A N 1
ATOM 4805 C CA . THR A 1 589 ? 75.201 -17.744 9.916 1.00 15.34 589 THR A CA 1
ATOM 4806 C C . THR A 1 589 ? 76.678 -17.897 9.581 1.00 15.40 589 THR A C 1
ATOM 4807 O O . THR A 1 589 ? 77.340 -16.959 9.137 1.00 15.46 589 THR A O 1
ATOM 4811 N N . ALA A 1 590 ? 77.183 -19.110 9.792 1.00 15.63 590 ALA A N 1
ATOM 4812 C CA . ALA A 1 590 ? 78.570 -19.425 9.489 1.00 15.65 590 ALA A CA 1
ATOM 4813 C C . ALA A 1 590 ? 78.779 -19.227 7.993 1.00 15.57 590 ALA A C 1
ATOM 4814 O O . ALA A 1 590 ? 79.854 -18.814 7.556 1.00 15.67 590 ALA A O 1
ATOM 4816 N N . HIS A 1 591 ? 77.746 -19.521 7.210 1.00 15.41 591 HIS A N 1
ATOM 4817 C CA . HIS A 1 591 ? 77.833 -19.361 5.764 1.00 15.28 591 HIS A CA 1
ATOM 4818 C C . HIS A 1 591 ? 78.130 -17.904 5.414 1.00 15.19 591 HIS A C 1
ATOM 4819 O O . HIS A 1 591 ? 78.947 -17.610 4.541 1.00 15.34 591 HIS A O 1
ATOM 4826 N N . THR A 1 592 ? 77.468 -16.990 6.112 1.00 15.18 592 THR A N 1
ATOM 4827 C CA . THR A 1 592 ? 77.661 -15.567 5.878 1.00 15.08 592 THR A CA 1
ATOM 4828 C C . THR A 1 592 ? 79.054 -15.098 6.299 1.00 15.25 592 THR A C 1
ATOM 4829 O O . THR A 1 592 ? 79.605 -14.163 5.714 1.00 15.35 592 THR A O 1
ATOM 4833 N N . LEU A 1 593 ? 79.621 -15.766 7.301 1.00 15.70 593 LEU A N 1
ATOM 4834 C CA . LEU A 1 593 ? 80.932 -15.414 7.849 1.00 16.05 593 LEU A CA 1
ATOM 4835 C C . LEU A 1 593 ? 82.143 -16.159 7.275 1.00 16.40 593 LEU A C 1
ATOM 4836 O O . LEU A 1 593 ? 83.251 -16.022 7.796 1.00 16.66 593 LEU A O 1
ATOM 4841 N N . GLN A 1 594 ? 81.948 -16.924 6.204 1.00 16.69 594 GLN A N 1
ATOM 4842 C CA . GLN A 1 594 ? 83.036 -17.709 5.609 1.00 17.12 594 GLN A CA 1
ATOM 4843 C C . GLN A 1 594 ? 84.327 -16.974 5.249 1.00 17.50 594 GLN A C 1
ATOM 4844 O O . GLN A 1 594 ? 85.409 -17.556 5.329 1.00 17.86 594 GLN A O 1
ATOM 4850 N N . ALA A 1 595 ? 84.225 -15.715 4.843 1.00 17.97 595 ALA A N 1
ATOM 4851 C CA . ALA A 1 595 ? 85.408 -14.953 4.453 1.00 18.34 595 ALA A CA 1
ATOM 4852 C C . ALA A 1 595 ? 86.153 -14.290 5.609 1.00 18.65 595 ALA A C 1
ATOM 4853 O O . ALA A 1 595 ? 87.229 -13.729 5.411 1.00 18.80 595 ALA A O 1
ATOM 4855 N N . MET A 1 596 ? 85.584 -14.361 6.808 1.00 18.90 596 MET A N 1
ATOM 4856 C CA . MET A 1 596 ? 86.186 -13.760 7.999 1.00 19.32 596 MET A CA 1
ATOM 4857 C C . MET A 1 596 ? 87.190 -14.679 8.691 1.00 19.49 596 MET A C 1
ATOM 4858 O O . MET A 1 596 ? 87.214 -15.883 8.442 1.00 19.35 596 MET A O 1
ATOM 4863 N N . PRO A 1 597 ? 88.049 -14.116 9.563 1.00 19.71 597 PRO A N 1
ATOM 4864 C CA . PRO A 1 597 ? 89.033 -14.938 10.275 1.00 20.04 597 PRO A CA 1
ATOM 4865 C C . PRO A 1 597 ? 88.260 -15.933 11.134 1.00 20.46 597 PRO A C 1
ATOM 4866 O O . PRO A 1 597 ? 87.140 -15.640 11.555 1.00 20.38 597 PRO A O 1
ATOM 4870 N N . PHE A 1 598 ? 88.847 -17.095 11.406 1.00 20.84 598 PHE A N 1
ATOM 4871 C CA . PHE A 1 598 ? 88.157 -18.111 12.197 1.00 21.39 598 PHE A CA 1
ATOM 4872 C C . PHE A 1 598 ? 87.799 -17.661 13.607 1.00 21.24 598 PHE A C 1
ATOM 4873 O O . PHE A 1 598 ? 86.818 -18.135 14.180 1.00 21.17 598 PHE A O 1
ATOM 4881 N N . LYS A 1 599 ? 88.599 -16.757 14.165 1.00 21.08 599 LYS A N 1
ATOM 4882 C CA . LYS A 1 599 ? 88.362 -16.239 15.508 1.00 20.98 599 LYS A CA 1
ATOM 4883 C C . LYS A 1 599 ? 88.625 -14.742 15.539 1.00 20.32 599 LYS A C 1
ATOM 4884 O O . LYS A 1 599 ? 89.426 -14.229 14.758 1.00 20.33 599 LYS A O 1
ATOM 4890 N N . ALA A 1 600 ? 87.946 -14.042 16.439 1.00 19.51 600 ALA A N 1
ATOM 4891 C CA . ALA A 1 600 ? 88.129 -12.604 16.569 1.00 18.74 600 ALA A CA 1
ATOM 4892 C C . ALA A 1 600 ? 87.765 -12.141 17.972 1.00 18.24 600 ALA A C 1
ATOM 4893 O O . ALA A 1 600 ? 86.820 -12.642 18.580 1.00 17.97 600 ALA A O 1
ATOM 4895 N N . HIS A 1 601 ? 88.527 -11.181 18.480 1.00 17.81 601 HIS A N 1
ATOM 4896 C CA . HIS A 1 601 ? 88.298 -10.631 19.810 1.00 17.50 601 HIS A CA 1
ATOM 4897 C C . HIS A 1 601 ? 87.166 -9.602 19.798 1.00 17.01 601 HIS A C 1
ATOM 4898 O O . HIS A 1 601 ? 87.150 -8.708 18.955 1.00 16.89 601 HIS A O 1
ATOM 4905 N N . ASP A 1 602 ? 86.223 -9.738 20.728 1.00 16.51 602 ASP A N 1
ATOM 4906 C CA . ASP A 1 602 ? 85.113 -8.792 20.846 1.00 16.20 602 ASP A CA 1
ATOM 4907 C C . ASP A 1 602 ? 85.459 -7.759 21.917 1.00 16.17 602 ASP A C 1
ATOM 4908 O O . ASP A 1 602 ? 85.574 -8.094 23.095 1.00 15.97 602 ASP A O 1
ATOM 4913 N N . LEU A 1 603 ? 85.616 -6.506 21.498 1.00 16.20 603 LEU A N 1
ATOM 4914 C CA . LEU A 1 603 ? 85.968 -5.420 22.404 1.00 16.41 603 LEU A CA 1
ATOM 4915 C C . LEU A 1 603 ? 84.863 -5.029 23.382 1.00 16.63 603 LEU A C 1
ATOM 4916 O O . LEU A 1 603 ? 85.142 -4.436 24.424 1.00 16.80 603 LEU A O 1
ATOM 4921 N N . ILE A 1 604 ? 83.614 -5.343 23.051 1.00 16.95 604 ILE A N 1
ATOM 4922 C CA . ILE A 1 604 ? 82.505 -5.003 23.936 1.00 17.27 604 ILE A CA 1
ATOM 4923 C C . ILE A 1 604 ? 82.460 -5.934 25.150 1.00 17.80 604 ILE A C 1
ATOM 4924 O O . ILE A 1 604 ? 82.493 -5.473 26.294 1.00 17.79 604 ILE A O 1
ATOM 4929 N N . GLY A 1 605 ? 82.399 -7.238 24.894 1.00 18.41 605 GLY A N 1
ATOM 4930 C CA . GLY A 1 605 ? 82.337 -8.213 25.971 1.00 19.39 605 GLY A CA 1
ATOM 4931 C C . GLY A 1 605 ? 83.689 -8.715 26.445 1.00 20.05 605 GLY A C 1
ATOM 4932 O O . GLY A 1 605 ? 83.801 -9.267 27.541 1.00 20.29 605 GLY A O 1
ATOM 4933 N N . GLY A 1 606 ? 84.716 -8.540 25.618 1.00 20.52 606 GLY A N 1
ATOM 4934 C CA . GLY A 1 606 ? 86.051 -8.973 25.995 1.00 21.21 606 GLY A CA 1
ATOM 4935 C C . GLY A 1 606 ? 86.394 -10.426 25.723 1.00 21.74 606 GLY A C 1
ATOM 4936 O O . GLY A 1 606 ? 87.500 -10.868 26.028 1.00 22.15 606 GLY A O 1
ATOM 4937 N N . LYS A 1 607 ? 85.461 -11.174 25.146 1.00 22.13 607 LYS A N 1
ATOM 4938 C CA . LYS A 1 607 ? 85.694 -12.583 24.852 1.00 22.59 607 LYS A CA 1
ATOM 4939 C C . LYS A 1 607 ? 86.113 -12.814 23.405 1.00 22.59 607 LYS A C 1
ATOM 4940 O O . LYS A 1 607 ? 85.932 -11.947 22.548 1.00 22.62 607 LYS A O 1
ATOM 4946 N N . THR A 1 608 ? 86.682 -13.987 23.141 1.00 22.57 608 THR A N 1
ATOM 4947 C CA . THR A 1 608 ? 87.091 -14.350 21.790 1.00 22.70 608 THR A CA 1
ATOM 4948 C C . THR A 1 608 ? 85.889 -15.042 21.163 1.00 22.50 608 THR A C 1
ATOM 4949 O O . THR A 1 608 ? 85.297 -15.939 21.765 1.00 22.50 608 THR A O 1
ATOM 4953 N N . VAL A 1 609 ? 85.528 -14.620 19.957 1.00 22.28 609 VAL A N 1
ATOM 4954 C CA . VAL A 1 609 ? 84.379 -15.185 19.268 1.00 22.11 609 VAL A CA 1
ATOM 4955 C C . VAL A 1 609 ? 84.780 -16.030 18.069 1.00 21.97 609 VAL A C 1
ATOM 4956 O O . VAL A 1 609 ? 85.684 -15.670 17.317 1.00 21.98 609 VAL A O 1
ATOM 4960 N N . SER A 1 610 ? 84.103 -17.161 17.903 1.00 21.92 610 SER A N 1
ATOM 4961 C CA . SER A 1 610 ? 84.355 -18.053 16.779 1.00 21.93 610 SER A CA 1
ATOM 4962 C C . SER A 1 610 ? 83.484 -17.599 15.614 1.00 21.82 610 SER A C 1
ATOM 4963 O O . SER A 1 610 ? 82.276 -17.416 15.773 1.00 22.03 610 SER A O 1
ATOM 4967 N N . LEU A 1 611 ? 84.093 -17.408 14.448 1.00 21.60 611 LEU A N 1
ATOM 4968 C CA . LEU A 1 611 ? 83.345 -16.959 13.281 1.00 21.42 611 LEU A CA 1
ATOM 4969 C C . LEU A 1 611 ? 83.187 -18.045 12.224 1.00 21.47 611 LEU A C 1
ATOM 4970 O O . LEU A 1 611 ? 82.645 -17.797 11.146 1.00 21.47 611 LEU A O 1
ATOM 4975 N N . ASN A 1 612 ? 83.656 -19.250 12.535 1.00 21.50 612 ASN A N 1
ATOM 4976 C CA . ASN A 1 612 ? 83.538 -20.367 11.606 1.00 21.64 612 ASN A CA 1
ATOM 4977 C C . ASN A 1 612 ? 82.343 -21.228 12.004 1.00 21.59 612 ASN A C 1
ATOM 4978 O O . ASN A 1 612 ? 82.269 -22.412 11.676 1.00 21.62 612 ASN A O 1
ATOM 4983 N N . GLN A 1 613 ? 81.412 -20.613 12.727 1.00 21.53 613 GLN A N 1
ATOM 4984 C CA . GLN A 1 613 ? 80.188 -21.275 13.167 1.00 21.46 613 GLN A CA 1
ATOM 4985 C C . GLN A 1 613 ? 79.132 -20.189 13.349 1.00 21.08 613 GLN A C 1
ATOM 4986 O O . GLN A 1 613 ? 79.469 -19.007 13.433 1.00 20.92 613 GLN A O 1
ATOM 4992 N N . ASP A 1 614 ? 77.863 -20.581 13.407 1.00 20.60 614 ASP A N 1
ATOM 4993 C CA . ASP A 1 614 ? 76.787 -19.610 13.578 1.00 20.33 614 ASP A CA 1
ATOM 4994 C C . ASP A 1 614 ? 77.073 -18.709 14.773 1.00 20.01 614 ASP A C 1
ATOM 4995 O O . ASP A 1 614 ? 77.466 -19.180 15.843 1.00 19.92 614 ASP A O 1
ATOM 5000 N N . LEU A 1 615 ? 76.879 -17.409 14.576 1.00 19.55 615 LEU A N 1
ATOM 5001 C CA . LEU A 1 615 ? 77.102 -16.420 15.621 1.00 19.41 615 LEU A CA 1
ATOM 5002 C C . LEU A 1 615 ? 75.745 -15.906 16.081 1.00 19.28 615 LEU A C 1
ATOM 5003 O O . LEU A 1 615 ? 75.024 -15.265 15.318 1.00 19.31 615 LEU A O 1
ATOM 5008 N N . THR A 1 616 ? 75.394 -16.195 17.327 1.00 19.16 616 THR A N 1
ATOM 5009 C CA . THR A 1 616 ? 74.112 -15.760 17.857 1.00 19.22 616 THR A CA 1
ATOM 5010 C C . THR A 1 616 ? 74.248 -14.598 18.830 1.00 18.91 616 THR A C 1
ATOM 5011 O O . THR A 1 616 ? 74.960 -14.685 19.828 1.00 19.16 616 THR A O 1
ATOM 5015 N N . LEU A 1 617 ? 73.557 -13.508 18.518 1.00 18.38 617 LEU A N 1
ATOM 5016 C CA . LEU A 1 617 ? 73.569 -12.311 19.347 1.00 18.08 617 LEU A CA 1
ATOM 5017 C C . LEU A 1 617 ? 72.355 -12.295 20.270 1.00 17.83 617 LEU A C 1
ATOM 5018 O O . LEU A 1 617 ? 71.240 -12.609 19.853 1.00 17.75 617 LEU A O 1
ATOM 5023 N N . GLN A 1 618 ? 72.575 -11.932 21.526 1.00 17.52 618 GLN A N 1
ATOM 5024 C CA . GLN A 1 618 ? 71.474 -11.847 22.470 1.00 17.55 618 GLN A CA 1
ATOM 5025 C C . GLN A 1 618 ? 70.679 -10.594 22.110 1.00 17.02 618 GLN A C 1
ATOM 5026 O O . GLN A 1 618 ? 71.129 -9.779 21.303 1.00 16.86 618 GLN A O 1
ATOM 5032 N N . PRO A 1 619 ? 69.478 -10.429 22.687 1.00 16.54 619 PRO A N 1
ATOM 5033 C CA . PRO A 1 619 ? 68.681 -9.239 22.369 1.00 16.23 619 PRO A CA 1
ATOM 5034 C C . PRO A 1 619 ? 69.472 -7.944 22.567 1.00 15.82 619 PRO A C 1
ATOM 5035 O O . PRO A 1 619 ? 70.059 -7.723 23.627 1.00 15.81 619 PRO A O 1
ATOM 5039 N N . TYR A 1 620 ? 69.491 -7.110 21.531 1.00 15.37 620 TYR A N 1
ATOM 5040 C CA . TYR A 1 620 ? 70.182 -5.823 21.558 1.00 14.95 620 TYR A CA 1
ATOM 5041 C C . TYR A 1 620 ? 71.686 -5.875 21.793 1.00 14.92 620 TYR A C 1
ATOM 5042 O O . TYR A 1 620 ? 72.303 -4.854 22.099 1.00 15.06 620 TYR A O 1
ATOM 5051 N N . GLN A 1 621 ? 72.291 -7.045 21.628 1.00 14.75 621 GLN A N 1
ATOM 5052 C CA . GLN A 1 621 ? 73.729 -7.156 21.843 1.00 14.79 621 GLN A CA 1
ATOM 5053 C C . GLN A 1 621 ? 74.527 -6.461 20.746 1.00 14.81 621 GLN A C 1
ATOM 5054 O O . GLN A 1 621 ? 74.118 -6.424 19.581 1.00 14.67 621 GLN A O 1
ATOM 5060 N N . VAL A 1 622 ? 75.665 -5.899 21.139 1.00 14.76 622 VAL A N 1
ATOM 5061 C CA . VAL A 1 622 ? 76.568 -5.235 20.210 1.00 14.81 622 VAL A CA 1
ATOM 5062 C C . VAL A 1 622 ? 77.923 -5.933 20.297 1.00 14.74 622 VAL A C 1
ATOM 5063 O O . VAL A 1 622 ? 78.384 -6.267 21.389 1.00 14.61 622 VAL A O 1
ATOM 5069 N N . MET A 1 623 ? 78.543 -6.169 19.145 1.00 14.57 623 MET A N 1
ATOM 5070 C CA . MET A 1 623 ? 79.867 -6.788 19.096 1.00 14.74 623 MET A CA 1
ATOM 5071 C C . MET A 1 623 ? 80.796 -5.929 18.244 1.00 14.45 623 MET A C 1
ATOM 5072 O O . MET A 1 623 ? 80.410 -5.466 17.168 1.00 14.34 623 MET A O 1
ATOM 5080 N N . TRP A 1 624 ? 82.011 -5.713 18.742 1.00 14.28 624 TRP A N 1
ATOM 5081 C CA . TRP A 1 624 ? 83.032 -4.945 18.036 1.00 14.17 624 TRP A CA 1
ATOM 5082 C C . TRP A 1 624 ? 84.186 -5.924 17.847 1.00 14.26 624 TRP A C 1
ATOM 5083 O O . TRP A 1 624 ? 85.049 -6.068 18.713 1.00 14.25 624 TRP A O 1
ATOM 5094 N N . LEU A 1 625 ? 84.183 -6.601 16.705 1.00 14.40 625 LEU A N 1
ATOM 5095 C CA . LEU A 1 625 ? 85.181 -7.620 16.413 1.00 14.68 625 LEU A CA 1
ATOM 5096 C C . LEU A 1 625 ? 86.433 -7.148 15.685 1.00 14.93 625 LEU A C 1
ATOM 5097 O O . LEU A 1 625 ? 86.356 -6.504 14.640 1.00 14.88 625 LEU A O 1
ATOM 5102 N N . GLU A 1 626 ? 87.594 -7.477 16.243 1.00 15.30 626 GLU A N 1
ATOM 5103 C CA . GLU A 1 626 ? 88.851 -7.103 15.614 1.00 15.91 626 GLU A CA 1
ATOM 5104 C C . GLU A 1 626 ? 89.176 -8.202 14.610 1.00 16.24 626 GLU A C 1
ATOM 5105 O O . GLU A 1 626 ? 89.593 -9.298 14.990 1.00 16.38 626 GLU A O 1
ATOM 5111 N N . ILE A 1 627 ? 88.959 -7.912 13.332 1.00 16.69 627 ILE A N 1
ATOM 5112 C CA . ILE A 1 627 ? 89.216 -8.887 12.283 1.00 17.23 627 ILE A CA 1
ATOM 5113 C C . ILE A 1 627 ? 90.560 -8.650 11.608 1.00 17.78 627 ILE A C 1
ATOM 5114 O O . ILE A 1 627 ? 90.899 -9.309 10.626 1.00 18.19 627 ILE A O 1
ATOM 5119 N N . ALA A 1 628 ? 91.316 -7.699 12.150 1.00 18.28 628 ALA A N 1
ATOM 5120 C CA . ALA A 1 628 ? 92.650 -7.365 11.657 1.00 18.91 628 ALA A CA 1
ATOM 5121 C C . ALA A 1 628 ? 93.281 -6.388 12.641 1.00 19.16 628 ALA A C 1
ATOM 5122 O O . ALA A 1 628 ? 92.572 -5.984 13.589 1.00 19.48 628 ALA A O 1
#

Radius of gyration: 25.02 Å; Cα contacts (8 Å, |Δi|>4): 1274; chains: 1; bounding box: 61×78×51 Å

Solvent-accessible surface area: 24114 Å² total; per-residue (Å²): 121,34,88,11,138,99,2,18,60,108,11,6,90,115,44,73,122,153,100,55,53,43,38,94,181,37,102,40,18,129,16,0,23,102,0,0,77,83,29,4,75,62,1,16,93,21,0,55,71,20,18,28,153,58,145,5,13,80,64,0,0,34,88,0,3,37,54,2,4,65,12,4,46,132,7,91,80,73,21,27,88,65,0,74,55,28,57,118,75,38,58,23,1,25,30,10,124,28,0,0,0,6,6,18,3,56,16,12,20,45,55,0,132,19,0,73,106,39,9,82,17,0,90,73,0,10,7,28,0,0,1,6,3,22,4,23,75,24,12,176,54,98,13,19,16,7,12,0,6,19,20,22,113,77,10,37,101,78,11,20,82,50,29,19,3,120,97,1,6,62,28,0,67,156,26,51,2,14,2,1,10,15,2,8,0,0,3,0,0,53,96,9,92,32,0,97,76,15,24,89,58,40,117,123,18,100,71,11,4,25,43,25,106,73,65,163,50,0,77,58,24,38,187,58,28,120,51,18,14,28,90,70,20,104,9,3,3,13,102,28,193,98,29,72,48,0,3,0,13,24,11,52,34,1,16,0,1,4,0,48,15,6,81,0,0,69,15,0,0,5,17,0,4,40,11,0,41,15,4,4,7,0,0,4,0,12,5,0,2,22,1,28,17,96,59,58,42,50,3,19,28,25,97,55,0,16,4,0,0,76,0,0,1,2,4,0,28,2,0,0,4,3,0,12,0,0,3,26,3,62,12,63,7,67,52,8,56,90,0,11,17,80,66,8,0,3,0,1,11,7,2,15,4,7,0,3,0,0,0,0,0,4,30,50,64,11,54,3,0,45,24,9,7,53,173,62,5,82,16,76,131,52,3,1,13,0,0,10,0,5,17,13,32,21,0,10,11,33,8,1,70,115,32,0,68,190,67,72,31,61,6,110,88,30,54,86,40,0,16,115,6,0,24,67,183,78,142,70,9,9,0,81,10,43,67,5,10,122,12,111,94,66,22,78,18,45,0,0,0,3,2,2,2,0,0,0,20,53,71,116,30,120,51,0,17,49,6,1,41,0,0,2,1,3,1,2,0,0,1,3,0,1,6,1,16,13,8,4,0,1,2,8,70,35,25,138,104,30,62,172,54,92,67,44,53,73,20,10,12,37,0,1,4,27,144,47,54,127,69,36,4,90,69,44,109,62,98,97,25,38,2,0,64,0,5,75,48,1,56,78,5,0,44,18,4,31,86,15,96,57,0,63,24,14,127,7,106,24,31,101,9,126,26,133,36,1,2,0,3,22,1,84,123,13,0,0,2,2,2,0,0,3,36,140,74,29,44,0,61,29,143,24,1,126,103,35,53,127,105,5,71,6,24,42,47,45,152,95,20,39,1,107,104,83,10,65,0,101,30,4,55,12,11,0,0,39,25,89

Secondary structure (DSSP, 8-state):
---HHHHHHHHGGGS-HHHHHHHHHSHHHHHHHHHHHHHHHHHHHHHHHHHTT-TTHHHHHHHHHHHHHHHHHHS-HHHHHHHHHHHT-GGGGG-TT--EEEE-HHHHHSSHHHHHTTHHHHHHHT-SEEEEP--B---SS-STTTTS-S-SSSB-TTT--HHHHHHHHHHHHHTT-EEEEEE--SEEETTSHHHHHHHTT-GGGTTSB-EESSSHHHHHHTTTPPPSSTTT-STTEEE-TTS-EEE-SSSTTEEEB-TTSHHHHHHHHHHHHHHHTTT-SEEEETTGGGS---TTS-SSS-HHHHHHHHHHHHHHHHH-TT-EEEE---S-HHHHGGGBSTTSBSEEE-HHHHHHHHHHHHH---HHHHHHHHHS----TT-EEEEES--SS-B-----HHHHHHTT--HHHHHHHHHHHHTT-STT-----EEE---TTT---EEE--HHHHHTGGGT-TTHHHHHHHHHHHHHHSSSEEEEETTGGGT----SSGGG-TTTTT-GGGGG-PPP-HHHHTTTT-TTSHHHHHHHHHHHHHHHHHH-GGG-SS--EE---S-TTEEEEEETTTEEEEEE-SSS-EEE-TTTTTTS-SEEEETTT--EEE-SS-EEEPTT-EEEEE--

Organism: Neisseria polysaccharea (NCBI:txid489)

Sequence (628 aa):
SPNSQYLKTRILDIYTPEQRAGIEKSEDWRQFSRRMDTHFPKLMNELDSVYGNNEALLPMLEMLLAQAWQSYSQRNSSLKDIDIARENNPDWILSNKQVGGVCYVDLFAGDLKGLKDKIPYFQELGLTYLHLMPLFKCPEGKSDGGYAVSSYRDVNPALGTIGDLREVIAALHEAGISAVVDFIFNHTSNEHEWAQRCAAGDPLFDNFYYIFPDRRMPDQYDRTLREIFPDQHPGGFSQLEDGRWVWTTFNSFQWDLNYSNPWVFRAMAGEMLFLANLGVDILRMDAVAFIWKQMGTSCENLPQAHALIRAFNAVMRIAAPAVFFKSEAIVHPDQVVQYIGQDECQIGYNPLQMALLWNTLATREVNLLHQALTYRHNLPEHTAWVNYVRSHDDIGWTFADEDAAYLGISGYDHRQFLNRFFVNRFDGSFARGVPFQYNPSTGDCRVSGTAAALVGLAQDDPHAVDRIKLLYSIALSTGGLPLIYLGDEVGTLNDDDWSQDSNKSDDSRWAHRPRYNEALYAQRNDPSTAAGQIYQDLRHMIAVRQSNPRFDGGRLVTFNTNNKHIIGYIRNNALLAFGNFSEYPQTVTAHTLQAMPFKAHDLIGGKTVSLNQDLTLQPYQVMWLEIA

B-factor: mean 17.74, std 5.56, range [11.44, 49.65]